Protein AF-A0A2E3AVF6-F1 (afdb_monomer)

Radius of gyration: 33.2 Å; Cα contacts (8 Å, |Δi|>4): 930; chains: 1; bounding box: 95×54×96 Å

Structure (mmCIF, N/CA/C/O backbone):
data_AF-A0A2E3AVF6-F1
#
_entry.id   AF-A0A2E3AVF6-F1
#
loop_
_atom_site.group_PDB
_atom_site.id
_atom_site.type_symbol
_atom_site.label_atom_id
_atom_site.label_alt_id
_atom_site.label_comp_id
_atom_site.label_asym_id
_atom_site.label_entity_id
_atom_site.label_seq_id
_atom_site.pdbx_PDB_ins_code
_atom_site.Cartn_x
_atom_site.Cartn_y
_atom_site.Cartn_z
_atom_site.occupancy
_atom_site.B_iso_or_equiv
_atom_site.auth_seq_id
_atom_site.auth_comp_id
_atom_site.auth_asym_id
_atom_site.auth_atom_id
_atom_site.pdbx_PDB_model_num
ATOM 1 N N . MET A 1 1 ? 0.384 -7.433 5.446 1.00 80.75 1 MET A N 1
ATOM 2 C CA . MET A 1 1 ? 1.231 -6.559 4.615 1.00 80.75 1 MET A CA 1
ATOM 3 C C . MET A 1 1 ? 0.374 -6.111 3.455 1.00 80.75 1 MET A C 1
ATOM 5 O O . MET A 1 1 ? -0.055 -6.970 2.689 1.00 80.75 1 MET A O 1
ATOM 9 N N . GLY A 1 2 ? 0.044 -4.829 3.395 1.00 84.19 2 GLY A N 1
ATOM 10 C CA . GLY A 1 2 ? -0.631 -4.239 2.248 1.00 84.19 2 GLY A CA 1
ATOM 11 C C . GLY A 1 2 ? 0.277 -3.208 1.589 1.00 84.19 2 GLY A C 1
ATOM 12 O O . GLY A 1 2 ? 1.455 -3.525 1.386 1.00 84.19 2 GLY A O 1
ATOM 13 N N . PRO A 1 3 ? -0.230 -2.024 1.226 1.00 82.00 3 PRO A N 1
ATOM 14 C CA . PRO A 1 3 ? 0.569 -1.053 0.507 1.00 82.00 3 PRO A CA 1
ATOM 15 C C . PRO A 1 3 ? 1.723 -0.481 1.341 1.00 82.00 3 PRO A C 1
ATOM 17 O O . PRO A 1 3 ? 2.744 -0.166 0.749 1.00 82.00 3 PRO A O 1
ATOM 20 N N . ASP A 1 4 ? 1.680 -0.536 2.679 1.00 83.25 4 ASP A N 1
ATOM 21 C CA . ASP A 1 4 ? 2.833 -0.226 3.553 1.00 83.25 4 ASP A CA 1
ATOM 22 C C . ASP A 1 4 ?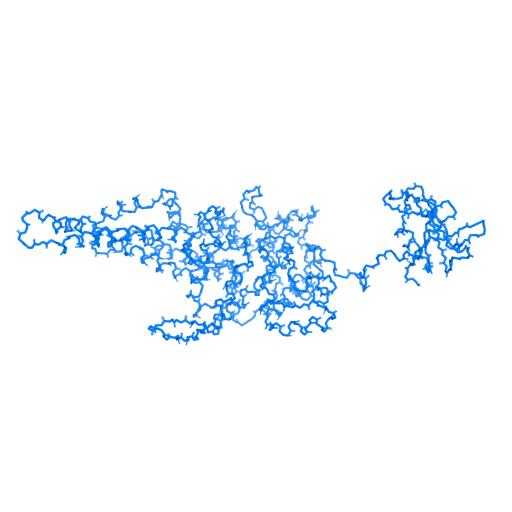 4.149 -0.908 3.160 1.00 83.25 4 ASP A C 1
ATOM 24 O O . ASP A 1 4 ? 5.238 -0.415 3.449 1.00 83.25 4 ASP A O 1
ATOM 28 N N . ALA A 1 5 ? 4.053 -2.094 2.556 1.00 87.00 5 ALA A N 1
ATOM 29 C CA . ALA A 1 5 ? 5.198 -2.903 2.167 1.00 87.00 5 ALA A CA 1
ATOM 30 C C . ALA A 1 5 ? 5.366 -3.013 0.648 1.00 87.00 5 ALA A C 1
ATOM 32 O O . ALA A 1 5 ? 6.418 -3.467 0.198 1.00 87.00 5 ALA A O 1
ATOM 33 N N . TYR A 1 6 ? 4.345 -2.673 -0.145 1.00 88.81 6 TYR A N 1
ATOM 34 C CA . TYR A 1 6 ? 4.339 -2.942 -1.580 1.00 88.81 6 TYR A CA 1
ATOM 35 C C . TYR A 1 6 ? 3.779 -1.778 -2.401 1.00 88.81 6 TYR A C 1
ATOM 37 O O . TYR A 1 6 ? 2.690 -1.295 -2.097 1.00 88.81 6 TYR A O 1
ATOM 45 N N . PRO A 1 7 ? 4.428 -1.426 -3.525 1.00 84.81 7 PRO A N 1
ATOM 46 C CA . PRO A 1 7 ? 5.635 -2.043 -4.090 1.00 84.81 7 PRO A CA 1
ATOM 47 C C . PRO A 1 7 ? 6.905 -1.750 -3.298 1.00 84.81 7 PRO A C 1
ATOM 49 O O . PRO A 1 7 ? 7.852 -2.520 -3.398 1.00 84.81 7 PRO A O 1
ATOM 52 N N . ASP A 1 8 ? 6.894 -0.694 -2.501 1.00 89.44 8 ASP A N 1
ATOM 53 C CA . ASP A 1 8 ? 7.905 -0.288 -1.535 1.00 89.44 8 ASP A CA 1
ATOM 54 C C . ASP A 1 8 ? 7.254 0.714 -0.566 1.00 89.44 8 ASP A C 1
ATOM 56 O O . ASP A 1 8 ? 6.149 1.192 -0.830 1.00 89.44 8 ASP A O 1
ATOM 60 N N . ILE A 1 9 ? 7.926 1.013 0.549 1.00 86.31 9 ILE A N 1
ATOM 61 C CA . ILE A 1 9 ? 7.389 1.863 1.625 1.00 86.31 9 ILE A CA 1
ATOM 62 C C . ILE A 1 9 ? 7.003 3.254 1.100 1.00 86.31 9 ILE A C 1
ATOM 64 O O . ILE A 1 9 ? 5.954 3.775 1.457 1.00 86.31 9 ILE A O 1
ATOM 68 N N . LEU A 1 10 ? 7.810 3.841 0.216 1.00 84.56 10 LEU A N 1
ATOM 69 C CA . LEU A 1 10 ? 7.565 5.181 -0.310 1.00 84.56 10 LEU A CA 1
ATOM 70 C C . LEU A 1 10 ? 6.368 5.204 -1.252 1.00 84.56 10 LEU A C 1
ATOM 72 O O . LEU A 1 10 ? 5.429 5.974 -1.057 1.00 84.56 10 LEU A O 1
ATOM 76 N N . THR A 1 11 ? 6.382 4.338 -2.258 1.00 82.69 11 THR A N 1
ATOM 77 C CA . THR A 1 11 ? 5.300 4.268 -3.239 1.00 82.69 11 THR A CA 1
ATOM 78 C C . THR A 1 11 ? 3.970 3.896 -2.581 1.00 82.69 11 THR A C 1
ATOM 80 O O . THR A 1 11 ? 2.927 4.439 -2.942 1.00 82.69 11 THR A O 1
ATOM 83 N N . GLY A 1 12 ? 4.005 2.982 -1.610 1.00 82.00 12 GLY A N 1
ATOM 84 C CA . GLY A 1 12 ? 2.852 2.587 -0.814 1.00 82.00 12 GLY A CA 1
ATOM 85 C C . GLY A 1 12 ? 2.178 3.772 -0.133 1.00 82.00 12 GLY A C 1
ATOM 86 O O . GLY A 1 12 ? 1.021 4.062 -0.433 1.00 82.00 12 GLY A O 1
ATOM 87 N N . GLN A 1 13 ? 2.937 4.483 0.707 1.00 79.06 13 GLN A N 1
ATOM 88 C CA . GLN A 1 13 ? 2.440 5.611 1.502 1.00 79.06 13 GLN A CA 1
ATOM 89 C C . GLN A 1 13 ? 2.076 6.828 0.646 1.00 79.06 13 GLN A C 1
ATOM 91 O O . GLN A 1 13 ? 1.065 7.470 0.878 1.00 79.06 13 GLN A O 1
ATOM 96 N N . GLN A 1 14 ? 2.877 7.177 -0.363 1.00 75.25 14 GLN A N 1
ATOM 97 C CA . GLN A 1 14 ? 2.669 8.443 -1.076 1.00 75.25 14 GLN A CA 1
ATOM 98 C C . GLN A 1 14 ? 1.820 8.333 -2.343 1.00 75.25 14 GLN A C 1
ATOM 100 O O . GLN A 1 14 ? 1.231 9.329 -2.767 1.00 75.25 14 GLN A O 1
ATOM 105 N N . ALA A 1 15 ? 1.757 7.155 -2.967 1.00 73.38 15 ALA A N 1
ATOM 106 C CA . ALA A 1 15 ? 1.083 6.985 -4.252 1.00 73.38 15 ALA A CA 1
ATOM 107 C C . ALA A 1 15 ? -0.154 6.086 -4.147 1.00 73.38 15 ALA A C 1
ATOM 109 O O . ALA A 1 15 ? -1.196 6.414 -4.711 1.00 73.38 15 ALA A O 1
ATOM 110 N N . ILE A 1 16 ? -0.055 4.960 -3.430 1.00 74.25 16 ILE A N 1
ATOM 111 C CA . ILE A 1 16 ? -1.122 3.947 -3.391 1.00 74.25 16 ILE A CA 1
ATOM 112 C C . ILE A 1 16 ? -2.152 4.231 -2.299 1.00 74.25 16 ILE A C 1
ATOM 114 O O . ILE A 1 16 ? -3.349 4.106 -2.550 1.00 74.25 16 ILE A O 1
ATOM 118 N N . HIS A 1 17 ? -1.717 4.596 -1.095 1.00 74.81 17 HIS A N 1
ATOM 119 C CA . HIS A 1 17 ? -2.624 4.920 0.003 1.00 74.81 17 HIS A CA 1
ATOM 120 C C . HIS A 1 17 ? -3.505 6.152 -0.245 1.00 74.81 17 HIS A C 1
ATOM 122 O O . HIS A 1 17 ? -4.703 6.067 0.052 1.00 74.81 17 HIS A O 1
ATOM 128 N N . PRO A 1 18 ? -2.990 7.287 -0.770 1.00 66.00 18 PRO A N 1
ATOM 129 C CA . PRO A 1 18 ? -3.729 8.544 -0.695 1.00 66.00 18 PRO A CA 1
ATOM 130 C C . PRO A 1 18 ? -4.781 8.724 -1.792 1.00 66.00 18 PRO A C 1
ATOM 132 O O . PRO A 1 18 ? -5.651 9.583 -1.646 1.00 66.00 18 PRO A O 1
ATOM 135 N N . GLN A 1 19 ? -4.713 7.968 -2.895 1.00 68.62 19 GLN A N 1
ATOM 136 C CA . GLN A 1 19 ? -5.534 8.199 -4.088 1.00 68.62 19 GLN A CA 1
ATOM 137 C C . GLN A 1 19 ? -6.111 6.898 -4.657 1.00 68.62 19 GLN A C 1
ATOM 139 O O . GLN A 1 19 ? -5.395 5.925 -4.870 1.00 68.62 19 GLN A O 1
ATOM 144 N N . GLU A 1 20 ? -7.402 6.918 -5.006 1.00 73.31 20 GLU A N 1
ATOM 145 C CA . GLU A 1 20 ? -8.037 5.913 -5.878 1.00 73.31 20 GLU A CA 1
ATOM 146 C C . GLU A 1 20 ? -7.924 4.459 -5.368 1.00 73.31 20 GLU A C 1
ATOM 148 O O . GLU A 1 20 ? -7.908 3.498 -6.153 1.00 73.31 20 GLU A O 1
ATOM 153 N N . THR A 1 21 ? -7.901 4.280 -4.041 1.00 80.88 21 THR A N 1
ATOM 154 C CA . THR A 1 21 ? -7.768 2.983 -3.357 1.00 80.88 21 THR A CA 1
ATOM 155 C C . THR A 1 21 ? -8.749 1.950 -3.902 1.00 80.88 21 THR A C 1
ATOM 157 O O . THR A 1 21 ? -8.411 0.788 -4.118 1.00 80.88 21 THR A O 1
ATOM 160 N N . ASN A 1 22 ? -9.988 2.350 -4.174 1.00 81.50 22 ASN A N 1
ATOM 161 C CA . ASN A 1 22 ? -11.000 1.468 -4.741 1.00 81.50 22 ASN A CA 1
ATOM 162 C C . ASN A 1 22 ? -10.613 0.856 -6.092 1.00 81.50 22 ASN A C 1
ATOM 164 O O . ASN A 1 22 ? -10.865 -0.332 -6.307 1.00 81.50 22 ASN A O 1
ATOM 168 N N . LYS A 1 23 ? -10.037 1.644 -7.007 1.00 80.88 23 LYS A N 1
ATOM 169 C CA . LYS A 1 23 ? -9.594 1.165 -8.322 1.00 80.88 23 LYS A CA 1
ATOM 170 C C . LYS A 1 23 ? -8.448 0.181 -8.145 1.00 80.88 23 LYS A C 1
ATOM 172 O O . LYS A 1 23 ? -8.443 -0.876 -8.778 1.00 80.88 23 LYS A O 1
ATOM 177 N N . TRP A 1 24 ? -7.542 0.501 -7.227 1.00 81.38 24 TRP A N 1
ATOM 178 C CA . TRP A 1 24 ? -6.414 -0.339 -6.864 1.00 81.38 24 TRP A CA 1
ATOM 179 C C . TRP A 1 24 ? -6.843 -1.709 -6.305 1.00 81.38 24 TRP A C 1
ATOM 181 O O . TRP A 1 24 ? -6.501 -2.755 -6.866 1.00 81.38 24 TRP A O 1
ATOM 191 N N . LEU A 1 25 ? -7.672 -1.722 -5.258 1.00 87.38 25 LEU A N 1
ATOM 192 C CA . LEU A 1 25 ? -8.178 -2.956 -4.647 1.00 87.38 25 LEU A CA 1
ATOM 193 C C . LEU A 1 25 ? -8.979 -3.795 -5.649 1.00 87.38 25 LEU A C 1
ATOM 195 O O . LEU A 1 25 ? -8.880 -5.025 -5.656 1.00 87.38 25 LEU A O 1
ATOM 199 N N . LYS A 1 26 ? -9.738 -3.140 -6.539 1.00 88.06 26 LYS A N 1
ATOM 200 C CA . LYS A 1 26 ? -10.454 -3.819 -7.620 1.00 88.06 26 LYS A CA 1
ATOM 201 C C . LYS A 1 26 ? -9.500 -4.494 -8.604 1.00 88.06 26 LYS A C 1
ATOM 203 O O . LYS A 1 26 ? -9.755 -5.635 -8.978 1.00 88.06 26 LYS A O 1
ATOM 208 N N . ASN A 1 27 ? -8.414 -3.831 -8.997 1.00 87.94 27 ASN A N 1
ATOM 209 C CA . ASN A 1 27 ? -7.419 -4.410 -9.895 1.00 87.94 27 ASN A CA 1
ATOM 210 C C . ASN A 1 27 ? -6.780 -5.677 -9.302 1.00 87.94 27 ASN A C 1
ATOM 212 O O . ASN A 1 27 ? -6.751 -6.716 -9.963 1.00 87.94 27 ASN A O 1
ATOM 216 N N . ILE A 1 28 ? -6.340 -5.616 -8.039 1.00 90.56 28 ILE A N 1
ATOM 217 C CA . ILE A 1 28 ? -5.805 -6.787 -7.327 1.00 90.56 28 ILE A CA 1
ATOM 218 C C . ILE A 1 28 ? -6.830 -7.913 -7.291 1.00 90.56 28 ILE A C 1
ATOM 220 O O . ILE A 1 28 ? -6.520 -9.054 -7.640 1.00 90.56 28 ILE A O 1
ATOM 224 N N . TRP A 1 29 ? -8.069 -7.597 -6.918 1.00 92.50 29 TRP A N 1
ATOM 225 C CA . TRP A 1 29 ? -9.110 -8.605 -6.850 1.00 92.50 29 TRP A CA 1
ATOM 226 C C . TRP A 1 29 ? -9.369 -9.256 -8.204 1.00 92.50 29 TRP A C 1
ATOM 228 O O . TRP A 1 29 ? -9.291 -10.480 -8.297 1.00 92.50 29 TRP A O 1
ATOM 238 N N . ASP A 1 30 ? -9.630 -8.472 -9.250 1.00 90.88 30 ASP A N 1
ATOM 239 C CA . ASP A 1 30 ? -9.962 -8.978 -10.582 1.00 90.88 30 ASP A CA 1
ATOM 240 C C . ASP A 1 30 ? -8.845 -9.875 -11.142 1.00 90.88 30 ASP A C 1
ATOM 242 O O . ASP A 1 30 ? -9.129 -10.947 -11.681 1.00 90.88 30 ASP A O 1
ATOM 246 N N . ASN A 1 31 ? -7.577 -9.485 -10.964 1.00 90.88 31 ASN A N 1
ATOM 247 C CA . ASN A 1 31 ? -6.430 -10.260 -11.447 1.00 90.88 31 ASN A CA 1
ATOM 248 C C . ASN A 1 31 ? -6.116 -11.491 -10.582 1.00 90.88 31 ASN A C 1
ATOM 250 O O . ASN A 1 31 ? -5.404 -12.390 -11.033 1.00 90.88 31 ASN A O 1
ATOM 254 N N . SER A 1 32 ? -6.679 -11.577 -9.376 1.00 93.81 32 SER A N 1
ATOM 255 C CA . SER A 1 32 ? -6.617 -12.771 -8.522 1.00 93.81 32 SER A CA 1
ATOM 256 C C . SER A 1 32 ? -7.721 -13.793 -8.809 1.00 93.81 32 SER A C 1
ATOM 258 O O . SER A 1 32 ? -7.665 -14.931 -8.330 1.00 93.81 32 SER A O 1
ATOM 260 N N . GLN A 1 33 ? -8.722 -13.417 -9.610 1.00 91.94 33 GLN A N 1
ATOM 261 C CA . GLN A 1 33 ? -9.796 -14.320 -9.996 1.00 91.94 33 GLN A CA 1
ATOM 262 C C . GLN A 1 33 ? -9.405 -15.190 -11.188 1.00 91.94 33 GLN A C 1
ATOM 264 O O . GLN A 1 33 ? -8.617 -14.834 -12.065 1.00 91.94 33 GLN A O 1
ATOM 269 N N . THR A 1 34 ? -10.026 -16.362 -11.255 1.00 88.88 34 THR A N 1
ATOM 270 C CA . THR A 1 34 ? -9.910 -17.229 -12.420 1.00 88.88 34 THR A CA 1
ATOM 271 C C . THR A 1 34 ? -10.636 -16.602 -13.614 1.00 88.88 34 THR A C 1
ATOM 273 O O . THR A 1 34 ? -11.849 -16.401 -13.566 1.00 88.88 34 THR A O 1
ATOM 276 N N . ARG A 1 35 ? -9.917 -16.338 -14.711 1.00 86.19 35 ARG A N 1
ATOM 277 C CA . ARG A 1 35 ? -10.457 -15.666 -15.908 1.00 86.19 35 ARG A CA 1
ATOM 278 C C . ARG A 1 35 ? -10.455 -16.562 -17.142 1.00 86.19 35 ARG A C 1
ATOM 280 O O . ARG A 1 35 ? -9.604 -17.438 -17.291 1.00 86.19 35 ARG A O 1
ATOM 287 N N . ILE A 1 36 ? -11.405 -16.328 -18.047 1.00 84.75 36 ILE A N 1
ATOM 288 C CA . ILE A 1 36 ? -11.475 -16.992 -19.355 1.00 84.75 36 ILE A CA 1
ATOM 289 C C . ILE A 1 36 ? -11.014 -15.996 -20.413 1.00 84.75 36 ILE A C 1
ATOM 291 O O . ILE A 1 36 ? -11.656 -14.971 -20.630 1.00 84.75 36 ILE A O 1
ATOM 295 N N . VAL A 1 37 ? -9.907 -16.305 -21.079 1.00 83.00 37 VAL A N 1
ATOM 296 C CA . VAL A 1 37 ? -9.377 -15.510 -22.188 1.00 83.00 37 VAL A CA 1
ATOM 297 C C . VAL A 1 37 ? -9.791 -16.164 -23.495 1.00 83.00 37 VAL A C 1
ATOM 299 O O . VAL A 1 37 ? -9.536 -17.351 -23.697 1.00 83.00 37 VAL A O 1
ATOM 302 N N . LYS A 1 38 ? -10.421 -15.392 -24.383 1.00 86.12 38 LYS A N 1
ATOM 303 C CA . LYS A 1 38 ? -10.789 -15.846 -25.727 1.00 86.12 38 LYS A CA 1
ATOM 304 C C . LYS A 1 38 ? -9.827 -15.238 -26.739 1.00 86.12 38 LYS A C 1
ATOM 306 O O . LYS A 1 38 ? -9.732 -14.018 -26.827 1.00 86.12 38 LYS A O 1
ATOM 311 N N . SER A 1 39 ? -9.129 -16.065 -27.506 1.00 83.25 39 SER A N 1
ATOM 312 C CA . SER A 1 39 ? -8.316 -15.622 -28.641 1.00 83.25 39 SER A CA 1
ATOM 313 C C . SER A 1 39 ? -8.890 -16.179 -29.936 1.00 83.25 39 SER A C 1
ATOM 315 O O . SER A 1 39 ? -9.419 -17.286 -29.964 1.00 83.25 39 SER A O 1
ATOM 317 N N . SER A 1 40 ? -8.831 -15.399 -31.015 1.00 83.56 40 SER A N 1
ATOM 318 C CA . SER A 1 40 ? -9.284 -15.850 -32.331 1.00 83.56 40 SER A CA 1
ATOM 319 C C . SER A 1 40 ? -8.073 -16.076 -33.223 1.00 83.56 40 SER A C 1
ATOM 321 O O . SER A 1 40 ? -7.292 -15.152 -33.451 1.00 83.56 40 SER A O 1
ATOM 323 N N . PHE A 1 41 ? -7.900 -17.301 -33.710 1.00 73.31 41 PHE A N 1
ATOM 324 C CA . PHE A 1 41 ? -6.812 -17.668 -34.609 1.00 73.31 41 PHE A CA 1
ATOM 325 C C . PHE A 1 41 ? -7.404 -18.380 -35.824 1.00 73.31 41 PHE A C 1
ATOM 327 O O . PHE A 1 41 ? -8.152 -19.343 -35.676 1.00 73.31 41 PHE A O 1
ATOM 334 N N . PHE A 1 42 ? -7.142 -17.860 -37.027 1.00 77.44 42 PHE A N 1
ATOM 335 C CA . PHE A 1 42 ? -7.736 -18.353 -38.282 1.00 77.44 42 PHE A CA 1
ATOM 336 C C . PHE A 1 42 ? -9.270 -18.536 -38.240 1.00 77.44 42 PHE A C 1
ATOM 338 O O . PHE A 1 42 ? -9.809 -19.490 -38.792 1.00 77.44 42 PHE A O 1
ATOM 345 N N . GLY A 1 43 ? -9.991 -17.630 -37.570 1.00 80.25 43 GLY A N 1
ATOM 346 C CA . GLY A 1 43 ? -11.455 -17.691 -37.469 1.00 80.25 43 GLY A CA 1
ATOM 347 C C . GLY A 1 43 ? -11.998 -18.720 -36.468 1.00 80.25 43 GLY A C 1
ATOM 348 O O . GLY A 1 43 ? -13.214 -18.848 -36.351 1.00 80.25 43 GLY A O 1
ATOM 349 N N . GLN A 1 44 ? -11.138 -19.421 -35.722 1.00 75.19 44 GLN A N 1
ATOM 350 C CA . GLN A 1 44 ? -11.535 -20.246 -34.580 1.00 75.19 44 GLN A CA 1
ATOM 351 C C . GLN A 1 44 ? -11.298 -19.504 -33.267 1.00 75.19 44 GLN A C 1
ATOM 353 O O . GLN A 1 44 ? -10.212 -18.975 -33.030 1.00 75.19 44 GLN A O 1
ATOM 358 N N . THR A 1 45 ? -12.311 -19.490 -32.397 1.00 84.69 45 THR A N 1
ATOM 359 C CA . THR A 1 45 ? -12.185 -18.966 -31.033 1.00 84.69 45 THR A CA 1
ATOM 360 C C . THR A 1 45 ? -11.649 -20.051 -30.106 1.00 84.69 45 THR A C 1
ATOM 362 O O . THR A 1 45 ? -12.288 -21.082 -29.910 1.00 84.69 45 THR A O 1
ATOM 365 N N . ILE A 1 46 ? -10.480 -19.801 -29.529 1.00 84.88 46 ILE A N 1
ATOM 366 C CA . ILE A 1 46 ? -9.844 -20.625 -28.508 1.00 84.88 46 ILE A CA 1
ATOM 367 C C . ILE A 1 46 ? -10.116 -19.972 -27.156 1.00 84.88 46 ILE A C 1
ATOM 369 O O . ILE A 1 46 ? -9.771 -18.812 -26.935 1.00 84.88 46 ILE A O 1
ATOM 373 N N . GLU A 1 47 ? -10.725 -20.723 -26.244 1.00 88.25 47 GLU A N 1
ATOM 374 C CA . GLU A 1 47 ? -10.932 -20.297 -24.863 1.00 88.25 47 GLU A CA 1
ATOM 375 C C . GLU A 1 47 ? -9.876 -20.930 -23.958 1.00 88.25 47 GLU A C 1
ATOM 377 O O . GLU A 1 47 ? -9.723 -22.151 -23.912 1.00 88.25 47 GLU A O 1
ATOM 382 N N . ARG A 1 48 ? -9.146 -20.098 -23.214 1.00 84.94 48 ARG A N 1
ATOM 383 C CA . ARG A 1 48 ? -8.165 -20.532 -22.222 1.00 84.94 48 ARG A CA 1
ATOM 384 C C . ARG A 1 48 ? -8.573 -20.035 -20.843 1.00 84.94 48 ARG A C 1
ATOM 386 O O . ARG A 1 48 ? -8.691 -18.834 -20.615 1.00 84.94 48 ARG A O 1
ATOM 393 N N . LYS A 1 49 ? -8.736 -20.969 -19.908 1.00 88.38 49 LYS A N 1
ATOM 394 C CA . LYS A 1 49 ? -8.901 -20.667 -18.485 1.00 88.38 49 LYS A CA 1
ATOM 395 C C . LYS A 1 49 ? -7.530 -20.369 -17.872 1.00 88.38 49 LYS A C 1
ATOM 397 O O . LYS A 1 49 ? -6.610 -21.174 -18.008 1.00 88.38 49 LYS A O 1
ATOM 402 N N . ILE A 1 50 ? -7.401 -19.220 -17.223 1.00 86.06 50 ILE A N 1
ATOM 403 C CA . ILE A 1 50 ? -6.214 -18.799 -16.478 1.00 86.06 50 ILE A CA 1
ATOM 404 C C . ILE A 1 50 ? -6.612 -18.773 -15.005 1.00 86.06 50 ILE A C 1
ATOM 406 O O . ILE A 1 50 ? -7.473 -17.984 -14.619 1.00 86.06 50 ILE A O 1
ATOM 410 N N . ASP A 1 51 ? -6.023 -19.661 -14.207 1.00 90.44 51 ASP A N 1
ATOM 411 C CA . ASP A 1 51 ? -6.196 -19.694 -12.755 1.00 90.44 51 ASP A CA 1
ATOM 412 C C . ASP A 1 51 ? -4.886 -19.239 -12.096 1.00 90.44 51 ASP A C 1
ATOM 414 O O . ASP A 1 51 ? -3.865 -19.892 -12.319 1.00 90.44 51 ASP A O 1
ATOM 418 N N . PRO A 1 52 ? -4.884 -18.129 -11.340 1.00 90.19 52 PRO A N 1
ATOM 419 C CA . PRO A 1 52 ? -3.663 -17.581 -10.747 1.00 90.19 52 PRO A CA 1
ATOM 420 C C . PRO A 1 52 ? -3.132 -18.385 -9.548 1.00 90.19 52 PRO A C 1
ATOM 422 O O . PRO A 1 52 ? -2.032 -18.115 -9.083 1.00 90.19 52 PRO A O 1
ATOM 425 N N . GLY A 1 53 ? -3.876 -19.388 -9.070 1.00 94.19 53 GLY A N 1
ATOM 426 C CA . GLY A 1 53 ? -3.447 -20.263 -7.978 1.00 94.19 53 GLY A CA 1
ATOM 427 C C . GLY A 1 53 ? -3.883 -19.785 -6.584 1.00 94.19 53 GLY A C 1
ATOM 428 O O . GLY A 1 53 ? -4.385 -18.667 -6.424 1.00 94.19 53 GLY A O 1
ATOM 429 N N . PRO A 1 54 ? -3.786 -20.659 -5.568 1.00 94.38 54 PRO A N 1
ATOM 430 C CA . PRO A 1 54 ? -4.231 -20.357 -4.209 1.00 94.38 54 PRO A CA 1
ATOM 431 C C . PRO A 1 54 ? -3.377 -19.290 -3.513 1.00 94.38 54 PRO A C 1
ATOM 433 O O . PRO A 1 54 ? -3.924 -18.511 -2.738 1.00 94.38 54 PRO A O 1
ATOM 436 N N . GLU A 1 55 ? -2.080 -19.202 -3.808 1.00 94.06 55 GLU A N 1
ATOM 437 C CA . GLU A 1 55 ? -1.165 -18.231 -3.202 1.00 94.06 55 GLU A CA 1
ATOM 438 C C . GLU A 1 55 ? -1.564 -16.795 -3.573 1.00 94.06 55 GLU A C 1
ATOM 440 O O . GLU A 1 55 ? -1.693 -15.941 -2.697 1.00 94.06 55 GLU A O 1
ATOM 445 N N . VAL A 1 56 ? -1.873 -16.540 -4.851 1.00 95.31 56 VAL A N 1
ATOM 446 C CA . VAL A 1 56 ? -2.339 -15.223 -5.328 1.00 95.31 56 VAL A CA 1
ATOM 447 C C . VAL A 1 56 ? -3.692 -14.849 -4.717 1.00 95.31 56 VAL A C 1
ATOM 449 O O . VAL A 1 56 ? -3.905 -13.697 -4.330 1.00 95.31 56 VAL A O 1
ATOM 452 N N . LYS A 1 57 ? -4.610 -15.815 -4.585 1.00 93.94 57 LYS A N 1
ATOM 453 C CA . LYS A 1 57 ? -5.912 -15.597 -3.931 1.00 93.94 57 LYS A CA 1
ATOM 454 C C . LYS A 1 57 ? -5.738 -15.259 -2.450 1.00 93.94 57 LYS A C 1
ATOM 456 O O . LYS A 1 57 ? -6.383 -14.335 -1.962 1.00 93.94 57 LYS A O 1
ATOM 461 N N . ALA A 1 58 ? -4.845 -15.964 -1.754 1.00 92.50 58 ALA A N 1
ATOM 462 C CA . ALA A 1 58 ? -4.524 -15.701 -0.354 1.00 92.50 58 ALA A CA 1
AT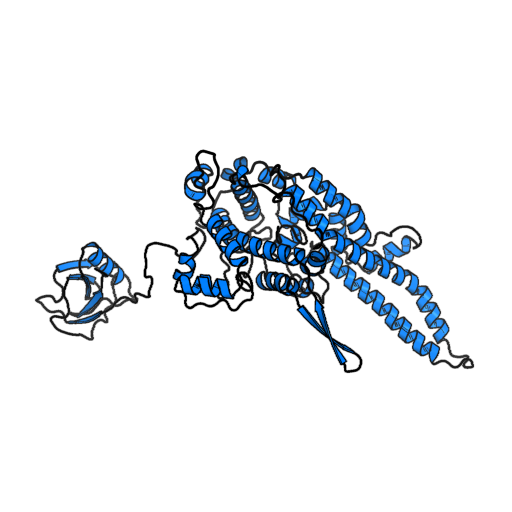OM 463 C C . ALA A 1 58 ? -3.877 -14.322 -0.167 1.00 92.50 58 ALA A C 1
ATOM 465 O O . ALA A 1 58 ? -4.299 -13.575 0.713 1.00 92.50 58 ALA A O 1
ATOM 466 N N . PHE A 1 59 ? -2.921 -13.953 -1.028 1.00 93.00 59 PHE A N 1
ATOM 467 C CA . PHE A 1 59 ? -2.317 -12.620 -1.031 1.00 93.00 59 PHE A CA 1
ATOM 468 C C . PHE A 1 59 ? -3.378 -11.530 -1.222 1.00 93.00 59 PHE A C 1
ATOM 470 O O . PHE A 1 59 ? -3.440 -10.585 -0.443 1.00 93.00 59 PHE A O 1
ATOM 477 N N . SER A 1 60 ? -4.262 -11.698 -2.207 1.00 93.44 60 SER A N 1
ATOM 478 C CA . SER A 1 60 ? -5.287 -10.704 -2.546 1.00 93.44 60 SER A CA 1
ATOM 479 C C . SER A 1 60 ? -6.332 -10.542 -1.441 1.00 93.44 60 SER A C 1
ATOM 481 O O . SER A 1 60 ? -6.698 -9.420 -1.103 1.00 93.44 60 SER A O 1
ATOM 483 N N . LEU A 1 61 ? -6.764 -11.642 -0.815 1.00 93.25 61 LEU A N 1
ATOM 484 C CA . LEU A 1 61 ? -7.610 -11.589 0.381 1.00 93.25 61 LEU A CA 1
ATOM 485 C C . LEU A 1 61 ? -6.889 -10.902 1.545 1.00 93.25 61 LEU A C 1
ATOM 487 O O . LEU A 1 61 ? -7.474 -10.031 2.181 1.00 93.25 61 LEU A O 1
ATOM 491 N N . GLY A 1 62 ? -5.621 -11.244 1.791 1.00 91.69 62 GLY A N 1
ATOM 492 C CA . GLY A 1 62 ? -4.789 -10.595 2.806 1.00 91.69 62 GLY A CA 1
ATOM 493 C C . GLY A 1 62 ? -4.690 -9.082 2.596 1.00 91.69 62 GLY A C 1
ATOM 494 O O . GLY A 1 62 ? -4.837 -8.315 3.546 1.00 91.69 62 GLY A O 1
ATOM 495 N N . TYR A 1 63 ? -4.544 -8.652 1.344 1.00 90.81 63 TYR A N 1
ATOM 496 C CA . TYR A 1 63 ? -4.511 -7.243 0.961 1.00 90.81 63 TYR A CA 1
ATOM 497 C C . TYR A 1 63 ? -5.845 -6.533 1.254 1.00 90.81 63 TYR A C 1
ATOM 499 O O . TYR A 1 63 ? -5.855 -5.449 1.830 1.00 90.81 63 TYR A O 1
ATOM 507 N N . LEU A 1 64 ? -6.987 -7.164 0.951 1.00 91.69 64 LEU A N 1
ATOM 508 C CA . LEU A 1 64 ? -8.306 -6.624 1.311 1.00 91.69 64 LEU A CA 1
ATOM 509 C C . LEU A 1 64 ? -8.536 -6.585 2.831 1.00 91.69 64 LEU A C 1
ATOM 511 O O . LEU A 1 64 ? -9.163 -5.653 3.329 1.00 91.69 64 LEU A O 1
ATOM 515 N N . THR A 1 65 ? -8.033 -7.571 3.585 1.00 92.00 65 THR A N 1
ATOM 516 C CA . THR A 1 65 ? -8.113 -7.533 5.057 1.00 92.00 65 THR A CA 1
ATOM 517 C C . THR A 1 65 ? -7.229 -6.450 5.665 1.00 92.00 65 THR A C 1
ATOM 519 O O . THR A 1 65 ? -7.594 -5.884 6.689 1.00 92.00 65 THR A O 1
ATOM 522 N N . HIS A 1 66 ? -6.103 -6.128 5.027 1.00 90.62 66 HIS A N 1
ATOM 523 C CA . HIS A 1 66 ? -5.281 -4.992 5.421 1.00 90.62 66 HIS A CA 1
ATOM 524 C C . HIS A 1 66 ? -6.031 -3.678 5.194 1.00 90.62 66 HIS A C 1
ATOM 526 O O . HIS A 1 66 ? -6.213 -2.947 6.154 1.00 90.62 66 HIS A O 1
ATOM 532 N N . ALA A 1 67 ? -6.631 -3.477 4.014 1.00 89.31 67 ALA A N 1
ATOM 533 C CA . ALA A 1 67 ? -7.470 -2.304 3.751 1.00 89.31 67 ALA A CA 1
ATOM 534 C C . ALA A 1 67 ? -8.645 -2.168 4.743 1.00 89.31 67 ALA A C 1
ATOM 536 O O . ALA A 1 67 ? -9.046 -1.064 5.103 1.00 89.31 67 ALA A O 1
ATOM 537 N N . ALA A 1 68 ? -9.209 -3.288 5.213 1.00 89.50 68 ALA A N 1
ATOM 538 C CA . ALA A 1 68 ? -10.203 -3.270 6.285 1.00 89.50 68 ALA A CA 1
ATOM 539 C C . ALA A 1 68 ? -9.611 -2.797 7.624 1.00 89.50 68 ALA A C 1
ATOM 541 O O . ALA A 1 68 ? -10.298 -2.125 8.391 1.00 89.50 68 ALA A O 1
ATOM 542 N N . GLY A 1 69 ? -8.360 -3.167 7.903 1.00 90.50 69 GLY A N 1
ATOM 543 C CA . GLY A 1 69 ? -7.568 -2.663 9.017 1.00 90.50 69 GLY A CA 1
ATOM 544 C C . GLY A 1 69 ? -7.346 -1.167 8.932 1.00 90.50 69 GLY A C 1
ATOM 545 O O . GLY A 1 69 ? -7.712 -0.481 9.882 1.00 90.50 69 GLY A O 1
ATOM 546 N N . ASP A 1 70 ? -6.849 -0.675 7.802 1.00 88.50 70 ASP A N 1
ATOM 547 C CA . ASP A 1 70 ? -6.514 0.738 7.626 1.00 88.50 70 ASP A CA 1
ATOM 548 C C . ASP A 1 70 ? -7.760 1.612 7.765 1.00 88.50 70 ASP A C 1
ATOM 550 O O . ASP A 1 70 ? -7.768 2.595 8.492 1.00 88.50 70 ASP A O 1
ATOM 554 N N . MET A 1 71 ? -8.883 1.187 7.188 1.00 86.38 71 MET A N 1
ATOM 555 C CA . MET A 1 71 ? -10.148 1.920 7.249 1.00 86.38 71 MET A CA 1
ATOM 556 C C . MET A 1 71 ? -10.597 2.262 8.682 1.00 86.38 71 MET A C 1
ATOM 558 O O . MET A 1 71 ? -10.962 3.402 8.985 1.00 86.38 71 MET A O 1
ATOM 562 N N . PHE A 1 72 ? -10.590 1.281 9.591 1.00 89.88 72 PHE A N 1
ATOM 563 C CA . PHE A 1 72 ? -10.944 1.524 10.996 1.00 89.88 72 PHE A CA 1
ATOM 564 C C . PHE A 1 72 ? -9.752 2.037 11.812 1.00 89.88 72 PHE A C 1
ATOM 566 O O . PHE A 1 72 ? -9.944 2.832 12.732 1.00 89.88 72 PHE A O 1
ATOM 573 N N . GLY A 1 73 ? -8.543 1.590 11.474 1.00 91.31 73 GLY A N 1
ATOM 574 C CA . GLY A 1 73 ? -7.284 1.954 12.110 1.00 91.31 73 GLY A CA 1
ATOM 575 C C . GLY A 1 73 ? -6.977 3.434 11.946 1.00 91.31 73 GLY A C 1
ATOM 576 O O . GLY A 1 73 ? -6.886 4.126 12.951 1.00 91.31 73 GLY A O 1
ATOM 577 N N . HIS A 1 74 ? -6.940 3.947 10.719 1.00 88.69 74 HIS A N 1
ATOM 578 C CA . HIS A 1 74 ? -6.695 5.360 10.433 1.00 88.69 74 HIS A CA 1
ATOM 579 C C . HIS A 1 74 ? -7.817 6.241 10.971 1.00 88.69 74 HIS A C 1
ATOM 581 O O . HIS A 1 74 ? -7.529 7.263 11.573 1.00 88.69 74 HIS A O 1
ATOM 587 N N . THR A 1 75 ? -9.088 5.819 10.931 1.00 88.12 75 THR A N 1
ATOM 588 C CA . THR A 1 75 ? -10.148 6.563 11.645 1.00 88.12 75 THR A CA 1
ATOM 589 C C . THR A 1 75 ? -9.808 6.759 13.130 1.00 88.12 75 THR A C 1
ATOM 591 O O . THR A 1 75 ? -9.975 7.845 13.690 1.00 88.12 75 THR A O 1
ATOM 594 N N . PHE A 1 76 ? -9.349 5.691 13.781 1.00 91.69 76 PHE A N 1
ATOM 595 C CA . PHE A 1 76 ? -8.975 5.712 15.187 1.00 91.69 76 PHE A CA 1
ATOM 596 C C . PHE A 1 76 ? -7.699 6.524 15.430 1.00 91.69 76 PHE A C 1
ATOM 598 O O . PHE A 1 76 ? -7.664 7.337 16.351 1.00 91.69 76 PHE A O 1
ATOM 605 N N . VAL A 1 77 ? -6.670 6.337 14.605 1.00 92.00 77 VAL A N 1
ATOM 606 C CA . VAL A 1 77 ? -5.381 7.025 14.706 1.00 92.00 77 VAL A CA 1
ATOM 607 C C . VAL A 1 77 ? -5.557 8.519 14.438 1.00 92.00 77 VAL A C 1
ATOM 609 O O . VAL A 1 77 ? -5.197 9.310 15.307 1.00 92.00 77 VAL A O 1
ATOM 612 N N . ASN A 1 78 ? -6.221 8.908 13.345 1.00 89.75 78 ASN A N 1
ATOM 613 C CA . ASN A 1 78 ? -6.509 10.298 12.962 1.00 89.75 78 ASN A CA 1
ATOM 614 C C . ASN A 1 78 ? -7.233 11.064 14.072 1.00 89.75 78 ASN A C 1
ATOM 616 O O . ASN A 1 78 ? -6.923 12.225 14.354 1.00 89.75 78 ASN A O 1
ATOM 620 N N . ASN A 1 79 ? -8.162 10.400 14.772 1.00 90.00 79 ASN A N 1
ATOM 621 C CA . ASN A 1 79 ? -8.866 11.003 15.899 1.00 90.00 79 ASN A CA 1
ATOM 622 C C . ASN A 1 79 ? -7.901 11.498 16.991 1.00 90.00 79 ASN A C 1
ATOM 624 O O . ASN A 1 79 ? -8.143 12.566 17.560 1.00 90.00 79 ASN A O 1
ATOM 628 N N . TYR A 1 80 ? -6.812 10.772 17.260 1.00 90.88 80 TYR A N 1
ATOM 629 C CA . TYR A 1 80 ? -5.832 11.119 18.296 1.00 90.88 80 TYR A CA 1
ATOM 630 C C . TYR A 1 80 ? -4.590 11.841 17.765 1.00 90.88 80 TYR A C 1
ATOM 632 O O . TYR A 1 80 ? -4.000 12.620 18.511 1.00 90.88 80 TYR A O 1
ATOM 640 N N . SER A 1 81 ? -4.192 11.620 16.513 1.00 89.38 81 SER A N 1
ATOM 641 C CA . SER A 1 81 ? -3.065 12.318 15.886 1.00 89.38 81 SER A CA 1
ATOM 642 C C . SER A 1 81 ? -3.438 13.730 15.423 1.00 89.38 81 SER A C 1
ATOM 644 O O . SER A 1 81 ? -2.569 14.594 15.328 1.00 89.38 81 SER A O 1
ATOM 646 N N . GLY A 1 82 ? -4.729 14.004 15.223 1.00 86.69 82 GLY A N 1
ATOM 647 C CA . GLY A 1 82 ? -5.218 15.309 14.778 1.00 86.69 82 GLY A CA 1
ATOM 648 C C . GLY A 1 82 ? -5.493 15.391 13.282 1.00 86.69 82 GLY A C 1
ATOM 649 O O . GLY A 1 82 ? -5.900 16.452 12.817 1.00 86.69 82 GLY A O 1
ATOM 650 N N . GLY A 1 83 ? -5.313 14.294 12.547 1.00 87.56 83 GLY A N 1
ATOM 651 C CA . GLY A 1 83 ? -5.614 14.225 11.126 1.00 87.56 83 GLY A CA 1
ATOM 652 C C . GLY A 1 83 ? -4.947 13.042 10.421 1.00 87.56 83 GLY A C 1
ATOM 653 O O . GLY A 1 83 ? -4.308 12.211 11.079 1.00 87.56 83 GLY A O 1
ATOM 654 N N . PRO A 1 84 ? -5.098 12.976 9.090 1.00 86.62 84 PRO A N 1
ATOM 655 C CA . PRO A 1 84 ? -4.534 11.921 8.253 1.00 86.62 84 PRO A CA 1
ATOM 656 C C . PRO A 1 84 ? -3.005 11.874 8.301 1.00 86.62 84 PRO A C 1
ATOM 658 O O . PRO A 1 84 ? -2.344 12.817 8.759 1.00 86.62 84 PRO A O 1
ATOM 661 N N . PHE A 1 85 ? -2.459 10.753 7.827 1.00 85.69 85 PHE A N 1
ATOM 662 C CA . PHE A 1 85 ? -1.025 10.591 7.629 1.00 85.69 85 PHE A CA 1
ATOM 663 C C . PHE A 1 85 ? -0.581 11.531 6.506 1.00 85.69 85 PHE A C 1
ATOM 665 O O . PHE A 1 85 ? -0.957 11.367 5.348 1.00 85.69 85 PHE A O 1
ATOM 672 N N . GLU A 1 86 ? 0.195 12.552 6.853 1.00 78.12 86 GLU A N 1
ATOM 673 C CA . GLU A 1 86 ? 0.694 13.540 5.903 1.00 78.12 86 GLU A CA 1
ATOM 674 C C . GLU A 1 86 ? 2.161 13.837 6.211 1.00 78.12 86 GLU A C 1
ATOM 676 O O . GLU A 1 86 ? 2.532 14.080 7.360 1.00 78.12 86 GLU A O 1
ATOM 681 N N . VAL A 1 87 ? 2.990 13.813 5.166 1.00 75.00 87 VAL A N 1
ATOM 682 C CA . VAL A 1 87 ? 4.421 14.165 5.225 1.00 75.00 87 VAL A CA 1
ATOM 683 C C . VAL A 1 87 ? 4.747 15.400 4.388 1.00 75.00 87 VAL A C 1
ATOM 685 O O . VAL A 1 87 ? 5.717 16.106 4.658 1.00 75.00 87 VAL A O 1
ATOM 688 N N . LEU A 1 88 ? 3.901 15.710 3.401 1.00 66.56 88 LEU A N 1
ATOM 689 C CA . LEU A 1 88 ? 4.095 16.826 2.482 1.00 66.56 88 LEU A CA 1
ATOM 690 C C . LEU A 1 88 ? 3.407 18.114 2.982 1.00 66.56 88 LEU A C 1
ATOM 692 O O . LEU A 1 88 ? 2.447 18.066 3.755 1.00 66.56 88 LEU A O 1
ATOM 696 N N . PRO A 1 89 ? 3.866 19.300 2.538 1.00 55.19 89 PRO A N 1
ATOM 697 C CA . PRO A 1 89 ? 3.207 20.572 2.838 1.00 55.19 89 PRO A CA 1
ATOM 698 C C . PRO A 1 89 ? 1.720 20.583 2.427 1.00 55.19 89 PRO A C 1
ATOM 700 O O . PRO A 1 89 ? 1.383 20.034 1.373 1.00 55.19 89 PRO A O 1
ATOM 703 N N . PRO A 1 90 ? 0.832 21.274 3.176 1.00 55.81 90 PRO A N 1
ATOM 704 C CA . PRO A 1 90 ? 1.123 22.320 4.168 1.00 55.81 90 PRO A CA 1
ATOM 705 C C . PRO A 1 90 ? 1.265 21.855 5.631 1.00 55.81 90 PRO A C 1
ATOM 707 O O . PRO A 1 90 ? 1.626 22.682 6.466 1.00 55.81 90 PRO A O 1
ATOM 710 N N . SER A 1 91 ? 0.992 20.587 5.946 1.00 62.31 91 SER A N 1
ATOM 711 C CA . SER A 1 91 ? 0.894 20.091 7.331 1.00 62.31 91 SER A CA 1
ATOM 712 C C . SER A 1 91 ? 2.243 19.679 7.941 1.00 62.31 91 SER A C 1
ATOM 714 O O . SER A 1 91 ? 2.433 19.819 9.148 1.00 62.31 91 SER A O 1
ATOM 716 N N . GLY A 1 92 ? 3.201 19.233 7.115 1.00 71.56 92 GLY A N 1
ATOM 717 C CA . GLY A 1 92 ? 4.505 18.733 7.575 1.00 71.56 92 GLY A CA 1
ATOM 718 C C . GLY A 1 92 ? 4.419 17.364 8.275 1.00 71.56 92 GLY A C 1
ATOM 719 O O . GLY A 1 92 ? 3.329 16.815 8.408 1.00 71.56 92 GLY A O 1
ATOM 720 N N . PRO A 1 93 ? 5.546 16.803 8.751 1.00 83.00 93 PRO A N 1
ATOM 721 C CA . PRO A 1 93 ? 5.630 15.408 9.206 1.00 83.00 93 PRO A CA 1
ATOM 722 C C . PRO A 1 93 ? 5.038 15.151 10.603 1.00 83.00 93 PRO A C 1
ATOM 724 O O . PRO A 1 93 ? 5.150 14.050 11.138 1.00 83.00 93 PRO A O 1
ATOM 727 N N . GLU A 1 94 ? 4.424 16.153 11.240 1.00 87.38 94 GLU A N 1
ATOM 728 C CA . GLU A 1 94 ? 3.955 16.043 12.626 1.00 87.38 94 GLU A CA 1
ATOM 729 C C . GLU A 1 94 ? 2.913 14.933 12.804 1.00 87.38 94 GLU A C 1
ATOM 731 O O . GLU A 1 94 ? 2.984 14.164 13.767 1.00 87.38 94 GLU A O 1
ATOM 736 N N . ASN A 1 95 ? 1.960 14.823 11.874 1.00 87.75 95 ASN A N 1
ATOM 737 C CA . ASN A 1 95 ? 0.961 13.760 11.926 1.00 87.75 95 ASN A CA 1
ATOM 738 C C . ASN A 1 95 ? 1.591 12.397 11.632 1.00 87.75 95 ASN A C 1
ATOM 740 O O . ASN A 1 95 ? 1.287 11.454 12.356 1.00 87.75 95 ASN A O 1
ATOM 744 N N . ALA A 1 96 ? 2.521 12.295 10.678 1.00 88.62 96 ALA A N 1
ATOM 745 C CA . ALA A 1 96 ? 3.240 11.049 10.410 1.00 88.62 96 ALA A CA 1
ATOM 746 C C . ALA A 1 96 ? 3.976 10.520 11.658 1.00 88.62 96 ALA A C 1
ATOM 748 O O . ALA A 1 96 ? 3.846 9.348 12.010 1.00 88.62 96 ALA A O 1
ATOM 749 N N . ILE A 1 97 ? 4.656 11.393 12.412 1.00 92.00 97 ILE A N 1
ATOM 750 C CA . ILE A 1 97 ? 5.306 11.020 13.682 1.00 92.00 97 ILE A CA 1
ATOM 751 C C . ILE A 1 97 ? 4.279 10.524 14.710 1.00 92.00 97 ILE A C 1
ATOM 753 O O . ILE A 1 97 ? 4.497 9.503 15.367 1.00 92.00 97 ILE A O 1
ATOM 757 N N . LYS A 1 98 ? 3.144 11.219 14.856 1.00 92.88 98 LYS A N 1
ATOM 758 C CA . LYS A 1 98 ? 2.068 10.797 15.769 1.00 92.88 98 LYS A CA 1
ATOM 759 C C . LYS A 1 98 ? 1.478 9.445 15.382 1.00 92.88 98 LYS A C 1
ATOM 761 O O . LYS A 1 98 ? 1.223 8.644 16.276 1.00 92.88 98 LYS A O 1
ATOM 766 N N . HIS A 1 99 ? 1.281 9.192 14.089 1.00 92.94 99 HIS A N 1
ATOM 767 C CA . HIS A 1 99 ? 0.821 7.905 13.563 1.00 92.94 99 HIS A CA 1
ATOM 768 C C . HIS A 1 99 ? 1.806 6.792 13.930 1.00 92.94 99 HIS A C 1
ATOM 770 O O . HIS A 1 99 ? 1.426 5.879 14.660 1.00 92.94 99 HIS A O 1
ATOM 776 N N . VAL A 1 100 ? 3.091 6.934 13.580 1.00 92.88 100 VAL A N 1
ATOM 777 C CA . VAL A 1 100 ? 4.136 5.937 13.889 1.00 92.88 100 VAL A CA 1
ATOM 778 C C . VAL A 1 100 ? 4.217 5.637 15.391 1.00 92.88 100 VAL A C 1
ATOM 780 O O . VAL A 1 100 ? 4.278 4.473 15.798 1.00 92.88 100 VAL A O 1
ATOM 783 N N . VAL A 1 101 ? 4.185 6.667 16.244 1.00 95.38 101 VAL A N 1
ATOM 784 C CA . VAL A 1 101 ? 4.233 6.487 17.705 1.00 95.38 101 VAL A CA 1
ATOM 785 C C . VAL A 1 101 ? 2.959 5.829 18.234 1.00 95.38 101 VAL A C 1
ATOM 787 O O . VAL A 1 101 ? 3.047 4.936 19.077 1.00 95.38 101 VAL A O 1
ATOM 790 N N . LEU A 1 102 ? 1.779 6.248 17.773 1.00 95.38 102 LEU A N 1
ATOM 791 C CA . LEU A 1 102 ? 0.500 5.719 18.244 1.00 95.38 102 LEU A CA 1
ATOM 792 C C . LEU A 1 102 ? 0.288 4.270 17.799 1.00 95.38 102 LEU A C 1
ATOM 794 O O . LEU A 1 102 ? -0.042 3.421 18.627 1.00 95.38 102 LEU A O 1
ATOM 798 N N . GLU A 1 103 ? 0.505 3.972 16.524 1.00 93.38 103 GLU A N 1
ATOM 799 C CA . GLU A 1 103 ? 0.391 2.626 15.964 1.00 93.38 103 GLU A CA 1
ATOM 800 C C . GLU A 1 103 ? 1.416 1.687 16.582 1.00 93.38 103 GLU A C 1
ATOM 802 O O . GLU A 1 103 ? 1.051 0.617 17.073 1.00 93.38 103 GLU A O 1
ATOM 807 N N . GLY A 1 104 ? 2.676 2.126 16.671 1.00 93.44 104 GLY A N 1
ATOM 808 C CA . GLY A 1 104 ? 3.722 1.392 17.370 1.00 93.44 104 GLY A CA 1
ATOM 809 C C . GLY A 1 104 ? 3.343 1.129 18.827 1.00 93.44 104 GLY A C 1
ATOM 810 O O . GLY A 1 104 ? 3.525 0.018 19.323 1.00 93.44 104 GLY A O 1
ATOM 811 N N . TYR A 1 105 ? 2.761 2.108 19.527 1.00 95.62 105 TYR A N 1
ATOM 812 C CA . TYR A 1 105 ? 2.317 1.927 20.908 1.00 95.62 105 TYR A CA 1
ATOM 813 C C . TYR A 1 105 ? 1.194 0.895 21.025 1.00 95.62 105 TYR A C 1
ATOM 815 O O . TYR A 1 105 ? 1.270 0.010 21.881 1.00 95.62 105 TYR A O 1
ATOM 823 N N . VAL A 1 106 ? 0.166 0.992 20.174 1.00 94.25 106 VAL A N 1
ATOM 824 C CA . VAL A 1 106 ? -0.953 0.040 20.145 1.00 94.25 106 VAL A CA 1
ATOM 825 C C . VAL A 1 106 ? -0.451 -1.357 19.817 1.00 94.25 106 VAL A C 1
ATOM 827 O O . VAL A 1 106 ? -0.862 -2.295 20.506 1.00 94.25 106 VAL A O 1
ATOM 830 N N . ASP A 1 107 ? 0.479 -1.489 18.861 1.00 91.25 107 ASP A N 1
ATOM 831 C CA . ASP A 1 107 ? 1.150 -2.751 18.573 1.00 91.25 107 ASP A CA 1
ATOM 832 C C . ASP A 1 107 ? 1.678 -3.327 19.884 1.00 91.25 107 ASP A C 1
ATOM 834 O O . ASP A 1 107 ? 1.193 -4.383 20.289 1.00 91.25 107 ASP A O 1
ATOM 838 N N . LYS A 1 108 ? 2.547 -2.631 20.643 1.00 91.75 108 LYS A N 1
ATOM 839 C CA . LYS A 1 108 ? 3.136 -3.144 21.911 1.00 91.75 108 LYS A CA 1
ATOM 840 C C . LYS A 1 108 ? 2.118 -3.622 22.951 1.00 91.75 108 LYS A C 1
ATOM 842 O O . LYS A 1 108 ? 2.493 -4.377 23.848 1.00 91.75 108 LYS A O 1
ATOM 847 N N . LYS A 1 109 ? 0.851 -3.204 22.863 1.00 94.06 109 LYS A N 1
ATOM 848 C CA . LYS A 1 109 ? -0.231 -3.649 23.757 1.00 94.06 109 LYS A CA 1
ATOM 849 C C . LYS A 1 109 ? -0.982 -4.880 23.259 1.00 94.06 109 LYS A C 1
ATOM 851 O O . LYS A 1 109 ? -1.825 -5.396 23.990 1.00 94.06 109 LYS A O 1
ATOM 856 N N . LEU A 1 110 ? -0.682 -5.394 22.072 1.00 90.81 110 LEU A N 1
ATOM 857 C CA . LEU A 1 110 ? -1.175 -6.682 21.591 1.00 90.81 110 LEU A CA 1
ATOM 858 C C . LEU A 1 110 ? -0.513 -7.828 22.365 1.00 90.81 110 LEU A C 1
ATOM 860 O O . LEU A 1 110 ? 0.714 -7.878 22.489 1.00 90.81 110 LEU A O 1
ATOM 864 N N . ASP A 1 111 ? -1.346 -8.741 22.872 1.00 89.31 111 ASP A N 1
ATOM 865 C CA . ASP A 1 111 ? -0.938 -9.927 23.633 1.00 89.31 111 ASP A CA 1
ATOM 866 C C . ASP A 1 111 ? -0.100 -10.877 22.753 1.00 89.31 111 ASP A C 1
ATOM 868 O O . ASP A 1 111 ? -0.658 -11.525 21.857 1.00 89.31 111 ASP A O 1
ATOM 872 N N . PRO A 1 112 ? 1.215 -11.025 23.014 1.00 83.69 112 PRO A N 1
ATOM 873 C CA . PRO A 1 112 ? 2.086 -11.870 22.204 1.00 83.69 112 PRO A CA 1
ATOM 874 C C . PRO A 1 112 ? 1.660 -13.341 22.202 1.00 83.69 112 PRO A C 1
ATOM 876 O O . PRO A 1 112 ? 1.922 -14.048 21.237 1.00 83.69 112 PRO A O 1
ATOM 879 N N . SER A 1 113 ? 0.974 -13.821 23.247 1.00 83.38 113 SER A N 1
ATOM 880 C CA . SER A 1 113 ? 0.513 -15.216 23.306 1.00 83.38 113 SER A CA 1
ATOM 881 C C . SER A 1 113 ? -0.582 -15.527 22.282 1.00 83.38 113 SER A C 1
ATOM 883 O O . SER A 1 113 ? -0.780 -16.684 21.911 1.00 83.38 113 SER A O 1
ATOM 885 N N . ARG A 1 114 ? -1.273 -14.490 21.794 1.00 79.81 114 ARG A N 1
ATOM 886 C CA . ARG A 1 114 ? -2.257 -14.581 20.709 1.00 79.81 114 ARG A CA 1
ATOM 887 C C . ARG A 1 114 ? -1.623 -14.403 19.329 1.00 79.81 114 ARG A C 1
ATOM 889 O O . ARG A 1 114 ? -2.277 -14.677 18.326 1.00 79.81 114 ARG A O 1
ATOM 896 N N . MET A 1 115 ? -0.366 -13.969 19.281 1.00 75.00 115 MET A N 1
ATOM 897 C CA . MET A 1 115 ? 0.429 -13.777 18.071 1.00 75.00 115 MET A CA 1
ATOM 898 C C . MET A 1 115 ? 1.342 -14.995 17.885 1.00 75.00 115 MET A C 1
ATOM 900 O O . MET A 1 115 ? 2.505 -14.996 18.280 1.00 75.00 115 MET A O 1
ATOM 904 N N . GLY A 1 116 ? 0.792 -16.076 17.329 1.00 62.97 116 GLY A N 1
ATOM 905 C CA . GLY A 1 116 ? 1.516 -17.327 17.083 1.00 62.97 116 GLY A CA 1
ATOM 906 C C . GLY A 1 116 ? 1.402 -17.810 15.636 1.00 62.97 116 GLY A C 1
ATOM 907 O O . GLY A 1 116 ? 0.603 -17.297 14.856 1.00 62.97 116 GLY A O 1
ATOM 908 N N . GLY A 1 117 ? 2.190 -18.830 15.287 1.00 65.56 117 GLY A N 1
ATOM 909 C CA . GLY A 1 117 ? 2.199 -19.435 13.950 1.00 65.56 117 GLY A CA 1
ATOM 910 C C . GLY A 1 117 ? 3.050 -18.660 12.940 1.00 65.56 117 GLY A C 1
ATOM 911 O O . GLY A 1 117 ? 4.076 -18.088 13.299 1.00 65.56 117 GLY A O 1
ATOM 912 N N . ASP A 1 118 ? 2.618 -18.643 11.678 1.00 64.31 118 ASP A N 1
ATOM 913 C CA . ASP A 1 118 ? 3.347 -18.025 10.561 1.00 64.31 118 ASP A CA 1
ATOM 914 C C . ASP A 1 118 ? 3.202 -16.492 10.476 1.00 64.31 118 ASP A C 1
ATOM 916 O O . ASP A 1 118 ? 3.624 -15.895 9.491 1.00 64.31 118 ASP A O 1
ATOM 920 N N . PHE A 1 119 ? 2.635 -15.824 11.492 1.00 71.50 119 PHE A N 1
ATOM 921 C CA . PHE A 1 119 ? 2.413 -14.368 11.470 1.00 71.50 119 PHE A CA 1
ATOM 922 C C . PHE A 1 119 ? 3.703 -13.576 11.187 1.00 71.50 119 PHE A C 1
ATOM 924 O O . PHE A 1 119 ? 3.715 -12.702 10.326 1.00 71.50 119 PHE A O 1
ATOM 931 N N . PHE A 1 120 ? 4.806 -13.942 11.850 1.00 78.31 120 PHE A N 1
ATOM 932 C CA . PHE A 1 120 ? 6.141 -13.353 11.639 1.00 78.31 120 PHE A CA 1
ATOM 933 C C . PHE A 1 120 ? 6.982 -14.108 10.591 1.00 78.31 120 PHE A C 1
ATOM 935 O O . PHE A 1 120 ? 8.188 -13.908 10.490 1.00 78.31 120 PHE A O 1
ATOM 942 N N . ASN A 1 121 ? 6.365 -15.029 9.851 1.00 79.00 121 ASN A N 1
ATOM 943 C CA . ASN A 1 121 ? 6.984 -15.848 8.809 1.00 79.00 121 ASN A CA 1
ATOM 944 C C . ASN A 1 121 ? 6.169 -15.741 7.512 1.00 79.00 121 ASN A C 1
ATOM 946 O O . ASN A 1 121 ? 6.006 -16.717 6.777 1.00 79.00 121 ASN A O 1
ATOM 950 N N . ALA A 1 122 ? 5.600 -14.559 7.262 1.00 84.44 122 ALA A N 1
ATOM 951 C CA . ALA A 1 122 ? 4.893 -14.284 6.026 1.00 84.44 122 ALA A CA 1
ATOM 952 C C . ALA A 1 122 ? 5.856 -14.463 4.844 1.00 84.44 122 ALA A C 1
ATOM 954 O O . ALA A 1 122 ? 7.015 -14.065 4.917 1.00 84.44 122 ALA A O 1
ATOM 955 N N . LYS A 1 123 ? 5.376 -15.076 3.762 1.00 89.25 123 LYS A N 1
ATOM 956 C CA . LYS A 1 123 ? 6.157 -15.346 2.551 1.00 89.25 123 LYS A CA 1
ATOM 957 C C . LYS A 1 123 ? 5.409 -14.839 1.338 1.00 89.25 123 LYS A C 1
ATOM 959 O O . LYS A 1 123 ? 4.181 -14.866 1.312 1.00 89.25 123 LYS A O 1
ATOM 964 N N . ILE A 1 124 ? 6.165 -14.461 0.318 1.00 93.00 124 ILE A N 1
ATOM 965 C CA . ILE A 1 124 ? 5.627 -14.113 -1.001 1.00 93.00 124 ILE A CA 1
ATOM 966 C C . ILE A 1 124 ? 5.997 -15.133 -2.083 1.00 93.00 124 ILE A C 1
ATOM 968 O O . ILE A 1 124 ? 5.887 -14.830 -3.265 1.00 93.00 124 ILE A O 1
ATOM 972 N N . ASP A 1 125 ? 6.445 -16.329 -1.693 1.00 93.00 125 ASP A N 1
ATOM 973 C CA . ASP A 1 125 ? 6.816 -17.387 -2.635 1.00 93.00 125 ASP A CA 1
ATOM 974 C C . ASP A 1 125 ? 5.607 -17.755 -3.513 1.00 93.00 125 ASP A C 1
ATOM 976 O O . ASP A 1 125 ? 4.562 -18.161 -3.006 1.00 93.00 125 ASP A O 1
ATOM 980 N N . GLY A 1 126 ? 5.748 -17.608 -4.830 1.00 92.81 126 GLY A N 1
ATOM 981 C CA . GLY A 1 126 ? 4.693 -17.911 -5.798 1.00 92.81 126 GLY A CA 1
ATOM 982 C C . GLY A 1 126 ? 3.766 -16.737 -6.122 1.00 92.81 126 GLY A C 1
ATOM 983 O O . GLY A 1 126 ? 2.905 -16.885 -6.989 1.00 92.81 126 GLY A O 1
ATOM 984 N N . VAL A 1 127 ? 3.945 -15.569 -5.493 1.00 94.94 127 VAL A N 1
ATOM 985 C CA . VAL A 1 127 ? 3.155 -14.358 -5.789 1.00 94.94 127 VAL A CA 1
ATOM 986 C C . VAL A 1 127 ? 4.001 -13.174 -6.249 1.00 94.94 127 VAL A C 1
ATOM 988 O O . VAL A 1 127 ? 3.448 -12.127 -6.567 1.00 94.94 127 VAL A O 1
ATOM 991 N N . GLU A 1 128 ? 5.323 -13.306 -6.357 1.00 94.81 128 GLU A N 1
ATOM 992 C CA . GLU A 1 128 ? 6.212 -12.188 -6.698 1.00 94.81 128 GLU A CA 1
ATOM 993 C C . GLU A 1 128 ? 5.904 -11.596 -8.072 1.00 94.81 128 GLU A C 1
ATOM 995 O O . GLU A 1 128 ? 5.869 -10.378 -8.215 1.00 94.81 128 GLU A O 1
ATOM 1000 N N . ASN A 1 129 ? 5.617 -12.441 -9.067 1.00 93.94 129 ASN A N 1
ATOM 1001 C CA . ASN A 1 129 ? 5.210 -11.970 -10.393 1.00 93.94 129 ASN A CA 1
ATOM 1002 C C . ASN A 1 129 ? 3.857 -11.255 -10.347 1.00 93.94 129 ASN A C 1
ATOM 1004 O O . ASN A 1 129 ? 3.676 -10.254 -11.030 1.00 93.94 129 ASN A O 1
ATOM 1008 N N . PHE A 1 130 ? 2.925 -11.736 -9.521 1.00 93.88 130 PHE A N 1
ATOM 1009 C CA . PHE A 1 130 ? 1.635 -11.077 -9.340 1.00 93.88 130 PHE A CA 1
ATOM 1010 C C . PHE A 1 130 ? 1.807 -9.695 -8.698 1.00 93.88 130 PHE A C 1
ATOM 1012 O O . PHE A 1 130 ? 1.207 -8.729 -9.166 1.00 93.88 130 PHE A O 1
ATOM 1019 N N . ILE A 1 131 ? 2.666 -9.582 -7.678 1.00 93.25 131 ILE A N 1
ATOM 1020 C CA . ILE A 1 131 ? 3.035 -8.297 -7.076 1.00 93.25 131 ILE A CA 1
ATOM 1021 C C . ILE A 1 131 ? 3.713 -7.417 -8.127 1.00 93.25 131 ILE A C 1
ATOM 1023 O O . ILE A 1 131 ? 3.313 -6.278 -8.294 1.00 93.25 131 ILE A O 1
ATOM 1027 N N . TYR A 1 132 ? 4.678 -7.923 -8.892 1.00 93.75 132 TYR A N 1
ATOM 1028 C CA . TYR A 1 132 ? 5.337 -7.132 -9.931 1.00 93.75 132 TYR A CA 1
ATOM 1029 C C . TYR A 1 132 ? 4.336 -6.559 -10.949 1.00 93.75 132 TYR A C 1
ATOM 1031 O O . TYR A 1 132 ? 4.279 -5.346 -11.125 1.00 93.75 132 TYR A O 1
ATOM 1039 N N . GLU A 1 133 ? 3.503 -7.404 -11.557 1.00 90.75 133 GLU A N 1
ATOM 1040 C CA . GLU A 1 133 ? 2.564 -7.001 -12.615 1.00 90.75 133 GLU A CA 1
ATOM 1041 C C . GLU A 1 133 ? 1.501 -6.003 -12.142 1.00 90.75 133 GLU A C 1
ATOM 1043 O O . GLU A 1 133 ? 1.004 -5.209 -12.938 1.00 90.75 133 GLU A O 1
ATOM 1048 N N . ASN A 1 134 ? 1.121 -6.057 -10.863 1.00 88.62 134 ASN A N 1
ATOM 1049 C CA . ASN A 1 134 ? 0.029 -5.238 -10.343 1.00 88.62 134 ASN A CA 1
ATOM 1050 C C . ASN A 1 134 ? 0.523 -4.042 -9.527 1.00 88.62 134 ASN A C 1
ATOM 1052 O O . ASN A 1 134 ? -0.087 -2.986 -9.604 1.00 88.62 134 ASN A O 1
ATOM 1056 N N . LEU A 1 135 ? 1.600 -4.192 -8.756 1.00 87.75 135 LEU A N 1
ATOM 1057 C CA . LEU A 1 135 ? 2.083 -3.202 -7.788 1.00 87.75 135 LEU A CA 1
ATOM 1058 C C . LEU A 1 135 ? 3.349 -2.470 -8.228 1.00 87.75 135 LEU A C 1
ATOM 1060 O O . LEU A 1 135 ? 3.568 -1.372 -7.740 1.00 87.75 135 LEU A O 1
ATOM 1064 N N . VAL A 1 136 ? 4.181 -3.037 -9.110 1.00 90.62 136 VAL A N 1
ATOM 1065 C CA . VAL A 1 136 ? 5.499 -2.463 -9.467 1.00 90.62 136 VAL A CA 1
ATOM 1066 C C . VAL A 1 136 ? 5.552 -1.962 -10.908 1.00 90.62 136 VAL A C 1
ATOM 1068 O O . VAL A 1 136 ? 6.209 -0.969 -11.202 1.00 90.62 136 VAL A O 1
ATOM 1071 N N . ASP A 1 137 ? 4.906 -2.661 -11.831 1.00 89.69 137 ASP A N 1
ATOM 1072 C CA . ASP A 1 137 ? 4.991 -2.361 -13.253 1.00 89.69 137 ASP A CA 1
ATOM 1073 C C . ASP A 1 137 ? 4.195 -1.097 -13.607 1.00 89.69 137 ASP A C 1
ATOM 1075 O O . ASP A 1 137 ? 2.988 -1.153 -13.848 1.00 89.69 137 ASP A O 1
ATOM 1079 N N . ALA A 1 138 ? 4.874 0.051 -13.641 1.00 87.44 138 ALA A N 1
ATOM 1080 C CA . ALA A 1 138 ? 4.291 1.371 -13.887 1.00 87.44 138 ALA A CA 1
ATOM 1081 C C . ALA A 1 138 ? 4.449 1.841 -15.347 1.00 87.44 138 ALA A C 1
ATOM 1083 O O . ALA A 1 138 ? 4.479 3.046 -15.616 1.00 87.44 138 ALA A O 1
ATOM 1084 N N . ARG A 1 139 ? 4.577 0.922 -16.316 1.00 87.62 139 ARG A N 1
ATOM 1085 C CA . ARG A 1 139 ? 4.584 1.290 -17.744 1.00 87.62 139 ARG A CA 1
ATOM 1086 C C . ARG A 1 139 ? 3.276 1.998 -18.133 1.00 87.62 139 ARG A C 1
ATOM 1088 O O . ARG A 1 139 ? 2.225 1.766 -17.545 1.00 87.62 139 ARG A O 1
ATOM 1095 N N . ARG A 1 140 ? 3.319 2.880 -19.140 1.00 80.31 140 ARG A N 1
ATOM 1096 C CA . ARG A 1 140 ? 2.176 3.756 -19.495 1.00 80.31 140 ARG A CA 1
ATOM 1097 C C . ARG A 1 140 ? 0.896 3.001 -19.874 1.00 80.31 140 ARG A C 1
ATOM 1099 O O . ARG A 1 140 ? -0.189 3.562 -19.805 1.00 80.31 140 ARG A O 1
ATOM 1106 N N . ASP A 1 141 ? 1.001 1.753 -20.304 1.00 81.06 141 ASP A N 1
ATOM 1107 C CA . ASP A 1 141 ? -0.120 0.896 -20.685 1.00 81.06 141 ASP A CA 1
ATOM 1108 C C . ASP A 1 141 ? -0.624 -0.008 -19.545 1.00 81.06 141 ASP A C 1
ATOM 1110 O O . ASP A 1 141 ? -1.602 -0.734 -19.729 1.00 81.06 141 ASP A O 1
ATOM 1114 N N . THR A 1 142 ? -0.014 0.051 -18.359 1.00 81.06 142 THR A N 1
ATOM 1115 C CA . THR A 1 142 ? -0.406 -0.766 -17.205 1.00 81.06 142 THR A CA 1
ATOM 1116 C C . THR A 1 142 ? -1.408 -0.042 -16.318 1.00 81.06 142 THR A C 1
ATOM 1118 O O . THR A 1 142 ? -1.618 1.170 -16.410 1.00 81.06 142 THR A O 1
ATOM 1121 N N . VAL A 1 143 ? -2.060 -0.793 -15.428 1.00 73.25 143 VAL A N 1
ATOM 1122 C CA . VAL A 1 143 ? -3.018 -0.217 -14.477 1.00 73.25 143 VAL A CA 1
ATOM 1123 C C . VAL A 1 143 ? -2.322 0.742 -13.517 1.00 73.25 143 VAL A C 1
ATOM 1125 O O . VAL A 1 143 ? -2.847 1.828 -13.283 1.00 73.25 143 VAL A O 1
ATOM 1128 N N . LEU A 1 144 ? -1.137 0.382 -13.019 1.00 77.44 144 LEU A N 1
ATOM 1129 C CA . LEU A 1 144 ? -0.360 1.220 -12.110 1.00 77.44 144 LEU A CA 1
ATOM 1130 C C . LEU A 1 144 ? 0.055 2.539 -12.781 1.00 77.44 144 LEU A C 1
ATOM 1132 O O . LEU A 1 144 ? -0.192 3.607 -12.223 1.00 77.44 144 LEU A O 1
ATOM 1136 N N . GLY A 1 145 ? 0.582 2.480 -14.011 1.00 78.12 145 GLY A N 1
ATOM 1137 C CA . GLY A 1 145 ? 0.952 3.674 -14.775 1.00 78.12 145 GLY A CA 1
ATOM 1138 C C . GLY A 1 145 ? -0.240 4.579 -15.108 1.00 78.12 145 GLY A C 1
ATOM 1139 O O . GLY A 1 145 ? -0.122 5.797 -15.061 1.00 78.12 145 GLY A O 1
ATOM 1140 N N . ASN A 1 146 ? -1.415 4.007 -15.392 1.00 76.44 146 ASN A N 1
ATOM 1141 C CA . ASN A 1 146 ? -2.609 4.790 -15.733 1.00 76.44 146 ASN A CA 1
ATOM 1142 C C . ASN A 1 146 ? -3.392 5.321 -14.525 1.00 76.44 146 ASN A C 1
ATOM 1144 O O . ASN A 1 146 ? -4.078 6.335 -14.646 1.00 76.44 146 ASN A O 1
ATOM 1148 N N . THR A 1 147 ? -3.353 4.615 -13.394 1.00 68.50 147 THR A N 1
ATOM 1149 C CA . THR A 1 147 ? -4.258 4.867 -12.259 1.00 68.50 147 THR A CA 1
ATOM 1150 C C . THR A 1 147 ? -3.556 5.536 -11.088 1.00 68.50 147 THR A C 1
ATOM 1152 O O . THR A 1 147 ? -4.167 6.379 -10.444 1.00 68.50 147 THR A O 1
ATOM 1155 N N . ILE A 1 148 ? -2.300 5.168 -10.819 1.00 67.88 148 ILE A N 1
ATOM 1156 C CA . ILE A 1 148 ? -1.561 5.593 -9.617 1.00 67.88 148 ILE A CA 1
ATOM 1157 C C . ILE A 1 148 ? -0.512 6.652 -9.960 1.00 67.88 148 ILE A C 1
ATOM 1159 O O . ILE A 1 148 ? -0.307 7.592 -9.201 1.00 67.88 148 ILE A O 1
ATOM 1163 N N . PHE A 1 149 ? 0.096 6.556 -11.144 1.00 70.50 149 PHE A N 1
ATOM 1164 C CA . PHE A 1 149 ? 1.077 7.528 -11.626 1.00 70.50 149 PHE A CA 1
ATOM 1165 C C . PHE A 1 149 ? 0.624 8.276 -12.889 1.00 70.50 149 PHE A C 1
ATOM 1167 O O . PHE A 1 149 ? 1.340 8.251 -13.896 1.00 70.50 149 PHE A O 1
ATOM 1174 N N . PRO A 1 150 ? -0.546 8.949 -12.898 1.00 60.47 150 PRO A N 1
ATOM 1175 C CA . PRO A 1 150 ? -0.919 9.757 -14.051 1.00 60.47 150 PRO A CA 1
ATOM 1176 C C . PRO A 1 150 ? 0.161 10.812 -14.335 1.00 60.47 150 PRO A C 1
ATOM 1178 O O . PRO A 1 150 ? 0.822 11.309 -13.423 1.00 60.47 150 PRO A O 1
ATOM 1181 N N . ALA A 1 151 ? 0.321 11.201 -15.603 1.00 50.31 151 ALA A N 1
ATOM 1182 C CA . ALA A 1 151 ? 1.135 12.363 -15.947 1.00 50.31 151 ALA A CA 1
ATOM 1183 C C . ALA A 1 151 ? 0.619 13.560 -15.121 1.00 50.31 151 ALA A C 1
ATOM 1185 O O . ALA A 1 151 ? -0.535 13.946 -15.307 1.00 50.31 151 ALA A O 1
ATOM 1186 N N . ASN A 1 152 ? 1.444 14.092 -14.205 1.00 51.75 152 ASN A N 1
ATOM 1187 C CA . ASN A 1 152 ? 1.150 15.098 -13.158 1.00 51.75 152 ASN A CA 1
ATOM 1188 C C . ASN A 1 152 ? 0.837 14.575 -11.733 1.00 51.75 152 ASN A C 1
ATOM 1190 O O . ASN A 1 152 ? 0.368 15.361 -10.905 1.00 51.75 152 ASN A O 1
ATOM 1194 N N . ALA A 1 153 ? 1.076 13.300 -11.414 1.00 52.78 153 ALA A N 1
ATOM 1195 C CA . ALA A 1 153 ? 0.947 12.794 -10.045 1.00 52.78 153 ALA A CA 1
ATOM 1196 C C . ALA A 1 153 ? 1.893 13.545 -9.085 1.00 52.78 153 ALA A C 1
ATOM 1198 O O . ALA A 1 153 ? 3.105 13.552 -9.278 1.00 52.78 153 ALA A O 1
ATOM 1199 N N . LYS A 1 154 ? 1.344 14.184 -8.043 1.00 48.00 154 LYS A N 1
ATOM 1200 C CA . LYS A 1 154 ? 2.144 14.747 -6.941 1.00 48.00 154 LYS A CA 1
ATOM 1201 C C . LYS A 1 154 ? 2.708 13.600 -6.095 1.00 48.00 154 LYS A C 1
ATOM 1203 O O . LYS A 1 154 ? 1.954 12.685 -5.788 1.00 48.00 154 LYS A O 1
ATOM 1208 N N . GLY A 1 155 ? 3.985 13.661 -5.708 1.00 52.59 155 GLY A N 1
ATOM 1209 C CA . GLY A 1 155 ? 4.628 12.636 -4.863 1.00 52.59 155 GLY A CA 1
ATOM 1210 C C . GLY A 1 155 ? 5.145 11.401 -5.617 1.00 52.59 155 GLY A C 1
ATOM 1211 O O . GLY A 1 155 ? 5.686 10.488 -5.005 1.00 52.59 155 GLY A O 1
ATOM 1212 N N . GLY A 1 156 ? 5.021 11.360 -6.951 1.00 53.31 156 GLY A N 1
ATOM 1213 C CA . GLY A 1 156 ? 5.565 10.273 -7.778 1.00 53.31 156 GLY A CA 1
ATOM 1214 C C . GLY A 1 156 ? 7.059 10.399 -8.082 1.00 53.31 156 GLY A C 1
ATOM 1215 O O . GLY A 1 156 ? 7.662 9.439 -8.562 1.00 53.31 156 GLY A O 1
ATOM 1216 N N . ASP A 1 157 ? 7.653 11.559 -7.792 1.00 60.47 157 ASP A N 1
ATOM 1217 C CA . ASP A 1 157 ? 8.983 11.924 -8.277 1.00 60.47 157 ASP A CA 1
ATOM 1218 C C . ASP A 1 157 ? 10.077 10.976 -7.757 1.00 60.47 157 ASP A C 1
ATOM 1220 O O . ASP A 1 157 ? 11.022 10.721 -8.485 1.00 60.47 157 ASP A O 1
ATOM 1224 N N . PHE A 1 158 ? 9.934 10.390 -6.562 1.00 69.44 158 PHE A N 1
ATOM 1225 C CA . PHE A 1 158 ? 10.946 9.508 -5.954 1.00 69.44 158 PHE A CA 1
ATOM 1226 C C . PHE A 1 158 ? 10.586 8.009 -5.972 1.00 69.44 158 PHE A C 1
ATOM 1228 O O . PHE A 1 158 ? 11.328 7.177 -5.447 1.00 69.44 158 PHE A O 1
ATOM 1235 N N . SER A 1 159 ? 9.461 7.627 -6.584 1.00 83.75 159 SER A N 1
ATOM 1236 C CA . SER A 1 159 ? 9.030 6.225 -6.627 1.00 83.75 159 SER A CA 1
ATOM 1237 C C . SER A 1 159 ? 9.922 5.393 -7.557 1.00 83.75 159 SER A C 1
ATOM 1239 O O . SER A 1 159 ? 10.013 5.662 -8.755 1.00 83.75 159 SER A O 1
ATOM 1241 N N . ILE A 1 160 ? 10.531 4.323 -7.030 1.00 89.88 160 ILE A N 1
ATOM 1242 C CA . ILE A 1 160 ? 11.358 3.382 -7.811 1.00 89.88 160 ILE A CA 1
ATOM 1243 C C . ILE A 1 160 ? 10.567 2.795 -9.000 1.00 89.88 160 ILE A C 1
ATOM 1245 O O . ILE A 1 160 ? 11.065 2.877 -10.128 1.00 89.88 160 ILE A O 1
ATOM 1249 N N . PRO A 1 161 ? 9.348 2.237 -8.810 1.00 90.44 161 PRO A N 1
ATOM 1250 C CA . PRO A 1 161 ? 8.451 1.863 -9.903 1.00 90.44 161 PRO A CA 1
ATOM 1251 C C . PRO A 1 161 ? 8.297 2.937 -10.979 1.00 90.44 161 PRO A C 1
ATOM 1253 O O . PRO A 1 161 ? 8.427 2.632 -12.166 1.00 90.44 161 PRO A O 1
ATOM 1256 N N . HIS A 1 162 ? 8.037 4.182 -10.575 1.00 85.75 162 HIS A N 1
ATOM 1257 C CA . HIS A 1 162 ? 7.786 5.291 -11.488 1.00 85.75 162 HIS A CA 1
ATOM 1258 C C . HIS A 1 162 ? 9.035 5.656 -12.296 1.00 85.75 162 HIS A C 1
ATOM 1260 O O . HIS A 1 162 ? 9.014 5.550 -13.524 1.00 85.75 162 HIS A O 1
ATOM 1266 N N . ILE A 1 163 ? 10.131 6.004 -11.612 1.00 86.75 163 ILE A N 1
ATOM 1267 C CA . ILE A 1 163 ? 11.401 6.447 -12.208 1.00 86.75 163 ILE A CA 1
ATOM 1268 C C . ILE A 1 163 ? 11.862 5.459 -13.281 1.00 86.75 163 ILE A C 1
ATOM 1270 O O . ILE A 1 163 ? 12.068 5.820 -14.443 1.00 86.75 163 ILE A O 1
ATOM 1274 N N . PHE A 1 164 ? 11.979 4.184 -12.909 1.00 91.25 164 PHE A N 1
ATOM 1275 C CA . PHE A 1 164 ? 12.546 3.185 -13.805 1.00 91.25 164 PHE A CA 1
ATOM 1276 C C . PHE A 1 164 ? 11.569 2.758 -14.901 1.00 91.25 164 PHE A C 1
ATOM 1278 O O . PHE A 1 164 ? 12.003 2.509 -16.024 1.00 91.25 164 PHE A O 1
ATOM 1285 N N . SER A 1 165 ? 10.254 2.751 -14.653 1.00 89.69 165 SER A N 1
ATOM 1286 C CA . SER A 1 165 ? 9.284 2.482 -15.725 1.00 89.69 165 SER A CA 1
ATOM 1287 C C . SER A 1 165 ? 9.269 3.590 -16.778 1.00 89.69 165 SER A C 1
ATOM 1289 O O . SER A 1 165 ? 9.127 3.296 -17.965 1.00 89.69 165 SER A O 1
ATOM 1291 N N . TYR A 1 166 ? 9.441 4.854 -16.378 1.00 85.31 166 TYR A N 1
ATOM 1292 C CA . TYR A 1 166 ? 9.550 5.978 -17.310 1.00 85.31 166 TYR A CA 1
ATOM 1293 C C . TYR A 1 166 ? 10.815 5.888 -18.160 1.00 85.31 166 TYR A C 1
ATOM 1295 O O . TYR A 1 166 ? 10.708 5.858 -19.386 1.00 85.31 166 TYR A O 1
ATOM 1303 N N . LEU A 1 167 ? 11.978 5.723 -17.525 1.00 88.12 167 LEU A N 1
ATOM 1304 C CA . LEU A 1 167 ? 13.252 5.531 -18.222 1.00 88.12 167 LEU A CA 1
ATOM 1305 C C . LEU A 1 167 ? 13.190 4.356 -19.213 1.00 88.12 167 LEU A C 1
ATOM 1307 O O . LEU A 1 167 ? 13.607 4.463 -20.366 1.00 88.12 167 LEU A O 1
ATOM 1311 N N . ARG A 1 168 ? 12.589 3.238 -18.799 1.00 92.31 168 ARG A N 1
ATOM 1312 C CA . ARG A 1 168 ? 12.381 2.054 -19.640 1.00 92.31 168 ARG A CA 1
ATOM 1313 C C . ARG A 1 168 ? 11.485 2.318 -20.851 1.00 92.31 168 ARG A C 1
ATOM 1315 O O . ARG A 1 168 ? 11.705 1.720 -21.906 1.00 92.31 168 ARG A O 1
ATOM 1322 N N . ASN A 1 169 ? 10.477 3.181 -20.726 1.00 89.62 169 ASN A N 1
ATOM 1323 C CA . ASN A 1 169 ? 9.630 3.576 -21.855 1.00 89.62 169 ASN A CA 1
ATOM 1324 C C . ASN A 1 169 ? 10.405 4.424 -22.869 1.00 89.62 169 ASN A C 1
ATOM 1326 O O . ASN A 1 169 ? 10.266 4.195 -24.070 1.00 89.62 169 ASN A O 1
ATOM 1330 N N . ASP A 1 170 ? 11.240 5.349 -22.397 1.00 89.12 170 ASP A N 1
ATOM 1331 C CA . ASP A 1 170 ? 12.047 6.210 -23.266 1.00 89.12 170 ASP A CA 1
ATOM 1332 C C . ASP A 1 170 ? 13.123 5.398 -24.005 1.00 89.12 170 ASP A C 1
ATOM 1334 O O . ASP A 1 170 ? 13.270 5.521 -25.223 1.00 89.12 170 ASP A O 1
ATOM 1338 N N . LEU A 1 171 ? 13.777 4.455 -23.314 1.00 91.69 171 LEU A N 1
ATOM 1339 C CA . LEU A 1 171 ? 14.673 3.477 -23.941 1.00 91.69 171 LEU A CA 1
ATOM 1340 C C . LEU A 1 171 ? 13.957 2.660 -25.020 1.00 91.69 171 LEU A C 1
ATOM 1342 O O . LEU A 1 171 ? 14.476 2.493 -26.124 1.00 91.69 171 LEU A O 1
ATOM 1346 N N . GLN A 1 172 ? 12.751 2.163 -24.729 1.00 94.62 172 GLN A N 1
ATOM 1347 C CA . GLN A 1 172 ? 11.978 1.393 -25.701 1.00 94.62 172 GLN A CA 1
ATOM 1348 C C . GLN A 1 172 ? 11.619 2.231 -26.937 1.00 94.62 172 GLN A C 1
ATOM 1350 O O . GLN A 1 172 ? 11.724 1.726 -28.052 1.00 94.62 172 GLN A O 1
ATOM 1355 N N . ALA A 1 173 ? 11.256 3.504 -26.764 1.00 92.94 173 ALA A N 1
ATOM 1356 C CA . ALA A 1 173 ? 10.939 4.398 -27.875 1.00 92.94 173 ALA A CA 1
ATOM 1357 C C . ALA A 1 173 ? 12.151 4.644 -28.795 1.00 92.94 173 ALA A C 1
ATOM 1359 O O . ALA A 1 173 ? 12.014 4.603 -30.021 1.00 92.94 173 ALA A O 1
ATOM 1360 N N . GLU A 1 174 ? 13.345 4.836 -28.227 1.00 93.62 174 GLU A N 1
ATOM 1361 C CA . GLU A 1 174 ? 14.597 4.976 -28.987 1.00 93.62 174 GLU A CA 1
ATOM 1362 C C . GLU A 1 174 ? 14.960 3.689 -29.752 1.00 93.62 174 GLU A C 1
ATOM 1364 O O . GLU A 1 174 ? 15.346 3.736 -30.927 1.00 93.62 174 GLU A O 1
ATOM 1369 N N . ILE A 1 175 ? 14.799 2.524 -29.113 1.00 95.12 175 ILE A N 1
ATOM 1370 C CA . ILE A 1 175 ? 15.011 1.209 -29.737 1.00 95.12 175 ILE A CA 1
ATOM 1371 C C . ILE A 1 175 ? 14.043 1.012 -30.912 1.00 95.12 175 ILE A C 1
ATOM 1373 O O . ILE A 1 175 ? 14.467 0.652 -32.016 1.00 95.12 175 ILE A O 1
ATOM 1377 N N . ASP A 1 176 ? 12.756 1.289 -30.706 1.00 96.81 176 ASP A N 1
ATOM 1378 C CA . ASP A 1 176 ? 11.725 1.163 -31.739 1.00 96.81 176 ASP A CA 1
ATOM 1379 C C . ASP A 1 176 ? 12.001 2.104 -32.918 1.00 96.81 176 ASP A C 1
ATOM 1381 O O . ASP A 1 176 ? 11.887 1.698 -34.079 1.00 96.81 176 ASP A O 1
ATOM 1385 N N . GLY A 1 177 ? 12.439 3.336 -32.638 1.00 96.94 177 GLY A N 1
ATOM 1386 C CA . GLY A 1 177 ? 12.857 4.308 -33.648 1.00 96.94 177 GLY A CA 1
ATOM 1387 C C . GLY A 1 177 ? 14.001 3.792 -34.525 1.00 96.94 177 GLY A C 1
ATOM 1388 O O . GLY A 1 177 ? 13.929 3.891 -35.756 1.00 96.94 177 GLY A O 1
ATOM 1389 N N . TYR A 1 178 ? 15.016 3.165 -33.919 1.00 96.00 178 TYR A N 1
ATOM 1390 C CA . TYR A 1 178 ? 16.110 2.535 -34.660 1.00 96.00 178 TYR A CA 1
ATOM 1391 C C . TYR A 1 178 ? 15.614 1.431 -35.598 1.00 96.00 178 TYR A C 1
ATOM 1393 O O . TYR A 1 178 ? 15.963 1.412 -36.784 1.00 96.00 178 TYR A O 1
ATOM 1401 N N . TYR A 1 179 ? 14.786 0.510 -35.098 1.00 97.75 179 TYR A N 1
ATOM 1402 C CA . TYR A 1 179 ? 14.307 -0.609 -35.910 1.00 97.75 179 TYR A CA 1
ATOM 1403 C C . TYR A 1 179 ? 13.335 -0.172 -37.004 1.00 97.75 179 TYR A C 1
ATOM 1405 O O . TYR A 1 179 ? 13.385 -0.720 -38.109 1.00 97.75 179 TYR A O 1
ATOM 1413 N N . ALA A 1 180 ? 12.501 0.835 -36.746 1.00 97.94 180 ALA A N 1
ATOM 1414 C CA . ALA A 1 180 ? 11.620 1.415 -37.751 1.00 97.94 180 ALA A CA 1
ATOM 1415 C C . ALA A 1 180 ? 12.421 2.038 -38.906 1.00 97.94 180 ALA A C 1
ATOM 1417 O O . ALA A 1 180 ? 12.144 1.766 -40.079 1.00 97.94 180 ALA A O 1
ATOM 1418 N N . GLU A 1 181 ? 13.460 2.816 -38.594 1.00 96.81 181 GLU A N 1
ATOM 1419 C CA . GLU A 1 181 ? 14.316 3.435 -39.607 1.00 96.81 181 GLU A CA 1
ATOM 1420 C C . GLU A 1 181 ? 15.166 2.396 -40.349 1.00 96.81 181 GLU A C 1
ATOM 1422 O O . GLU A 1 181 ? 15.253 2.429 -41.582 1.00 96.81 181 GLU A O 1
ATOM 1427 N N . LYS A 1 182 ? 15.713 1.404 -39.635 1.00 96.00 182 LYS A N 1
ATOM 1428 C CA . LYS A 1 182 ? 16.406 0.258 -40.237 1.00 96.00 182 LYS A CA 1
ATOM 1429 C C . LYS A 1 182 ? 15.501 -0.476 -41.225 1.00 96.00 182 LYS A C 1
ATOM 1431 O O . LYS A 1 182 ? 15.923 -0.731 -42.350 1.00 96.00 182 LYS A O 1
ATOM 1436 N N . ALA A 1 183 ? 14.252 -0.767 -40.857 1.00 96.44 183 ALA A N 1
ATOM 1437 C CA . ALA A 1 183 ? 13.285 -1.412 -41.745 1.00 96.44 183 ALA A CA 1
ATOM 1438 C C . ALA A 1 183 ? 12.951 -0.536 -42.966 1.00 96.44 183 ALA A C 1
ATOM 1440 O O . ALA A 1 183 ? 12.856 -1.032 -44.093 1.00 96.44 183 ALA A O 1
ATOM 1441 N N . ARG A 1 184 ? 12.830 0.785 -42.776 1.00 94.56 184 ARG A N 1
ATOM 1442 C CA . ARG A 1 184 ? 12.602 1.747 -43.863 1.00 94.56 184 ARG A CA 1
ATOM 1443 C C . ARG A 1 184 ? 13.774 1.792 -44.847 1.00 94.56 184 ARG A C 1
ATOM 1445 O O . ARG A 1 184 ? 13.549 1.893 -46.055 1.00 94.56 184 ARG A O 1
ATOM 1452 N N . LEU A 1 185 ? 15.011 1.763 -44.351 1.00 92.25 185 LEU A N 1
ATOM 1453 C CA . LEU A 1 185 ? 16.230 1.719 -45.163 1.00 92.25 185 LEU A CA 1
ATOM 1454 C C . LEU A 1 185 ? 16.391 0.365 -45.860 1.00 92.25 185 LEU A C 1
ATOM 1456 O O . LEU A 1 185 ? 16.698 0.346 -47.048 1.00 92.25 185 LEU A O 1
ATOM 1460 N N . GLN A 1 186 ? 16.092 -0.739 -45.170 1.00 92.62 186 GLN A N 1
ATOM 1461 C CA . GLN A 1 186 ? 16.093 -2.087 -45.741 1.00 92.62 186 GLN A CA 1
ATOM 1462 C C . GLN A 1 186 ? 15.136 -2.184 -46.927 1.00 92.62 186 GLN A C 1
ATOM 1464 O O . GLN A 1 186 ? 15.551 -2.576 -48.008 1.00 92.62 186 GLN A O 1
ATOM 1469 N N . LYS A 1 187 ? 13.892 -1.709 -46.785 1.00 92.06 187 LYS A N 1
ATOM 1470 C CA . LYS A 1 187 ? 12.916 -1.707 -47.885 1.00 92.06 187 LYS A CA 1
ATOM 1471 C C . LYS A 1 187 ? 13.413 -0.944 -49.119 1.00 92.06 187 LYS A C 1
ATOM 1473 O O . LYS A 1 187 ? 13.130 -1.351 -50.243 1.00 92.06 187 LYS A O 1
ATOM 1478 N N . LYS A 1 188 ? 14.137 0.166 -48.923 1.00 87.75 188 LYS A N 1
ATOM 1479 C CA . LYS A 1 188 ? 14.755 0.922 -50.025 1.00 87.75 188 LYS A CA 1
ATOM 1480 C C . LYS A 1 188 ? 15.907 0.143 -50.660 1.00 87.75 188 LYS A C 1
ATOM 1482 O O . LYS A 1 188 ? 15.946 0.031 -51.881 1.00 87.75 188 LYS A O 1
ATOM 1487 N N . ALA A 1 189 ? 16.780 -0.445 -49.844 1.00 86.69 189 ALA A N 1
ATOM 1488 C CA . ALA A 1 189 ? 17.877 -1.286 -50.313 1.00 86.69 189 ALA A CA 1
ATOM 1489 C C . ALA A 1 189 ? 17.376 -2.519 -51.094 1.00 86.69 189 ALA A C 1
ATOM 1491 O O . ALA A 1 189 ? 17.923 -2.825 -52.147 1.00 86.69 189 ALA A O 1
ATOM 1492 N N . ASP A 1 190 ? 16.300 -3.169 -50.643 1.00 86.75 190 ASP A N 1
ATOM 1493 C CA . ASP A 1 190 ? 15.689 -4.330 -51.310 1.00 86.75 190 ASP A CA 1
ATOM 1494 C C . ASP A 1 190 ? 15.024 -3.961 -52.642 1.00 86.75 190 ASP A C 1
ATOM 1496 O O . ASP A 1 190 ? 14.930 -4.784 -53.550 1.00 86.75 190 ASP A O 1
ATOM 1500 N N . SER A 1 191 ? 14.553 -2.715 -52.772 1.00 83.00 191 SER A N 1
ATOM 1501 C CA . SER A 1 191 ? 13.958 -2.204 -54.011 1.00 83.00 191 SER A CA 1
ATOM 1502 C C . SER A 1 191 ? 14.986 -1.817 -55.080 1.00 83.00 191 SER A C 1
ATOM 1504 O O . SER A 1 191 ? 14.600 -1.473 -56.198 1.00 83.00 191 SER A O 1
ATOM 1506 N N . CYS A 1 192 ? 16.283 -1.875 -54.765 1.00 77.69 192 CYS A N 1
ATOM 1507 C CA . CYS A 1 192 ? 17.334 -1.564 -55.722 1.00 77.69 192 CYS A CA 1
ATOM 1508 C C . CYS A 1 192 ? 17.613 -2.705 -56.702 1.00 77.69 192 CYS A C 1
ATOM 1510 O O . CYS A 1 192 ? 17.708 -3.877 -56.339 1.00 77.69 192 CYS A O 1
ATOM 1512 N N . SER A 1 193 ? 17.859 -2.333 -57.958 1.00 69.94 193 SER A N 1
ATOM 1513 C CA . SER A 1 193 ? 18.402 -3.243 -58.965 1.00 69.94 193 SER A CA 1
ATOM 1514 C C . SER A 1 193 ? 19.919 -3.367 -58.812 1.00 69.94 193 SER A C 1
ATOM 1516 O O . SER A 1 193 ? 20.616 -2.359 -58.724 1.00 69.94 193 SER A O 1
ATOM 1518 N N . TYR A 1 194 ? 20.442 -4.597 -58.869 1.00 60.34 194 TYR A N 1
ATOM 1519 C CA . TYR A 1 194 ? 21.884 -4.900 -58.828 1.00 60.34 194 TYR A CA 1
ATOM 1520 C C . TYR A 1 194 ? 22.708 -4.138 -59.888 1.00 60.34 194 TYR A C 1
ATOM 1522 O O . TYR A 1 194 ? 23.905 -3.931 -59.712 1.00 60.34 194 TYR A O 1
ATOM 1530 N N . PHE A 1 195 ? 22.071 -3.705 -60.982 1.00 66.56 195 PHE A N 1
ATOM 1531 C CA . PHE A 1 195 ? 22.713 -2.999 -62.094 1.00 66.56 195 PHE A CA 1
ATOM 1532 C C . PHE A 1 195 ? 22.535 -1.474 -62.066 1.00 66.56 195 PHE A C 1
ATOM 1534 O O . PHE A 1 195 ? 22.910 -0.821 -63.036 1.00 66.56 195 PHE A O 1
ATOM 1541 N N . ASP A 1 196 ? 21.962 -0.897 -61.004 1.00 67.00 196 ASP A N 1
ATOM 1542 C CA . ASP A 1 196 ? 21.829 0.557 -60.868 1.00 67.00 196 ASP A CA 1
ATOM 1543 C C . ASP A 1 196 ? 23.038 1.157 -60.115 1.00 67.00 196 ASP A C 1
ATOM 1545 O O . ASP A 1 196 ? 23.107 1.062 -58.886 1.00 67.00 196 ASP A O 1
ATOM 1549 N N . PRO A 1 197 ? 23.992 1.811 -60.811 1.00 58.91 197 PRO A N 1
ATOM 1550 C CA . PRO A 1 197 ? 25.171 2.416 -60.188 1.00 58.91 197 PRO A CA 1
ATOM 1551 C C . PRO A 1 197 ? 24.849 3.622 -59.286 1.00 58.91 197 PRO A C 1
ATOM 1553 O O . PRO A 1 197 ? 25.746 4.129 -58.615 1.00 58.91 197 PRO A O 1
ATOM 1556 N N . SER A 1 198 ? 23.595 4.089 -59.251 1.00 61.34 198 SER A N 1
ATOM 1557 C CA . SER A 1 198 ? 23.127 5.140 -58.341 1.00 61.34 198 SER A CA 1
ATOM 1558 C C . SER A 1 198 ? 22.514 4.602 -57.038 1.00 61.34 198 SER A C 1
ATOM 1560 O O . SER A 1 198 ? 22.195 5.391 -56.142 1.00 61.34 198 SER A O 1
ATOM 1562 N N . CYS A 1 199 ? 22.396 3.275 -56.882 1.00 69.06 199 CYS A N 1
ATOM 1563 C CA . CYS A 1 199 ? 21.850 2.664 -55.672 1.00 69.06 199 CYS A CA 1
ATOM 1564 C C . CYS A 1 199 ? 22.830 2.758 -54.486 1.00 69.06 199 CYS A C 1
ATOM 1566 O O . CYS A 1 199 ? 23.598 1.847 -54.178 1.00 69.06 199 CYS A O 1
ATOM 1568 N N . TYR A 1 200 ? 22.764 3.880 -53.771 1.00 77.38 200 TYR A N 1
ATOM 1569 C CA . TYR A 1 200 ? 23.523 4.124 -52.540 1.00 77.38 200 TYR A CA 1
ATOM 1570 C C . TYR A 1 200 ? 22.794 3.634 -51.272 1.00 77.38 200 TYR A C 1
ATOM 1572 O O . TYR A 1 200 ? 23.298 3.802 -50.161 1.00 77.38 200 TYR A O 1
ATOM 1580 N N . ASP A 1 201 ? 21.595 3.057 -51.398 1.00 82.00 201 ASP A N 1
ATOM 1581 C CA . ASP A 1 201 ? 20.725 2.762 -50.253 1.00 82.00 201 ASP A CA 1
ATOM 1582 C C . ASP A 1 201 ? 21.214 1.576 -49.403 1.00 82.00 201 ASP A C 1
ATOM 1584 O O . ASP A 1 201 ? 21.097 1.632 -48.179 1.00 82.00 201 ASP A O 1
ATOM 1588 N N . THR A 1 202 ? 21.881 0.573 -49.992 1.00 82.50 202 THR A N 1
ATOM 1589 C CA . THR A 1 202 ? 22.579 -0.479 -49.223 1.00 82.50 202 THR A CA 1
ATOM 1590 C C . THR A 1 202 ? 23.740 0.095 -48.405 1.00 82.50 202 THR A C 1
ATOM 1592 O O . THR A 1 202 ? 23.928 -0.270 -47.245 1.00 82.50 202 THR A O 1
ATOM 1595 N N . ALA A 1 203 ? 24.502 1.040 -48.970 1.00 85.00 203 ALA A N 1
ATOM 1596 C CA . ALA A 1 203 ? 25.587 1.709 -48.253 1.00 85.00 203 ALA A CA 1
ATOM 1597 C C . ALA A 1 203 ? 25.052 2.592 -47.112 1.00 85.00 203 ALA A C 1
ATOM 1599 O O . ALA A 1 203 ? 25.624 2.585 -46.023 1.00 85.00 203 ALA A O 1
ATOM 1600 N N . LYS A 1 204 ? 23.926 3.295 -47.322 1.00 88.25 204 LYS A N 1
ATOM 1601 C CA . LYS A 1 204 ? 23.238 4.056 -46.263 1.00 88.25 204 LYS A CA 1
ATOM 1602 C C . LYS A 1 204 ? 22.734 3.155 -45.139 1.00 88.25 204 LYS A C 1
ATOM 1604 O O . LYS A 1 204 ? 22.928 3.502 -43.980 1.00 88.25 204 LYS A O 1
ATOM 1609 N N . LEU A 1 205 ? 22.117 2.015 -45.463 1.00 90.56 205 LEU A N 1
ATOM 1610 C CA . LEU A 1 205 ? 21.676 1.036 -44.467 1.00 90.56 205 LEU A CA 1
ATOM 1611 C C . LEU A 1 205 ? 22.856 0.545 -43.619 1.00 90.56 205 LEU A C 1
ATOM 1613 O O . LEU A 1 205 ? 22.791 0.601 -42.394 1.00 90.56 205 LEU A O 1
ATOM 1617 N N . ASN A 1 206 ? 23.948 0.124 -44.261 1.00 87.50 206 ASN A N 1
ATOM 1618 C CA . ASN A 1 206 ? 25.136 -0.352 -43.555 1.00 87.50 206 ASN A CA 1
ATOM 1619 C C . ASN A 1 206 ? 25.756 0.748 -42.682 1.00 87.50 206 ASN A C 1
ATOM 1621 O O . ASN A 1 206 ? 26.066 0.498 -41.521 1.00 87.50 206 ASN A O 1
ATOM 1625 N N . ALA A 1 207 ? 25.889 1.972 -43.203 1.00 90.31 207 ALA A N 1
ATOM 1626 C CA . ALA A 1 207 ? 26.395 3.109 -42.436 1.00 90.31 207 ALA A CA 1
ATOM 1627 C C . ALA A 1 207 ? 25.502 3.422 -41.224 1.00 90.31 207 ALA A C 1
ATOM 1629 O O . ALA A 1 207 ? 26.013 3.624 -40.126 1.00 90.31 207 ALA A O 1
ATOM 1630 N N . TYR A 1 208 ? 24.177 3.396 -41.400 1.00 93.12 208 TYR A N 1
ATOM 1631 C CA . TYR A 1 208 ? 23.215 3.594 -40.318 1.00 93.12 208 TYR A CA 1
ATOM 1632 C C . TYR A 1 208 ? 23.333 2.511 -39.239 1.00 93.12 208 TYR A C 1
ATOM 1634 O O . TYR A 1 208 ? 23.377 2.829 -38.050 1.00 93.12 208 TYR A O 1
ATOM 1642 N N . MET A 1 209 ? 23.434 1.240 -39.642 1.00 91.88 209 MET A N 1
ATOM 1643 C CA . MET A 1 209 ? 23.597 0.114 -38.721 1.00 91.88 209 MET A CA 1
ATOM 1644 C C . MET A 1 209 ? 24.916 0.179 -37.949 1.00 91.88 209 MET A C 1
ATOM 1646 O O . MET A 1 209 ? 24.909 -0.075 -36.750 1.00 91.88 209 MET A O 1
ATOM 1650 N N . VAL A 1 210 ? 26.026 0.538 -38.598 1.00 88.56 210 VAL A N 1
ATOM 1651 C CA . VAL A 1 210 ? 27.335 0.683 -37.937 1.00 88.56 210 VAL A CA 1
ATOM 1652 C C . VAL A 1 210 ? 27.337 1.862 -36.964 1.00 88.56 210 VAL A C 1
ATOM 1654 O O . VAL A 1 210 ? 27.868 1.736 -35.866 1.00 88.56 210 VAL A O 1
ATOM 1657 N N . ALA A 1 211 ? 26.724 2.987 -37.341 1.00 87.62 211 ALA A N 1
ATOM 1658 C CA . ALA A 1 211 ? 26.693 4.185 -36.508 1.00 87.62 211 ALA A CA 1
ATOM 1659 C C . ALA A 1 211 ? 25.781 4.045 -35.276 1.00 87.62 211 ALA A C 1
ATOM 1661 O O . ALA A 1 211 ? 26.114 4.570 -34.220 1.00 87.62 211 ALA A O 1
ATOM 1662 N N . ASN A 1 212 ? 24.647 3.343 -35.397 1.00 89.12 212 ASN A N 1
ATOM 1663 C CA . ASN A 1 212 ? 23.617 3.318 -34.348 1.00 89.12 212 ASN A CA 1
ATOM 1664 C C . ASN A 1 212 ? 23.462 1.955 -33.657 1.00 89.12 212 ASN A C 1
ATOM 1666 O O . ASN A 1 212 ? 23.017 1.901 -32.516 1.00 89.12 212 ASN A O 1
ATOM 1670 N N . GLY A 1 213 ? 23.851 0.855 -34.309 1.00 87.12 213 GLY A N 1
ATOM 1671 C CA . GLY A 1 213 ? 23.655 -0.506 -33.798 1.00 87.12 213 GLY A CA 1
ATOM 1672 C C . GLY A 1 213 ? 24.259 -0.757 -32.411 1.00 87.12 213 GLY A C 1
ATOM 1673 O O . GLY A 1 213 ? 23.546 -1.287 -31.558 1.00 87.12 213 GLY A O 1
ATOM 1674 N N . PRO A 1 214 ? 25.517 -0.355 -32.132 1.00 85.94 214 PRO A N 1
ATOM 1675 C CA . PRO A 1 214 ? 26.105 -0.512 -30.801 1.00 85.94 214 PRO A CA 1
ATOM 1676 C C . PRO A 1 214 ? 25.340 0.241 -29.703 1.00 85.94 214 PRO A C 1
ATOM 1678 O O . PRO A 1 214 ? 25.079 -0.336 -28.650 1.00 85.94 214 PRO A O 1
ATOM 1681 N N . ARG A 1 215 ? 24.919 1.491 -29.967 1.00 86.19 215 ARG A N 1
ATOM 1682 C CA . ARG A 1 215 ? 24.087 2.285 -29.043 1.00 86.19 215 ARG A CA 1
ATOM 1683 C C . ARG A 1 215 ? 22.751 1.591 -28.784 1.00 86.19 215 ARG A C 1
ATOM 1685 O O . ARG A 1 215 ? 22.360 1.452 -27.633 1.00 86.19 215 ARG A O 1
ATOM 1692 N N . THR A 1 216 ? 22.072 1.113 -29.827 1.00 89.75 216 THR A N 1
ATOM 1693 C CA . THR A 1 216 ? 20.796 0.399 -29.671 1.00 89.75 216 THR A CA 1
ATOM 1694 C C . THR A 1 216 ? 20.945 -0.899 -28.891 1.00 89.75 216 THR A C 1
ATOM 1696 O O . THR A 1 216 ? 20.136 -1.158 -28.011 1.00 89.75 216 THR A O 1
ATOM 1699 N N . THR A 1 217 ? 22.000 -1.671 -29.150 1.00 88.75 217 THR A N 1
ATOM 1700 C CA . THR A 1 217 ? 22.270 -2.918 -28.416 1.00 88.75 217 THR A CA 1
ATOM 1701 C C . THR A 1 217 ? 22.465 -2.643 -26.923 1.00 88.75 217 THR A C 1
ATOM 1703 O O . THR A 1 217 ? 21.924 -3.352 -26.085 1.00 88.75 217 THR A O 1
ATOM 1706 N N . TYR A 1 218 ? 23.199 -1.582 -26.574 1.00 87.56 218 TYR A N 1
ATOM 1707 C CA . TYR A 1 218 ? 23.337 -1.153 -25.182 1.00 87.56 218 TYR A CA 1
ATOM 1708 C C . TYR A 1 218 ? 21.985 -0.779 -24.553 1.00 87.56 218 TYR A C 1
ATOM 1710 O O . TYR A 1 218 ? 21.681 -1.250 -23.462 1.00 87.56 218 TYR A O 1
ATOM 1718 N N . MET A 1 219 ? 21.153 0.007 -25.251 1.00 89.81 219 MET A N 1
ATOM 1719 C CA . MET A 1 219 ? 19.815 0.371 -24.762 1.00 89.81 219 MET A CA 1
ATOM 1720 C C . MET A 1 219 ? 18.909 -0.854 -24.564 1.00 89.81 219 MET A C 1
ATOM 1722 O O . MET A 1 219 ? 18.114 -0.865 -23.630 1.00 89.81 219 MET A O 1
ATOM 1726 N N . GLU A 1 220 ? 19.018 -1.885 -25.410 1.00 91.75 220 GLU A N 1
ATOM 1727 C CA . GLU A 1 220 ? 18.275 -3.144 -25.245 1.00 91.75 220 GLU A CA 1
ATOM 1728 C C . GLU A 1 220 ? 18.655 -3.859 -23.944 1.00 91.75 220 GLU A C 1
ATOM 1730 O O . GLU A 1 220 ? 17.762 -4.241 -23.190 1.00 91.75 220 GLU A O 1
ATOM 1735 N N . TYR A 1 221 ? 19.956 -3.988 -23.657 1.00 91.75 221 TYR A N 1
ATOM 1736 C CA . TYR A 1 221 ? 20.426 -4.567 -22.395 1.00 91.75 221 TYR A CA 1
ATOM 1737 C C . TYR A 1 221 ? 20.001 -3.724 -21.194 1.00 91.75 221 TYR A C 1
ATOM 1739 O O . TYR A 1 221 ? 19.440 -4.262 -20.248 1.00 91.75 221 TYR A O 1
ATOM 1747 N N . TRP A 1 222 ? 20.159 -2.402 -21.271 1.00 92.31 222 TRP A N 1
ATOM 1748 C CA . TRP A 1 222 ? 19.755 -1.499 -20.195 1.00 92.31 222 TRP A CA 1
ATOM 1749 C C . TRP A 1 222 ? 18.243 -1.578 -19.910 1.00 92.31 222 TRP A C 1
ATOM 1751 O O . TRP A 1 222 ? 17.817 -1.660 -18.757 1.00 92.31 222 TRP A O 1
ATOM 1761 N N . ARG A 1 223 ? 17.405 -1.638 -20.951 1.00 94.00 223 ARG A N 1
ATOM 1762 C CA . ARG A 1 223 ? 15.963 -1.879 -20.798 1.00 94.00 223 ARG A CA 1
ATOM 1763 C C . ARG A 1 223 ? 15.692 -3.203 -20.074 1.00 94.00 223 ARG A C 1
ATOM 1765 O O . ARG A 1 223 ? 14.838 -3.249 -19.189 1.00 94.00 223 ARG A O 1
ATOM 1772 N N . ASP A 1 224 ? 16.396 -4.268 -20.449 1.00 94.25 224 ASP A N 1
ATOM 1773 C CA . ASP A 1 224 ? 16.238 -5.586 -19.830 1.00 94.25 224 ASP A CA 1
ATOM 1774 C C . ASP A 1 224 ? 16.711 -5.583 -18.365 1.00 94.25 224 ASP A C 1
ATOM 1776 O O . ASP A 1 224 ? 16.087 -6.225 -17.517 1.00 94.25 224 ASP A O 1
ATOM 1780 N N . ASP A 1 225 ? 17.753 -4.820 -18.040 1.00 94.50 225 ASP A N 1
ATOM 1781 C CA . ASP A 1 225 ? 18.234 -4.617 -16.673 1.00 94.50 225 ASP A CA 1
ATOM 1782 C C . ASP A 1 225 ? 17.187 -3.924 -15.802 1.00 94.50 225 ASP A C 1
ATOM 1784 O O . ASP A 1 225 ? 16.951 -4.363 -14.672 1.00 94.50 225 ASP A O 1
ATOM 1788 N N . ILE A 1 226 ? 16.484 -2.921 -16.342 1.00 95.38 226 ILE A N 1
ATOM 1789 C CA . ILE A 1 226 ? 15.325 -2.302 -15.684 1.00 95.38 226 ILE A CA 1
ATOM 1790 C C . ILE A 1 226 ? 14.220 -3.328 -15.426 1.00 95.38 226 ILE A C 1
ATOM 1792 O O . ILE A 1 226 ? 13.771 -3.484 -14.286 1.00 95.38 226 ILE A O 1
ATOM 1796 N N . ASP A 1 227 ? 13.812 -4.077 -16.454 1.00 95.38 227 ASP A N 1
ATOM 1797 C CA . ASP A 1 227 ? 12.762 -5.091 -16.321 1.00 95.38 227 ASP A CA 1
ATOM 1798 C C . ASP A 1 227 ? 13.157 -6.166 -15.277 1.00 95.38 227 ASP A C 1
ATOM 1800 O O . ASP A 1 227 ? 12.320 -6.634 -14.500 1.00 95.38 227 ASP A O 1
ATOM 1804 N N . ASN A 1 228 ? 14.437 -6.547 -15.209 1.00 95.81 228 ASN A N 1
ATOM 1805 C CA . ASN A 1 228 ? 14.963 -7.527 -14.255 1.00 95.81 228 ASN A CA 1
ATOM 1806 C C . ASN A 1 228 ? 15.117 -6.977 -12.832 1.00 95.81 228 ASN A C 1
ATOM 1808 O O . ASN A 1 228 ? 14.901 -7.713 -11.865 1.00 95.81 228 ASN A O 1
ATOM 1812 N N . GLY A 1 229 ? 15.525 -5.718 -12.682 1.00 96.38 229 GLY A N 1
ATOM 1813 C CA . GLY A 1 229 ? 15.676 -5.066 -11.387 1.00 96.38 229 GLY A CA 1
ATOM 1814 C C . GLY A 1 229 ? 14.323 -4.840 -10.718 1.00 96.38 229 GLY A C 1
ATOM 1815 O O . GLY A 1 229 ? 14.132 -5.283 -9.586 1.00 96.38 229 GLY A O 1
ATOM 1816 N N . LEU A 1 230 ? 13.343 -4.300 -11.449 1.00 96.25 230 LEU A N 1
ATOM 1817 C CA . LEU A 1 230 ? 11.984 -4.099 -10.937 1.00 96.25 230 LEU A CA 1
ATOM 1818 C C . LEU A 1 230 ? 11.307 -5.417 -10.522 1.00 96.25 230 LEU A C 1
ATOM 1820 O O . LEU A 1 230 ? 10.624 -5.462 -9.502 1.00 96.25 230 LEU A O 1
ATOM 1824 N N . LYS A 1 231 ? 11.557 -6.532 -11.224 1.00 96.50 231 LYS A N 1
ATOM 1825 C CA . LYS A 1 231 ? 11.059 -7.864 -10.815 1.00 96.50 231 LYS A CA 1
ATOM 1826 C C . LYS A 1 231 ? 11.619 -8.364 -9.481 1.00 96.50 231 LYS A C 1
ATOM 1828 O O . LYS A 1 231 ? 11.020 -9.244 -8.867 1.00 96.50 231 LYS A O 1
ATOM 1833 N N . LYS A 1 232 ? 12.757 -7.835 -9.018 1.00 96.88 232 LYS A N 1
ATOM 1834 C CA . LYS A 1 232 ? 13.333 -8.172 -7.703 1.00 96.88 232 LYS A CA 1
ATOM 1835 C C . LYS A 1 232 ? 12.735 -7.328 -6.576 1.00 96.88 232 LYS A C 1
ATOM 1837 O O . LYS A 1 232 ? 12.769 -7.775 -5.429 1.00 96.88 232 LYS A O 1
ATOM 1842 N N . LEU A 1 233 ? 12.175 -6.155 -6.888 1.00 96.19 233 LEU A N 1
ATOM 1843 C CA . LEU A 1 233 ? 11.646 -5.212 -5.901 1.00 96.19 233 LEU A CA 1
ATOM 1844 C C . LEU A 1 233 ? 10.608 -5.832 -4.944 1.00 96.19 233 LEU A C 1
ATOM 1846 O O . LEU A 1 233 ? 10.769 -5.629 -3.745 1.00 96.19 233 LEU A O 1
ATOM 1850 N N . PRO A 1 234 ? 9.638 -6.671 -5.381 1.00 96.00 234 PRO A N 1
ATOM 1851 C CA . PRO A 1 234 ? 8.689 -7.307 -4.463 1.00 96.00 234 PRO A CA 1
ATOM 1852 C C . PRO A 1 234 ? 9.351 -8.033 -3.288 1.00 96.00 234 PRO A C 1
ATOM 1854 O O . PRO A 1 234 ? 8.895 -7.928 -2.151 1.00 96.00 234 PRO A O 1
ATOM 1857 N N . ARG A 1 235 ? 10.445 -8.761 -3.552 1.00 96.44 235 ARG A N 1
ATOM 1858 C CA . ARG A 1 235 ? 11.181 -9.490 -2.515 1.00 96.44 235 ARG A CA 1
ATOM 1859 C C . ARG A 1 235 ? 11.956 -8.544 -1.609 1.00 96.44 235 ARG A C 1
ATOM 1861 O O . ARG A 1 235 ? 11.955 -8.733 -0.402 1.00 96.44 235 ARG A O 1
ATOM 1868 N N . VAL A 1 236 ? 12.583 -7.525 -2.189 1.00 96.69 236 VAL A N 1
ATOM 1869 C CA . VAL A 1 236 ? 13.347 -6.513 -1.446 1.00 96.69 236 VAL A CA 1
ATOM 1870 C C . VAL A 1 236 ? 12.443 -5.778 -0.462 1.00 96.69 236 VAL A C 1
ATOM 1872 O O . VAL A 1 236 ? 12.762 -5.717 0.721 1.00 96.69 236 VAL A O 1
ATOM 1875 N N . SER A 1 237 ? 11.297 -5.286 -0.925 1.00 95.44 237 SER A N 1
ATOM 1876 C CA . SER A 1 237 ? 10.352 -4.546 -0.089 1.00 95.44 237 SER A CA 1
ATOM 1877 C C . SER A 1 237 ? 9.724 -5.429 0.984 1.00 95.44 237 SER A C 1
ATOM 1879 O O . SER A 1 237 ? 9.589 -5.005 2.128 1.00 95.44 237 SER A O 1
ATOM 1881 N N . HIS A 1 238 ? 9.434 -6.692 0.660 1.00 94.94 238 HIS A N 1
ATOM 1882 C CA . HIS A 1 238 ? 8.997 -7.678 1.644 1.00 94.94 238 HIS A CA 1
ATOM 1883 C C . HIS A 1 238 ? 10.034 -7.903 2.750 1.00 94.94 238 HIS A C 1
ATOM 1885 O O . HIS A 1 238 ? 9.696 -7.817 3.928 1.00 94.94 238 HIS A O 1
ATOM 1891 N N . ASP A 1 239 ? 11.292 -8.160 2.385 1.00 95.12 239 ASP A N 1
ATOM 1892 C CA . ASP A 1 239 ? 12.362 -8.437 3.345 1.00 95.12 239 ASP A CA 1
ATOM 1893 C C . ASP A 1 239 ? 12.655 -7.202 4.225 1.00 95.12 239 ASP A C 1
ATOM 1895 O O . ASP A 1 239 ? 12.874 -7.340 5.430 1.00 95.12 239 ASP A O 1
ATOM 1899 N N . ILE A 1 240 ? 12.584 -5.989 3.657 1.00 95.06 240 ILE A N 1
ATOM 1900 C CA . ILE A 1 240 ? 12.662 -4.729 4.417 1.00 95.06 240 ILE A CA 1
ATOM 1901 C C . ILE A 1 240 ? 11.476 -4.606 5.383 1.00 95.06 240 ILE A C 1
ATOM 1903 O O . ILE A 1 240 ? 11.682 -4.322 6.561 1.00 95.06 240 ILE A O 1
ATOM 1907 N N . ALA A 1 241 ? 10.245 -4.855 4.930 1.00 92.94 241 ALA A N 1
ATOM 1908 C CA . ALA A 1 241 ? 9.059 -4.759 5.778 1.00 92.94 241 ALA A CA 1
ATOM 1909 C C . ALA A 1 241 ? 9.090 -5.767 6.940 1.00 92.94 241 ALA A C 1
ATOM 1911 O O . ALA A 1 241 ? 8.727 -5.422 8.066 1.00 92.94 241 ALA A O 1
ATOM 1912 N N . LEU A 1 242 ? 9.566 -6.996 6.706 1.00 92.00 242 LEU A N 1
ATOM 1913 C CA . LEU A 1 242 ? 9.792 -7.973 7.776 1.00 92.00 242 LEU A CA 1
ATOM 1914 C C . LEU A 1 242 ? 10.832 -7.469 8.783 1.00 92.00 242 LEU A C 1
ATOM 1916 O O . LEU A 1 242 ? 10.599 -7.543 9.990 1.00 92.00 242 LEU A O 1
ATOM 1920 N N . ALA A 1 243 ? 11.954 -6.926 8.304 1.00 93.31 243 ALA A N 1
ATOM 1921 C CA . ALA A 1 243 ? 13.004 -6.393 9.167 1.00 93.31 243 ALA A CA 1
ATOM 1922 C C . ALA A 1 243 ? 12.516 -5.204 10.011 1.00 93.31 243 ALA A C 1
ATOM 1924 O O . ALA A 1 243 ? 12.831 -5.131 11.196 1.00 93.31 243 ALA A O 1
ATOM 1925 N N . LEU A 1 244 ? 11.715 -4.300 9.443 1.00 90.88 244 LEU A N 1
ATOM 1926 C CA . LEU A 1 244 ? 11.276 -3.083 10.129 1.00 90.88 244 LEU A CA 1
ATOM 1927 C C . LEU A 1 244 ? 10.037 -3.278 11.012 1.00 90.88 244 LEU A C 1
ATOM 1929 O O . LEU A 1 244 ? 10.035 -2.833 12.159 1.00 90.88 244 LEU A O 1
ATOM 1933 N N . PHE A 1 245 ? 9.000 -3.946 10.504 1.00 87.25 245 PHE A N 1
ATOM 1934 C CA . PHE A 1 245 ? 7.660 -3.903 11.105 1.00 87.25 245 PHE A CA 1
ATOM 1935 C C . PHE A 1 245 ? 7.141 -5.273 11.547 1.00 87.25 245 PHE A C 1
ATOM 1937 O O . PHE A 1 245 ? 6.441 -5.378 12.552 1.00 87.25 245 PHE A O 1
ATOM 1944 N N . PHE A 1 246 ? 7.483 -6.341 10.821 1.00 85.31 246 PHE A N 1
ATOM 1945 C CA . PHE A 1 246 ? 6.828 -7.648 10.968 1.00 85.31 246 PHE A CA 1
ATOM 1946 C C . PHE A 1 246 ? 7.771 -8.756 11.463 1.00 85.31 246 PHE A C 1
ATOM 1948 O O . PHE A 1 246 ? 7.663 -9.909 11.041 1.00 85.31 246 PHE A O 1
ATOM 1955 N N . ASN A 1 247 ? 8.682 -8.430 12.384 1.00 86.06 247 ASN A N 1
ATOM 1956 C CA . ASN A 1 247 ? 9.563 -9.403 13.038 1.00 86.06 247 ASN A CA 1
ATOM 1957 C C . ASN A 1 247 ? 9.075 -9.800 14.440 1.00 86.06 247 ASN A C 1
ATOM 1959 O O . ASN A 1 247 ? 8.358 -9.068 15.123 1.00 86.06 247 ASN A O 1
ATOM 1963 N N . LYS A 1 248 ? 9.510 -10.982 14.887 1.00 84.50 248 LYS A N 1
ATOM 1964 C CA . LYS A 1 248 ? 9.135 -11.581 16.180 1.00 84.50 248 LYS A CA 1
ATOM 1965 C C . LYS A 1 248 ? 9.645 -10.784 17.388 1.00 84.50 248 LYS A C 1
ATOM 1967 O O . LYS A 1 248 ? 9.069 -10.884 18.469 1.00 84.50 248 LYS A O 1
ATOM 1972 N N . GLU A 1 249 ? 10.730 -10.028 17.226 1.00 85.81 249 GLU A N 1
ATOM 1973 C CA . GLU A 1 249 ? 11.279 -9.126 18.239 1.00 85.81 249 GLU A CA 1
ATOM 1974 C C . GLU A 1 249 ? 10.402 -7.885 18.421 1.00 85.81 249 GLU A C 1
ATOM 1976 O O . GLU A 1 249 ? 10.479 -7.233 19.466 1.00 85.81 249 GLU A O 1
ATOM 1981 N N . ARG A 1 250 ? 9.555 -7.595 17.424 1.00 84.38 250 ARG A N 1
ATOM 1982 C CA . ARG A 1 250 ? 8.648 -6.454 17.363 1.00 84.38 250 ARG A CA 1
ATOM 1983 C C . ARG A 1 250 ? 9.415 -5.155 17.560 1.00 84.38 250 ARG A C 1
ATOM 1985 O O . ARG A 1 250 ? 9.008 -4.300 18.338 1.00 84.38 250 ARG A O 1
ATOM 1992 N N . LYS A 1 251 ? 10.582 -5.050 16.929 1.00 87.81 251 LYS A N 1
ATOM 1993 C CA . LYS A 1 251 ? 11.467 -3.878 16.929 1.00 87.81 251 LYS A CA 1
ATOM 1994 C C . LYS A 1 251 ? 12.064 -3.735 15.543 1.00 87.81 251 LYS A C 1
ATOM 1996 O O . LYS A 1 251 ? 12.350 -4.749 14.918 1.00 87.81 251 LYS A O 1
ATOM 2001 N N . ALA A 1 252 ? 12.294 -2.513 15.090 1.00 90.75 252 ALA A N 1
ATOM 2002 C CA . ALA A 1 252 ? 12.926 -2.310 13.797 1.00 90.75 252 ALA A CA 1
ATOM 2003 C C . ALA A 1 252 ? 14.362 -2.859 13.802 1.00 90.75 252 ALA A C 1
ATOM 2005 O O . ALA A 1 252 ? 15.204 -2.406 14.574 1.00 90.75 252 ALA A O 1
ATOM 2006 N N . ASP A 1 253 ? 14.655 -3.822 12.928 1.00 93.62 253 ASP A N 1
ATOM 2007 C CA . ASP A 1 253 ? 16.018 -4.257 12.625 1.00 93.62 253 ASP A CA 1
ATOM 2008 C C . ASP A 1 253 ? 16.561 -3.412 11.467 1.00 93.62 253 ASP A C 1
ATOM 2010 O O . ASP A 1 253 ? 16.623 -3.838 10.308 1.00 93.62 253 ASP A O 1
ATOM 2014 N N . ILE A 1 254 ? 16.949 -2.172 11.789 1.00 93.69 254 ILE A N 1
ATOM 2015 C CA . ILE A 1 254 ? 17.517 -1.226 10.816 1.00 93.69 254 ILE A CA 1
ATOM 2016 C C . ILE A 1 254 ? 18.749 -1.817 10.133 1.00 93.69 254 ILE A C 1
ATOM 2018 O O . ILE A 1 254 ? 19.004 -1.553 8.959 1.00 93.69 254 ILE A O 1
ATOM 2022 N N . LYS A 1 255 ? 19.527 -2.637 10.843 1.00 94.56 255 LYS A N 1
ATOM 2023 C CA . LYS A 1 255 ? 20.744 -3.235 10.298 1.00 94.56 255 LYS A CA 1
ATOM 2024 C C . LYS A 1 255 ? 20.419 -4.219 9.178 1.00 94.56 255 LYS A C 1
ATOM 2026 O O . LYS A 1 255 ? 21.061 -4.159 8.126 1.00 94.56 255 LYS A O 1
ATOM 2031 N N . GLU A 1 256 ? 19.463 -5.120 9.388 1.00 95.69 256 GLU A N 1
ATOM 2032 C CA . GLU A 1 256 ? 19.050 -6.059 8.344 1.00 95.69 256 GLU A CA 1
ATOM 2033 C C . GLU A 1 256 ? 18.339 -5.334 7.197 1.00 95.69 256 GLU A C 1
ATOM 2035 O O . GLU A 1 256 ? 18.675 -5.577 6.037 1.00 95.69 256 GLU A O 1
ATOM 2040 N N . ALA A 1 257 ? 17.463 -4.368 7.494 1.00 95.81 257 ALA A N 1
ATOM 2041 C CA . ALA A 1 257 ? 16.816 -3.549 6.471 1.00 95.81 257 ALA A CA 1
ATOM 2042 C C . ALA A 1 257 ? 17.844 -2.805 5.594 1.00 95.81 257 ALA A C 1
ATOM 2044 O O . ALA A 1 257 ? 17.784 -2.893 4.365 1.00 95.81 257 ALA A O 1
ATOM 2045 N N . LYS A 1 258 ? 18.851 -2.147 6.200 1.00 95.31 258 LYS A N 1
ATOM 2046 C CA . LYS A 1 258 ? 19.943 -1.468 5.472 1.00 95.31 258 LYS A CA 1
ATOM 2047 C C . LYS A 1 258 ? 20.721 -2.453 4.613 1.00 95.31 258 LYS A C 1
ATOM 2049 O O . LYS A 1 258 ? 21.044 -2.150 3.471 1.00 95.31 258 LYS A O 1
ATOM 2054 N N . LYS A 1 259 ? 21.004 -3.652 5.124 1.00 96.38 259 LYS A N 1
ATOM 2055 C CA . LYS A 1 259 ? 21.711 -4.693 4.368 1.00 96.38 259 LYS A CA 1
ATOM 2056 C C . LYS A 1 259 ? 20.933 -5.136 3.125 1.00 96.38 259 LYS A C 1
ATOM 2058 O O . LYS A 1 259 ? 21.538 -5.278 2.060 1.00 96.38 259 LYS A O 1
ATOM 2063 N N . VAL A 1 260 ? 19.624 -5.355 3.244 1.00 97.12 260 VAL A N 1
ATOM 2064 C CA . VAL A 1 260 ? 18.755 -5.721 2.114 1.00 97.12 260 VAL A CA 1
ATOM 2065 C C . VAL A 1 260 ? 18.696 -4.584 1.092 1.00 97.12 260 VAL A C 1
ATOM 2067 O O . VAL A 1 260 ? 18.978 -4.811 -0.088 1.00 97.12 260 VAL A O 1
ATOM 2070 N N . ALA A 1 261 ? 18.424 -3.359 1.550 1.00 95.88 261 ALA A N 1
ATOM 2071 C CA . ALA A 1 261 ? 18.354 -2.171 0.706 1.00 95.88 261 ALA A CA 1
ATOM 2072 C C . ALA A 1 261 ? 19.681 -1.912 -0.027 1.00 95.88 261 ALA A C 1
ATOM 2074 O O . ALA A 1 261 ? 19.697 -1.807 -1.251 1.00 95.88 261 ALA A O 1
ATOM 2075 N N . GLN A 1 262 ? 20.816 -1.925 0.679 1.00 93.75 262 GLN A N 1
ATOM 2076 C CA . GLN A 1 262 ? 22.134 -1.682 0.085 1.00 93.75 262 GLN A CA 1
ATOM 2077 C C . GLN A 1 262 ? 22.483 -2.722 -0.983 1.00 93.75 262 GLN A C 1
ATOM 2079 O O . GLN A 1 262 ? 23.066 -2.395 -2.018 1.00 93.75 262 GLN A O 1
ATOM 2084 N N . LYS A 1 263 ? 22.123 -3.992 -0.765 1.00 95.25 263 LYS A N 1
ATOM 2085 C CA . LYS A 1 263 ? 22.333 -5.048 -1.762 1.00 95.25 263 LYS A CA 1
ATOM 2086 C C . LYS A 1 263 ? 21.516 -4.785 -3.028 1.00 95.25 263 LYS A C 1
ATOM 2088 O O . LYS A 1 263 ? 22.022 -4.986 -4.130 1.00 95.25 263 LYS A O 1
ATOM 2093 N N . TYR A 1 264 ? 20.268 -4.344 -2.886 1.00 96.12 264 TYR A N 1
ATOM 2094 C CA . TYR A 1 264 ? 19.440 -3.987 -4.034 1.00 96.12 264 TYR A CA 1
ATOM 2095 C C . TYR A 1 264 ? 19.962 -2.738 -4.751 1.00 96.12 264 TYR A C 1
ATOM 2097 O O . TYR A 1 264 ? 20.078 -2.761 -5.975 1.00 96.12 264 TYR A O 1
ATOM 2105 N N . ALA A 1 265 ? 20.362 -1.707 -4.003 1.00 92.44 265 ALA A N 1
ATOM 2106 C CA . ALA A 1 265 ? 20.928 -0.474 -4.540 1.00 92.44 265 ALA A CA 1
ATOM 2107 C C . ALA A 1 265 ? 22.195 -0.741 -5.365 1.00 92.44 265 ALA A C 1
ATOM 2109 O O . ALA A 1 265 ? 22.270 -0.417 -6.548 1.00 92.44 265 ALA A O 1
ATOM 2110 N N . THR A 1 266 ? 23.166 -1.427 -4.762 1.00 87.88 266 THR A N 1
ATOM 2111 C CA . THR A 1 266 ? 24.477 -1.679 -5.379 1.00 87.88 266 THR A CA 1
ATOM 2112 C C . THR A 1 266 ? 24.410 -2.563 -6.618 1.00 87.88 266 THR A C 1
ATOM 2114 O O . THR A 1 266 ? 25.186 -2.343 -7.543 1.00 87.88 266 THR A O 1
ATOM 2117 N N . VAL A 1 267 ? 23.496 -3.538 -6.654 1.00 88.88 267 VAL A N 1
ATOM 2118 C CA . VAL A 1 267 ? 23.383 -4.488 -7.770 1.00 88.88 267 VAL A CA 1
ATOM 2119 C C . VAL A 1 267 ? 22.332 -4.047 -8.779 1.00 88.88 267 VAL A C 1
ATOM 2121 O O . VAL A 1 267 ? 22.625 -3.917 -9.959 1.00 88.88 267 VAL A O 1
ATOM 2124 N N . SER A 1 268 ? 21.092 -3.862 -8.328 1.00 93.94 268 SER A N 1
ATOM 2125 C CA . SER A 1 268 ? 19.957 -3.682 -9.234 1.00 93.94 268 SER A CA 1
ATOM 2126 C C . SER A 1 268 ? 19.788 -2.218 -9.611 1.00 93.94 268 SER A C 1
ATOM 2128 O O . SER A 1 268 ? 19.776 -1.935 -10.795 1.00 93.94 268 SER A O 1
ATOM 2130 N N . ILE A 1 269 ? 19.745 -1.279 -8.659 1.00 91.50 269 ILE A N 1
ATOM 2131 C CA . ILE A 1 269 ? 19.579 0.153 -8.990 1.00 91.50 269 ILE A CA 1
ATOM 2132 C C . ILE A 1 269 ? 20.748 0.658 -9.842 1.00 91.50 269 ILE A C 1
ATOM 2134 O O . ILE A 1 269 ? 20.521 1.340 -10.834 1.00 91.50 269 ILE A O 1
ATOM 2138 N N . THR A 1 270 ? 21.986 0.270 -9.524 1.00 87.94 270 THR A N 1
ATOM 2139 C CA . THR A 1 270 ? 23.161 0.614 -10.342 1.00 87.94 270 THR A CA 1
ATOM 2140 C C . THR A 1 270 ? 23.033 0.134 -11.793 1.00 87.94 270 THR A C 1
ATOM 2142 O O . THR A 1 270 ? 23.261 0.921 -12.708 1.00 87.94 270 THR A O 1
ATOM 2145 N N . SER A 1 271 ? 22.638 -1.124 -12.010 1.00 89.81 271 SER A N 1
ATOM 2146 C CA . SER A 1 271 ? 22.449 -1.708 -13.350 1.00 89.81 271 SER A CA 1
ATOM 2147 C C . SER A 1 271 ? 21.255 -1.071 -14.081 1.00 89.81 271 SER A C 1
ATOM 2149 O O . SER A 1 271 ? 21.392 -0.590 -15.202 1.00 89.81 271 SER A O 1
ATOM 2151 N N . MET A 1 272 ? 20.116 -0.898 -13.398 1.00 92.38 272 MET A N 1
ATOM 2152 C CA . MET A 1 272 ? 18.942 -0.190 -13.928 1.00 92.38 272 MET A CA 1
ATOM 2153 C C . MET A 1 272 ? 19.212 1.286 -14.257 1.00 92.38 272 MET A C 1
ATOM 2155 O O . MET A 1 272 ? 18.493 1.872 -15.059 1.00 92.38 272 MET A O 1
ATOM 2159 N N . ALA A 1 273 ? 20.234 1.897 -13.656 1.00 88.88 273 ALA A N 1
ATOM 2160 C CA . ALA A 1 273 ? 20.694 3.251 -13.959 1.00 88.88 273 ALA A CA 1
ATOM 2161 C C . ALA A 1 273 ? 21.654 3.317 -15.164 1.00 88.88 273 ALA A C 1
ATOM 2163 O O . ALA A 1 273 ? 22.227 4.371 -15.427 1.00 88.88 273 ALA A O 1
ATOM 2164 N N . GLY A 1 274 ? 21.867 2.203 -15.869 1.00 85.94 274 GLY A N 1
ATOM 2165 C CA . GLY A 1 274 ? 22.700 2.138 -17.068 1.00 85.94 274 GLY A CA 1
ATOM 2166 C C . GLY A 1 274 ? 24.176 1.882 -16.776 1.00 85.94 274 GLY A C 1
ATOM 2167 O O . GLY A 1 274 ? 25.009 1.970 -17.681 1.00 85.94 274 GLY A O 1
ATOM 2168 N N . ALA A 1 275 ? 24.557 1.544 -15.541 1.00 82.31 275 ALA A N 1
ATOM 2169 C CA . ALA A 1 275 ? 25.934 1.135 -15.298 1.00 82.31 275 ALA A CA 1
ATOM 2170 C C . ALA A 1 275 ? 26.250 -0.106 -16.152 1.00 82.31 275 ALA A C 1
ATOM 2172 O O . ALA A 1 275 ? 25.497 -1.075 -16.115 1.00 82.31 275 ALA A O 1
ATOM 2173 N N . PRO A 1 276 ? 27.339 -0.095 -16.937 1.00 68.62 276 PRO A N 1
ATOM 2174 C CA . PRO A 1 276 ? 27.624 -1.195 -17.838 1.00 68.62 276 PRO A CA 1
ATOM 2175 C C . PRO A 1 276 ? 27.939 -2.471 -17.054 1.00 68.62 276 PRO A C 1
ATOM 2177 O O . PRO A 1 276 ? 28.929 -2.538 -16.318 1.00 68.62 276 PRO A O 1
ATOM 2180 N N . ASP A 1 277 ? 27.150 -3.510 -17.300 1.00 62.53 277 ASP A N 1
ATOM 2181 C CA . ASP A 1 277 ? 27.451 -4.882 -16.910 1.00 62.53 277 ASP A CA 1
ATOM 2182 C C . ASP A 1 277 ? 28.682 -5.340 -17.714 1.00 62.53 277 ASP A C 1
ATOM 2184 O O . ASP A 1 277 ? 28.611 -5.697 -18.890 1.00 62.53 277 ASP A O 1
ATOM 2188 N N . ALA A 1 278 ? 29.876 -5.194 -17.138 1.00 51.84 278 ALA A N 1
ATOM 2189 C CA . ALA A 1 278 ? 31.134 -5.333 -17.870 1.00 51.84 278 ALA A CA 1
ATOM 2190 C C . ALA A 1 278 ? 31.258 -6.686 -18.610 1.00 51.84 278 ALA A C 1
ATOM 2192 O O . ALA A 1 278 ? 31.301 -7.731 -17.971 1.00 51.84 278 ALA A O 1
ATOM 2193 N N . VAL A 1 279 ? 31.339 -6.665 -19.951 1.00 44.16 279 VAL A N 1
ATOM 2194 C CA . VAL A 1 279 ? 32.521 -6.933 -20.815 1.00 44.16 279 VAL A CA 1
ATOM 2195 C C . VAL A 1 279 ? 32.057 -6.833 -22.284 1.00 44.16 279 VAL A C 1
ATOM 2197 O O . VAL A 1 279 ? 31.551 -7.802 -22.841 1.00 44.16 279 VAL A O 1
ATOM 2200 N N . GLY A 1 280 ? 32.245 -5.686 -22.952 1.00 48.06 280 GLY A N 1
ATOM 2201 C CA . GLY A 1 280 ? 32.113 -5.631 -24.423 1.00 48.06 280 GLY A CA 1
ATOM 2202 C C . GLY A 1 280 ? 31.677 -4.306 -25.048 1.00 48.06 280 GLY A C 1
ATOM 2203 O O . GLY A 1 280 ? 31.893 -4.111 -26.242 1.00 48.06 280 GLY A O 1
ATOM 2204 N N . ILE A 1 281 ? 31.112 -3.382 -24.272 1.00 53.69 281 ILE A N 1
ATOM 2205 C CA . ILE A 1 281 ? 30.702 -2.058 -24.759 1.00 53.69 281 ILE A CA 1
ATOM 2206 C C . ILE A 1 281 ? 31.778 -1.047 -24.358 1.00 53.69 281 ILE A C 1
ATOM 2208 O O . ILE A 1 281 ? 32.290 -1.078 -23.239 1.00 53.69 281 ILE A O 1
ATOM 2212 N N . VAL A 1 282 ? 32.177 -0.184 -25.296 1.00 53.91 282 VAL A N 1
ATOM 2213 C CA . VAL A 1 282 ? 33.160 0.880 -25.054 1.00 53.91 282 VAL A CA 1
ATOM 2214 C C . VAL A 1 282 ? 32.614 1.778 -23.943 1.00 53.91 282 VAL A C 1
ATOM 2216 O O . VAL A 1 282 ? 31.592 2.426 -24.134 1.00 53.91 282 VAL A O 1
ATOM 2219 N N . THR A 1 283 ? 33.286 1.821 -22.792 1.00 54.59 283 THR A N 1
ATOM 2220 C CA . THR A 1 283 ? 32.836 2.514 -21.567 1.00 54.59 283 THR A CA 1
ATOM 2221 C C . THR A 1 283 ? 32.443 3.975 -21.790 1.00 54.59 283 THR A C 1
ATOM 2223 O O . THR A 1 283 ? 31.529 4.466 -21.140 1.00 54.59 283 THR A O 1
ATOM 2226 N N . ASN A 1 284 ? 33.082 4.657 -22.745 1.00 56.84 284 ASN A N 1
ATOM 2227 C CA . ASN A 1 284 ? 32.777 6.053 -23.069 1.00 56.84 284 ASN A CA 1
ATOM 2228 C C . ASN A 1 284 ? 31.418 6.207 -23.774 1.00 56.84 284 ASN A C 1
ATOM 2230 O O . ASN A 1 284 ? 30.729 7.190 -23.549 1.00 56.84 284 ASN A O 1
ATOM 2234 N N . ALA A 1 285 ? 30.996 5.215 -24.565 1.00 58.34 285 ALA A N 1
ATOM 2235 C CA . ALA A 1 285 ? 29.698 5.239 -25.235 1.00 58.34 285 ALA A CA 1
ATOM 2236 C C . ALA A 1 285 ? 28.528 4.985 -24.270 1.00 58.34 285 ALA A C 1
ATOM 2238 O O . ALA A 1 285 ? 27.409 5.366 -24.580 1.00 58.34 285 ALA A O 1
ATOM 2239 N N . ALA A 1 286 ? 28.766 4.346 -23.119 1.00 67.00 286 ALA A N 1
ATOM 2240 C CA . ALA A 1 286 ? 27.725 4.139 -22.114 1.00 67.00 286 ALA A CA 1
ATOM 2241 C C . ALA A 1 286 ? 27.355 5.462 -21.423 1.00 67.00 286 ALA A C 1
ATOM 2243 O O . ALA A 1 286 ? 26.180 5.803 -21.376 1.00 67.00 286 ALA A O 1
ATOM 2244 N N . SER A 1 287 ? 28.352 6.243 -20.981 1.00 68.75 287 SER A N 1
ATOM 2245 C CA . SER A 1 287 ? 28.122 7.553 -20.343 1.00 68.75 287 SER A CA 1
ATOM 2246 C C . SER A 1 287 ? 27.378 8.511 -21.272 1.00 68.75 287 SER A C 1
ATOM 2248 O O . SER A 1 287 ? 26.343 9.040 -20.889 1.00 68.75 287 SER A O 1
ATOM 2250 N N . ASP A 1 288 ? 27.838 8.643 -22.523 1.00 71.06 288 ASP A N 1
ATOM 2251 C CA . ASP A 1 288 ? 27.200 9.519 -23.515 1.00 71.06 288 ASP A CA 1
ATOM 2252 C C . ASP A 1 288 ? 25.728 9.142 -23.765 1.00 71.06 288 ASP A C 1
ATOM 2254 O O . ASP A 1 288 ? 24.903 9.995 -24.085 1.00 71.06 288 ASP A O 1
ATOM 2258 N N . VAL A 1 289 ? 25.386 7.853 -23.655 1.00 74.81 289 VAL A N 1
ATOM 2259 C CA . VAL A 1 289 ? 24.013 7.372 -23.849 1.00 74.81 289 VAL A CA 1
ATOM 2260 C C . VAL A 1 289 ? 23.162 7.600 -22.606 1.00 74.81 289 VAL A C 1
ATOM 2262 O O . VAL A 1 289 ? 22.007 7.996 -22.753 1.00 74.81 289 VAL A O 1
ATOM 2265 N N . VAL A 1 290 ? 23.719 7.392 -21.411 1.00 79.00 290 VAL A N 1
ATOM 2266 C CA . VAL A 1 290 ? 23.034 7.681 -20.144 1.00 79.00 290 VAL A CA 1
ATOM 2267 C C . VAL A 1 290 ? 22.675 9.162 -20.060 1.00 79.00 290 VAL A C 1
ATOM 2269 O O . VAL A 1 290 ? 21.501 9.474 -19.855 1.00 79.00 290 VAL A O 1
ATOM 2272 N N . ASP A 1 291 ? 23.641 10.047 -20.315 1.00 76.69 291 ASP A N 1
ATOM 2273 C CA . ASP A 1 291 ? 23.466 11.504 -20.256 1.00 76.69 291 ASP A CA 1
ATOM 2274 C C . ASP A 1 291 ? 22.487 12.015 -21.330 1.00 76.69 291 ASP A C 1
ATOM 2276 O O . ASP A 1 291 ? 21.770 12.989 -21.125 1.00 76.69 291 ASP A O 1
ATOM 2280 N N . ALA A 1 292 ? 22.427 11.362 -22.497 1.00 76.44 292 ALA A N 1
ATOM 2281 C CA . ALA A 1 292 ? 21.533 11.769 -23.582 1.00 76.44 292 ALA A CA 1
ATOM 2282 C C . ALA A 1 292 ? 20.067 11.346 -23.383 1.00 76.44 292 ALA A C 1
ATOM 2284 O O . ALA A 1 292 ? 19.181 11.936 -24.003 1.00 76.44 292 ALA A O 1
ATOM 2285 N N . ILE A 1 293 ? 19.813 10.293 -22.601 1.00 77.31 293 ILE A N 1
ATOM 2286 C CA . ILE A 1 293 ? 18.477 9.693 -22.437 1.00 77.31 293 ILE A CA 1
ATOM 2287 C C . ILE A 1 293 ? 17.858 10.062 -21.090 1.00 77.31 293 ILE A C 1
ATOM 2289 O O . ILE A 1 293 ? 16.642 10.213 -21.006 1.00 77.31 293 ILE A O 1
ATOM 2293 N N . THR A 1 294 ? 18.672 10.216 -20.047 1.00 77.31 294 THR A N 1
ATOM 2294 C CA . THR A 1 294 ? 18.194 10.417 -18.676 1.00 77.31 294 THR A CA 1
ATOM 2295 C C . THR A 1 294 ? 18.152 11.911 -18.355 1.00 77.31 294 THR A C 1
ATOM 2297 O O . THR A 1 294 ? 19.202 12.545 -18.346 1.00 77.31 294 THR A O 1
ATOM 2300 N N . PRO A 1 295 ? 16.979 12.504 -18.074 1.00 75.25 295 PRO A N 1
ATOM 2301 C CA . PRO A 1 295 ? 16.897 13.885 -17.609 1.00 75.25 295 PRO A CA 1
ATOM 2302 C C . PRO A 1 295 ? 17.708 14.123 -16.326 1.00 75.25 295 PRO A C 1
ATOM 2304 O O . PRO A 1 295 ? 17.663 13.290 -15.421 1.00 75.25 295 PRO A O 1
ATOM 2307 N N . ASP A 1 296 ? 18.349 15.292 -16.203 1.00 76.94 296 ASP A N 1
ATOM 2308 C CA . ASP A 1 296 ? 19.194 15.657 -15.047 1.00 76.94 296 ASP A CA 1
ATOM 2309 C C . ASP A 1 296 ? 18.504 15.425 -13.692 1.00 76.94 296 ASP A C 1
ATOM 2311 O O . ASP A 1 296 ? 19.103 14.885 -12.768 1.00 76.94 296 ASP A O 1
ATOM 2315 N N . PHE A 1 297 ? 17.212 15.757 -13.585 1.00 72.12 297 PHE A N 1
ATOM 2316 C CA . PHE A 1 297 ? 16.462 15.576 -12.339 1.00 72.12 297 PHE A CA 1
ATOM 2317 C C . PHE A 1 297 ? 16.322 14.101 -11.924 1.00 72.12 297 PHE A C 1
ATOM 2319 O O . PHE A 1 297 ? 16.281 13.816 -10.732 1.00 72.12 297 PHE A O 1
ATOM 2326 N N . LEU A 1 298 ? 16.273 13.159 -12.878 1.00 74.19 298 LEU A N 1
ATOM 2327 C CA . LEU A 1 298 ? 16.245 11.725 -12.572 1.00 74.19 298 LEU A CA 1
ATOM 2328 C C . LEU A 1 298 ? 17.626 11.219 -12.145 1.00 74.19 298 LEU A C 1
ATOM 2330 O O . LEU A 1 298 ? 17.704 10.287 -11.347 1.00 74.19 298 LEU A O 1
ATOM 2334 N N . LEU A 1 299 ? 18.713 11.810 -12.656 1.00 76.19 299 LEU A N 1
ATOM 2335 C CA . LEU A 1 299 ? 20.075 11.420 -12.280 1.00 76.19 299 LEU A CA 1
ATOM 2336 C C . LEU A 1 299 ? 20.349 11.699 -10.801 1.00 76.19 299 LEU A C 1
ATOM 2338 O O . LEU A 1 299 ? 20.866 10.815 -10.116 1.00 76.19 299 LEU A O 1
ATOM 2342 N N . ASP A 1 300 ? 19.937 12.866 -10.301 1.00 77.94 300 ASP A N 1
ATOM 2343 C CA . ASP A 1 300 ? 20.078 13.224 -8.884 1.00 77.94 300 ASP A CA 1
ATOM 2344 C C . ASP A 1 300 ? 19.334 12.223 -7.981 1.00 77.94 300 ASP A C 1
ATOM 2346 O O . ASP A 1 300 ? 19.909 11.662 -7.047 1.00 77.94 300 ASP A O 1
ATOM 2350 N N . GLN A 1 301 ? 18.085 11.899 -8.326 1.00 76.94 301 GLN A N 1
ATOM 2351 C CA . GLN A 1 301 ? 17.269 10.934 -7.580 1.00 76.94 301 GLN A CA 1
ATOM 2352 C C . GLN A 1 301 ? 17.870 9.527 -7.591 1.00 76.94 301 GLN A C 1
ATOM 2354 O O . GLN A 1 301 ? 17.920 8.842 -6.569 1.00 76.94 301 GLN A O 1
ATOM 2359 N N . ILE A 1 302 ? 18.348 9.078 -8.752 1.00 80.56 302 ILE A N 1
ATOM 2360 C CA . ILE A 1 302 ? 19.011 7.782 -8.896 1.00 80.56 302 ILE A CA 1
ATOM 2361 C C . ILE A 1 302 ? 20.284 7.727 -8.044 1.00 80.56 302 ILE A C 1
ATOM 2363 O O . ILE A 1 302 ? 20.593 6.685 -7.460 1.00 80.56 302 ILE A O 1
ATOM 2367 N N . ASP A 1 303 ? 21.038 8.820 -7.970 1.00 82.69 303 ASP A N 1
ATOM 2368 C CA . ASP A 1 303 ? 22.262 8.884 -7.183 1.00 82.69 303 ASP A CA 1
ATOM 2369 C C . ASP A 1 303 ? 22.004 8.848 -5.675 1.00 82.69 303 ASP A C 1
ATOM 2371 O O . ASP A 1 303 ? 22.772 8.200 -4.952 1.00 82.69 303 ASP A O 1
ATOM 2375 N N . ASP A 1 304 ? 20.914 9.451 -5.206 1.00 83.19 304 ASP A N 1
ATOM 2376 C CA . ASP A 1 304 ? 20.467 9.324 -3.817 1.00 83.19 304 ASP A CA 1
ATOM 2377 C C . ASP A 1 304 ? 20.069 7.874 -3.501 1.00 83.19 304 ASP A C 1
ATOM 2379 O O . ASP A 1 304 ? 20.594 7.272 -2.555 1.00 83.19 304 ASP A O 1
ATOM 2383 N N . LEU A 1 305 ? 19.270 7.247 -4.376 1.00 85.00 305 LEU A N 1
ATOM 2384 C CA . LEU A 1 305 ? 18.876 5.838 -4.255 1.00 85.00 305 LEU A CA 1
ATOM 2385 C C . LEU A 1 305 ? 20.077 4.874 -4.256 1.00 85.00 305 LEU A C 1
ATOM 2387 O O . LEU A 1 305 ? 20.020 3.814 -3.634 1.00 85.00 305 LEU A O 1
ATOM 2391 N N . LYS A 1 306 ? 21.183 5.198 -4.937 1.00 84.12 306 LYS A N 1
ATOM 2392 C CA . LYS A 1 306 ? 22.408 4.373 -4.918 1.00 84.12 306 LYS A CA 1
ATOM 2393 C C . LYS A 1 306 ? 23.178 4.479 -3.602 1.00 84.12 306 LYS A C 1
ATOM 2395 O O . LYS A 1 306 ? 23.806 3.498 -3.195 1.00 84.12 306 LYS A O 1
ATOM 2400 N N . LYS A 1 307 ? 23.199 5.662 -2.980 1.00 84.75 307 LYS A N 1
ATOM 2401 C CA . LYS A 1 307 ? 24.036 5.954 -1.805 1.00 84.75 307 LYS A CA 1
ATOM 2402 C C . LYS A 1 307 ? 23.366 5.522 -0.506 1.00 84.75 307 LYS A C 1
ATOM 2404 O O . LYS A 1 307 ? 23.997 4.809 0.267 1.00 84.75 307 LYS A O 1
ATOM 2409 N N . GLU A 1 308 ? 22.111 5.917 -0.298 1.00 88.00 308 GLU A N 1
ATOM 2410 C CA . GLU A 1 308 ? 21.401 5.778 0.982 1.00 88.00 308 GLU A CA 1
ATOM 2411 C C . GLU A 1 308 ? 19.945 5.323 0.776 1.00 88.00 308 GLU A C 1
ATOM 2413 O O . GLU A 1 308 ? 19.027 5.858 1.391 1.00 88.00 308 GLU A O 1
ATOM 2418 N N . LEU A 1 309 ? 19.725 4.295 -0.063 1.00 90.25 309 LEU A N 1
ATOM 2419 C CA . LEU A 1 309 ? 18.391 3.819 -0.470 1.00 90.25 309 LEU A CA 1
ATOM 2420 C C . LEU A 1 309 ? 17.364 3.783 0.667 1.00 90.25 309 LEU A C 1
ATOM 2422 O O . LEU A 1 309 ? 16.263 4.301 0.526 1.00 90.25 309 LEU A O 1
ATOM 2426 N N . LEU A 1 310 ? 17.703 3.129 1.783 1.00 92.06 310 LEU A N 1
ATOM 2427 C CA . LEU A 1 310 ? 16.754 2.977 2.882 1.00 92.06 310 LEU A CA 1
ATOM 2428 C C . LEU A 1 310 ? 16.458 4.314 3.571 1.00 92.06 310 LEU A C 1
ATOM 2430 O O . LEU A 1 310 ? 15.315 4.531 3.958 1.00 92.06 310 LEU A O 1
ATOM 2434 N N . SER A 1 311 ? 17.466 5.180 3.726 1.00 92.06 311 SER A N 1
ATOM 2435 C CA . SER A 1 311 ? 17.277 6.502 4.336 1.00 92.06 311 SER A CA 1
ATOM 2436 C C . SER A 1 311 ? 16.359 7.335 3.462 1.00 92.06 311 SER A C 1
ATOM 2438 O O . SER A 1 311 ? 15.343 7.805 3.950 1.00 92.06 311 SER A O 1
ATOM 2440 N N . THR A 1 312 ? 16.632 7.392 2.155 1.00 88.88 312 THR A N 1
ATOM 2441 C CA . THR A 1 312 ? 15.792 8.108 1.189 1.00 88.88 312 THR A CA 1
ATOM 2442 C C . THR A 1 312 ? 14.357 7.586 1.197 1.00 88.88 312 THR A C 1
ATOM 2444 O O . THR A 1 312 ? 13.425 8.372 1.293 1.00 88.88 312 THR A O 1
ATOM 2447 N N . LEU A 1 313 ? 14.154 6.262 1.161 1.00 88.50 313 LEU A N 1
ATOM 2448 C CA . LEU A 1 313 ? 12.804 5.690 1.179 1.00 88.50 313 LEU A CA 1
ATOM 2449 C C . LEU A 1 313 ? 12.038 6.041 2.458 1.00 88.50 313 LEU A C 1
ATOM 2451 O O . LEU A 1 313 ? 10.853 6.334 2.376 1.00 88.50 313 LEU A O 1
ATOM 2455 N N . VAL A 1 314 ? 12.682 5.998 3.626 1.00 90.31 314 VAL A N 1
ATOM 2456 C CA . VAL A 1 314 ? 12.017 6.288 4.906 1.00 90.31 314 VAL A CA 1
ATOM 2457 C C . VAL A 1 314 ? 11.794 7.784 5.107 1.00 90.31 314 VAL A C 1
ATOM 2459 O O . VAL A 1 314 ? 10.700 8.175 5.506 1.00 90.31 314 VAL A O 1
ATOM 2462 N N . GLU A 1 315 ? 12.789 8.615 4.812 1.00 88.56 315 GLU A N 1
ATOM 2463 C CA . GLU A 1 315 ? 12.695 10.069 4.962 1.00 88.56 315 GLU A CA 1
ATOM 2464 C C . GLU A 1 315 ? 11.610 10.642 4.059 1.00 88.56 315 GLU A C 1
ATOM 2466 O O . GLU A 1 315 ? 10.767 11.401 4.531 1.00 88.56 315 GLU A O 1
ATOM 2471 N N . GLU A 1 316 ? 11.563 10.212 2.797 1.00 84.50 316 GLU A N 1
ATOM 2472 C CA . GLU A 1 316 ? 10.503 10.627 1.887 1.00 84.50 316 GLU A CA 1
ATOM 2473 C C . GLU A 1 316 ? 9.152 10.061 2.350 1.00 84.50 316 GLU A C 1
ATOM 2475 O O . GLU A 1 316 ? 8.190 10.807 2.506 1.00 84.50 316 GLU A O 1
ATOM 2480 N N . ALA A 1 317 ? 9.051 8.762 2.658 1.00 84.44 317 ALA A N 1
ATOM 2481 C CA . ALA A 1 317 ? 7.762 8.148 2.990 1.00 84.44 317 ALA A CA 1
ATOM 2482 C C . ALA A 1 317 ? 7.149 8.653 4.303 1.00 84.44 317 ALA A C 1
ATOM 2484 O O . ALA A 1 317 ? 5.929 8.744 4.407 1.00 84.44 317 ALA A O 1
ATOM 2485 N N . MET A 1 318 ? 7.980 8.926 5.311 1.00 86.88 318 MET A N 1
ATOM 2486 C CA . MET A 1 318 ? 7.547 9.122 6.699 1.00 86.88 318 MET A CA 1
ATOM 2487 C C . MET A 1 318 ? 7.940 10.481 7.282 1.00 86.88 318 MET A C 1
ATOM 2489 O O . MET A 1 318 ? 7.476 10.832 8.367 1.00 86.88 318 MET A O 1
ATOM 2493 N N . GLY A 1 319 ? 8.777 11.258 6.589 1.00 87.94 319 GLY A N 1
ATOM 2494 C CA . GLY A 1 319 ? 9.214 12.576 7.045 1.00 87.94 319 GLY A CA 1
ATOM 2495 C C . GLY A 1 319 ? 10.088 12.543 8.303 1.00 87.94 319 GLY A C 1
ATOM 2496 O O . GLY A 1 319 ? 10.099 13.514 9.060 1.00 87.94 319 GLY A O 1
ATOM 2497 N N . MET A 1 320 ? 10.784 11.428 8.551 1.00 89.88 320 MET A N 1
ATOM 2498 C CA . MET A 1 320 ? 11.656 11.212 9.712 1.00 89.88 320 MET A CA 1
ATOM 2499 C C . MET A 1 320 ? 12.897 10.395 9.345 1.00 89.88 320 MET A C 1
ATOM 2501 O O . MET A 1 320 ? 12.879 9.635 8.377 1.00 89.88 320 MET A O 1
ATOM 2505 N N . SER A 1 321 ? 13.966 10.522 10.135 1.00 92.88 321 SER A N 1
ATOM 2506 C CA . SER A 1 321 ? 15.204 9.762 9.920 1.00 92.88 321 SER A CA 1
ATOM 2507 C C . SER A 1 321 ? 15.054 8.285 10.312 1.00 92.88 321 SER A C 1
ATOM 2509 O O . SER A 1 321 ? 14.155 7.903 11.068 1.00 92.88 321 SER A O 1
ATOM 2511 N N . LEU A 1 322 ? 15.975 7.429 9.855 1.00 91.69 322 LEU A N 1
ATOM 2512 C CA . LEU A 1 322 ? 15.990 6.017 10.262 1.00 91.69 322 LEU A CA 1
ATOM 2513 C C . LEU A 1 322 ? 16.201 5.833 11.766 1.00 91.69 322 LEU A C 1
ATOM 2515 O O . LEU A 1 322 ? 15.636 4.913 12.354 1.00 91.69 322 LEU A O 1
ATOM 2519 N N . GLU A 1 323 ? 17.006 6.691 12.388 1.00 92.25 323 GLU A N 1
ATOM 2520 C CA . GLU A 1 323 ? 17.247 6.671 13.831 1.00 92.25 323 GLU A CA 1
ATOM 2521 C C . GLU A 1 323 ? 15.993 7.083 14.612 1.00 92.25 323 GLU A C 1
ATOM 2523 O O . GLU A 1 323 ? 15.680 6.484 15.644 1.00 92.25 323 GLU A O 1
ATOM 2528 N N . GLU A 1 324 ? 15.253 8.081 14.117 1.00 93.31 324 GLU A N 1
ATOM 2529 C CA . GLU A 1 324 ? 13.970 8.482 14.697 1.00 93.31 324 GLU A CA 1
ATOM 2530 C C . GLU A 1 324 ? 12.945 7.351 14.583 1.00 93.31 324 GLU A C 1
ATOM 2532 O O . GLU A 1 324 ? 12.357 6.955 15.594 1.00 93.31 324 GLU A O 1
ATOM 2537 N N . LEU A 1 325 ? 12.804 6.770 13.386 1.00 92.81 325 LEU A N 1
ATOM 2538 C CA . LEU A 1 325 ? 11.918 5.636 13.133 1.00 92.81 325 LEU A CA 1
ATOM 2539 C C . LEU A 1 325 ? 12.249 4.447 14.047 1.00 92.81 325 LEU A C 1
ATOM 2541 O O . LEU A 1 325 ? 11.356 3.888 14.687 1.00 92.81 325 LEU A O 1
ATOM 2545 N N . GLU A 1 326 ? 13.528 4.071 14.155 1.00 93.50 326 GLU A N 1
ATOM 2546 C CA . GLU A 1 326 ? 13.973 2.989 15.040 1.00 93.50 326 GLU A CA 1
ATOM 2547 C C . GLU A 1 326 ? 13.564 3.250 16.487 1.00 93.50 326 GLU A C 1
ATOM 2549 O O . GLU A 1 326 ? 13.069 2.343 17.168 1.00 93.50 326 GLU A O 1
ATOM 2554 N N . SER A 1 327 ? 13.754 4.484 16.955 1.00 93.69 327 SER A N 1
ATOM 2555 C CA . SER A 1 327 ? 13.441 4.861 18.325 1.00 93.69 327 SER A CA 1
ATOM 2556 C C . SER A 1 327 ? 11.940 4.803 18.604 1.00 93.69 327 SER A C 1
ATOM 2558 O O . SER A 1 327 ? 11.518 4.172 19.583 1.00 93.69 327 SER A O 1
ATOM 2560 N N . TYR A 1 328 ? 11.129 5.388 17.717 1.00 94.06 328 TYR A N 1
ATOM 2561 C CA . TYR A 1 328 ? 9.674 5.391 17.845 1.00 94.06 328 TYR A CA 1
ATOM 2562 C C . TYR A 1 328 ? 9.089 3.979 17.781 1.00 94.06 328 TYR A C 1
ATOM 2564 O O . TYR A 1 328 ? 8.265 3.637 18.623 1.00 94.06 328 TYR A O 1
ATOM 2572 N N . LEU A 1 329 ? 9.548 3.118 16.868 1.00 91.31 329 LEU A N 1
ATOM 2573 C CA . LEU A 1 329 ? 9.057 1.738 16.771 1.00 91.31 329 LEU A CA 1
ATOM 2574 C C . LEU A 1 329 ? 9.548 0.848 17.920 1.00 91.31 329 LEU A C 1
ATOM 2576 O O . LEU A 1 329 ? 8.859 -0.083 18.355 1.00 91.31 329 LEU A O 1
ATOM 2580 N N . SER A 1 330 ? 10.753 1.097 18.431 1.00 91.19 330 SER A N 1
ATOM 2581 C CA . SER A 1 330 ? 11.333 0.267 19.488 1.00 91.19 330 SER A CA 1
ATOM 2582 C C . SER A 1 330 ? 10.759 0.580 20.865 1.00 91.19 330 SER A C 1
ATOM 2584 O O . SER A 1 330 ? 10.516 -0.366 21.621 1.00 91.19 330 SER A O 1
ATOM 2586 N N . SER A 1 331 ? 10.544 1.866 21.171 1.00 92.81 331 SER A N 1
ATOM 2587 C CA . SER A 1 331 ? 10.124 2.351 22.497 1.00 92.81 331 SER A CA 1
ATOM 2588 C C . SER A 1 331 ? 9.052 3.460 22.424 1.00 92.81 331 SER A C 1
ATOM 2590 O O . SER A 1 331 ? 9.237 4.529 23.017 1.00 92.81 331 SER A O 1
ATOM 2592 N N . PRO A 1 332 ? 7.921 3.242 21.727 1.00 95.00 332 PRO A N 1
ATOM 2593 C CA . PRO A 1 332 ? 6.907 4.278 21.492 1.00 95.00 332 PRO A CA 1
ATOM 2594 C C . PRO A 1 332 ? 6.338 4.867 22.792 1.00 95.00 332 PRO A C 1
ATOM 2596 O O . PRO A 1 332 ? 5.992 6.045 22.862 1.00 95.00 332 PRO A O 1
ATOM 2599 N N . GLU A 1 333 ? 6.298 4.084 23.873 1.00 94.81 333 GLU A N 1
ATOM 2600 C CA . GLU A 1 333 ? 5.822 4.523 25.184 1.00 94.81 333 GLU A CA 1
ATOM 2601 C C . GLU A 1 333 ? 6.622 5.679 25.796 1.00 94.81 333 GLU A C 1
ATOM 2603 O O . GLU A 1 333 ? 6.075 6.407 26.625 1.00 94.81 333 GLU A O 1
ATOM 2608 N N . GLN A 1 334 ? 7.894 5.847 25.414 1.00 96.19 334 GLN A N 1
ATOM 2609 C CA . GLN A 1 334 ? 8.743 6.945 25.891 1.00 96.19 334 GLN A CA 1
ATOM 2610 C C . GLN A 1 334 ? 8.366 8.276 25.236 1.00 96.19 334 GLN A C 1
ATOM 2612 O O . GLN A 1 334 ? 8.573 9.333 25.828 1.00 96.19 334 GLN A O 1
ATOM 2617 N N . 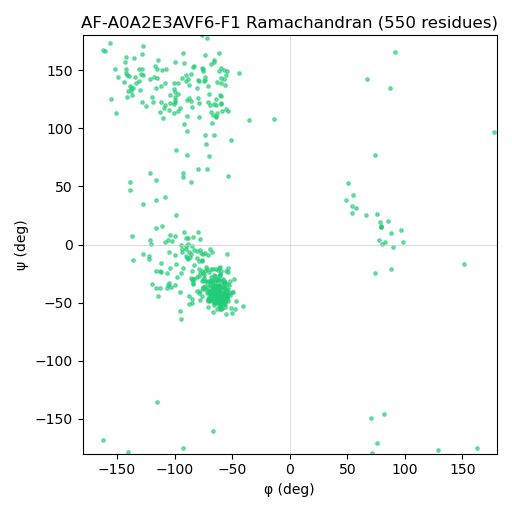TYR A 1 335 ? 7.785 8.210 24.038 1.00 96.19 335 TYR A N 1
ATOM 2618 C CA . TYR A 1 335 ? 7.479 9.361 23.195 1.00 96.19 335 TYR A CA 1
ATOM 2619 C C . TYR A 1 335 ? 5.998 9.727 23.195 1.00 96.19 335 TYR A C 1
ATOM 2621 O O . TYR A 1 335 ? 5.665 10.871 22.887 1.00 96.19 335 TYR A O 1
ATOM 2629 N N . PHE A 1 336 ? 5.117 8.797 23.578 1.00 96.62 336 PHE A N 1
ATOM 2630 C CA . PHE A 1 336 ? 3.664 8.966 23.514 1.00 96.62 336 PHE A CA 1
ATOM 2631 C C . PHE A 1 336 ? 3.197 10.305 24.097 1.00 96.62 336 PHE A C 1
ATOM 2633 O O . PHE A 1 336 ? 2.574 11.097 23.402 1.00 96.62 336 PHE A O 1
ATOM 2640 N N . ASP A 1 337 ? 3.546 10.609 25.350 1.00 95.44 337 ASP A N 1
ATOM 2641 C CA . ASP A 1 337 ? 3.069 11.833 26.002 1.00 95.44 337 ASP A CA 1
ATOM 2642 C C . ASP A 1 337 ? 3.642 13.111 25.364 1.00 95.44 337 ASP A C 1
ATOM 2644 O O . ASP A 1 337 ? 2.978 14.148 25.398 1.00 95.44 337 ASP A O 1
ATOM 2648 N N . SER A 1 338 ? 4.858 13.070 24.807 1.00 95.06 338 SER A N 1
ATOM 2649 C CA . SER A 1 338 ? 5.488 14.227 24.149 1.00 95.06 338 SER A CA 1
ATOM 2650 C C . SER A 1 338 ? 5.007 14.455 22.718 1.00 95.06 338 SER A C 1
ATOM 2652 O O . SER A 1 338 ? 5.021 15.594 22.267 1.00 95.06 338 SER A O 1
ATOM 2654 N N . VAL A 1 339 ? 4.591 13.395 22.024 1.00 93.69 339 VAL A N 1
ATOM 2655 C CA . VAL A 1 339 ? 4.190 13.424 20.610 1.00 93.69 339 VAL A CA 1
ATOM 2656 C C . VAL A 1 339 ? 2.676 13.587 20.463 1.00 93.69 339 VAL A C 1
ATOM 2658 O O . VAL A 1 339 ? 2.215 14.382 19.645 1.00 93.69 339 VAL A O 1
ATOM 2661 N N . MET A 1 340 ? 1.886 12.909 21.301 1.00 93.62 340 MET A N 1
ATOM 2662 C CA . MET A 1 340 ? 0.419 12.954 21.277 1.00 93.62 340 MET A CA 1
ATOM 2663 C C . MET A 1 340 ? -0.107 14.220 21.968 1.00 93.62 340 MET A C 1
ATOM 2665 O O . MET A 1 340 ? -0.731 14.180 23.029 1.00 93.62 340 MET A O 1
ATOM 2669 N N . THR A 1 341 ? 0.203 15.377 21.384 1.00 88.12 341 THR A N 1
ATOM 2670 C CA . THR A 1 341 ? -0.035 16.704 21.968 1.00 88.12 341 THR A CA 1
ATOM 2671 C C . THR A 1 341 ? -1.444 17.235 21.733 1.00 88.12 341 THR A C 1
ATOM 2673 O O . THR A 1 341 ? -1.976 17.913 22.611 1.00 88.12 341 THR A O 1
ATOM 2676 N N . GLN A 1 342 ? -2.053 16.921 20.588 1.00 86.06 342 GLN A N 1
ATOM 2677 C CA . GLN A 1 342 ? -3.385 17.381 20.203 1.00 86.06 342 GLN A CA 1
ATOM 2678 C C . GLN A 1 342 ? -4.017 16.413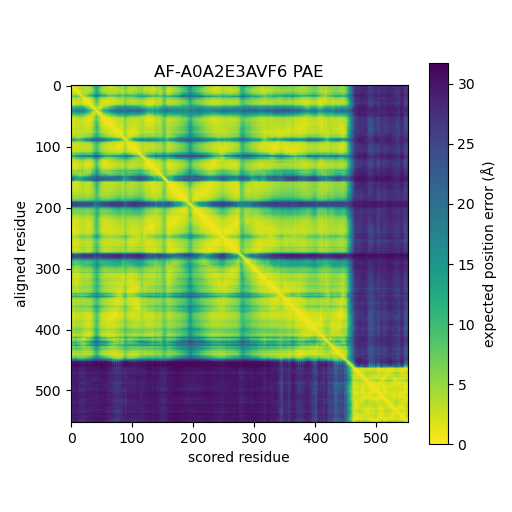 19.195 1.00 86.06 342 GLN A C 1
ATOM 2680 O O . GLN A 1 342 ? -3.419 16.150 18.149 1.00 86.06 342 GLN A O 1
ATOM 2685 N N . GLY A 1 343 ? -5.218 15.923 19.515 1.00 83.50 343 GLY A N 1
ATOM 2686 C CA . GLY A 1 343 ? -6.068 15.153 18.607 1.00 83.50 343 GLY A CA 1
ATOM 2687 C C . GLY A 1 343 ? -7.067 16.019 17.835 1.00 83.50 343 GLY A C 1
ATOM 2688 O O . GLY A 1 343 ? -7.091 17.245 17.954 1.00 83.50 343 GLY A O 1
ATOM 2689 N N . SER A 1 344 ? -7.942 15.366 17.073 1.00 80.56 344 SER A N 1
ATOM 2690 C CA . SER A 1 344 ? -8.900 15.994 16.143 1.00 80.56 344 SER A CA 1
ATOM 2691 C C . SER A 1 344 ? -9.847 17.007 16.806 1.00 80.56 344 SER A C 1
ATOM 2693 O O . SER A 1 344 ? -10.219 18.013 16.208 1.00 80.56 344 SER A O 1
ATOM 2695 N N . LYS A 1 345 ? -10.201 16.786 18.078 1.00 81.62 345 LYS A N 1
ATOM 2696 C CA . LYS A 1 345 ? -11.058 17.682 18.879 1.00 81.62 345 LYS A CA 1
ATOM 2697 C C . LYS A 1 345 ? -10.292 18.774 19.630 1.00 81.62 345 LYS A C 1
ATOM 2699 O O . LYS A 1 345 ? -10.877 19.491 20.435 1.00 81.62 345 LYS A O 1
ATOM 2704 N N . GLY A 1 346 ? -8.985 18.891 19.412 1.00 80.31 346 GLY A N 1
ATOM 2705 C CA . GLY A 1 346 ? -8.133 19.836 20.132 1.00 80.31 346 GLY A CA 1
ATOM 2706 C C . GLY A 1 346 ? -7.709 19.379 21.531 1.00 80.31 346 GLY A C 1
ATOM 2707 O O . GLY A 1 346 ? -6.990 20.099 22.219 1.00 80.31 346 GLY A O 1
ATOM 2708 N N . GLU A 1 347 ? -8.129 18.189 21.956 1.00 81.94 347 GLU A N 1
ATOM 2709 C CA . GLU A 1 347 ? -7.799 17.637 23.267 1.00 81.94 347 GLU A CA 1
ATOM 2710 C C . GLU A 1 347 ? -6.482 16.854 23.221 1.00 81.94 347 GLU A C 1
ATOM 2712 O O . GLU A 1 347 ? -6.187 16.146 22.255 1.00 81.94 347 GLU A O 1
ATOM 2717 N N . ARG A 1 348 ? -5.693 16.965 24.293 1.00 87.69 348 ARG A N 1
ATOM 2718 C CA . ARG A 1 348 ? -4.513 16.128 24.525 1.00 87.69 348 ARG A CA 1
ATOM 2719 C C . ARG A 1 348 ? -4.931 14.859 25.252 1.00 87.69 348 ARG A C 1
ATOM 2721 O O . ARG A 1 348 ? -5.657 14.942 26.242 1.00 87.69 348 ARG A O 1
ATOM 2728 N N . ILE A 1 349 ? -4.395 13.712 24.845 1.00 88.69 349 ILE A N 1
ATOM 2729 C CA . ILE A 1 349 ? -4.579 12.453 25.566 1.00 88.69 349 ILE A CA 1
ATOM 2730 C C . ILE A 1 349 ? -3.262 11.990 26.188 1.00 88.69 349 ILE A C 1
ATOM 2732 O O . ILE A 1 349 ? -2.259 11.825 25.502 1.00 88.69 349 ILE A O 1
ATOM 2736 N N . SER A 1 350 ? -3.253 11.806 27.511 1.00 93.88 350 SER A N 1
ATOM 2737 C CA . SER A 1 350 ? -2.097 11.218 28.192 1.00 93.88 350 SER A CA 1
ATOM 2738 C C . SER A 1 350 ? -2.057 9.711 27.959 1.00 93.88 350 SER A C 1
ATOM 2740 O O . SER A 1 350 ? -3.102 9.068 27.844 1.00 93.88 350 SER A O 1
ATOM 2742 N N . ARG A 1 351 ? -0.866 9.113 27.982 1.00 95.56 351 ARG A N 1
ATOM 2743 C CA . ARG A 1 351 ? -0.683 7.659 27.897 1.00 95.56 351 ARG A CA 1
ATOM 2744 C C . ARG A 1 351 ? -1.491 6.921 28.966 1.00 95.56 351 ARG A C 1
ATOM 2746 O O . ARG A 1 351 ? -2.114 5.904 28.686 1.00 95.56 351 ARG A O 1
ATOM 2753 N N . ALA A 1 352 ? -1.529 7.457 30.186 1.00 94.94 352 ALA A N 1
ATOM 2754 C CA . ALA A 1 352 ? -2.274 6.862 31.294 1.00 94.94 352 ALA A CA 1
ATOM 2755 C C . ALA A 1 352 ? -3.798 6.889 31.071 1.00 94.94 352 ALA A C 1
ATOM 2757 O O . ALA A 1 352 ? -4.501 5.948 31.450 1.00 94.94 352 ALA A O 1
ATOM 2758 N N . ASP A 1 353 ? -4.324 7.955 30.465 1.00 93.88 353 ASP A N 1
ATOM 2759 C CA . ASP A 1 353 ? -5.740 8.045 30.105 1.00 93.88 353 ASP A CA 1
ATOM 2760 C C . ASP A 1 353 ? -6.072 7.192 28.882 1.00 93.88 353 ASP A C 1
ATOM 2762 O O . ASP A 1 353 ? -7.129 6.562 28.857 1.00 93.88 353 ASP A O 1
ATOM 2766 N N . PHE A 1 354 ? -5.161 7.116 27.911 1.00 94.56 354 PHE A N 1
ATOM 2767 C CA . PHE A 1 354 ? -5.284 6.259 26.737 1.00 94.56 354 PHE A CA 1
ATOM 2768 C C . PHE A 1 354 ? -5.371 4.783 27.141 1.00 94.56 354 PHE A C 1
ATOM 2770 O O . PHE A 1 354 ? -6.331 4.094 26.796 1.00 94.56 354 PHE A O 1
ATOM 2777 N N . ASP A 1 355 ? -4.433 4.320 27.969 1.00 95.62 355 ASP A N 1
ATOM 2778 C CA . ASP A 1 355 ? -4.400 2.948 28.485 1.00 95.62 355 ASP A CA 1
ATOM 2779 C C . ASP A 1 355 ? -5.683 2.587 29.249 1.00 95.62 355 ASP A C 1
ATOM 2781 O O . ASP A 1 355 ? -6.228 1.491 29.088 1.00 95.62 355 ASP A O 1
ATOM 2785 N N . ARG A 1 356 ? -6.180 3.511 30.082 1.00 93.81 356 ARG A N 1
ATOM 2786 C CA . ARG A 1 356 ? -7.336 3.279 30.961 1.00 93.81 356 ARG A CA 1
ATOM 2787 C C . ARG A 1 356 ? -8.671 3.361 30.227 1.00 93.81 356 ARG A C 1
ATOM 2789 O O . ARG A 1 356 ? -9.528 2.504 30.432 1.00 93.81 356 ARG A O 1
ATOM 2796 N N . ASN A 1 357 ? -8.875 4.406 29.429 1.00 91.06 357 ASN A N 1
ATOM 2797 C CA . ASN A 1 357 ? -10.194 4.757 28.900 1.00 91.06 357 ASN A CA 1
ATOM 2798 C C . ASN A 1 357 ? -10.384 4.281 27.453 1.00 91.06 357 ASN A C 1
ATOM 2800 O O . ASN A 1 357 ? -11.495 3.872 27.100 1.00 91.06 357 ASN A O 1
ATOM 2804 N N . VAL A 1 358 ? -9.310 4.297 26.651 1.00 92.50 358 VAL A N 1
ATOM 2805 C CA . VAL A 1 358 ? -9.341 3.969 25.217 1.00 92.50 358 VAL A CA 1
ATOM 2806 C C . VAL A 1 358 ? -8.993 2.502 24.981 1.00 92.50 358 VAL A C 1
ATOM 2808 O O . VAL A 1 358 ? -9.857 1.735 24.559 1.00 92.50 358 VAL A O 1
ATOM 2811 N N . LEU A 1 359 ? -7.765 2.078 25.306 1.00 94.19 359 LEU A N 1
ATOM 2812 C CA . LEU A 1 359 ? -7.334 0.687 25.110 1.00 94.19 359 LEU A CA 1
ATOM 2813 C C . LEU A 1 359 ? -7.914 -0.272 26.148 1.00 94.19 359 LEU A C 1
ATOM 2815 O O . LEU A 1 359 ? -8.038 -1.466 25.876 1.00 94.19 359 LEU A O 1
ATOM 2819 N N . ARG A 1 360 ? -8.278 0.245 27.328 1.00 94.06 360 ARG A N 1
ATOM 2820 C CA . ARG A 1 360 ? -8.853 -0.527 28.439 1.00 94.06 360 ARG A CA 1
ATOM 2821 C C . ARG A 1 360 ? -8.003 -1.759 28.749 1.00 94.06 360 ARG A C 1
ATOM 2823 O O . ARG A 1 360 ? -8.500 -2.888 28.746 1.00 94.06 360 ARG A O 1
ATOM 2830 N N . LEU A 1 361 ? -6.707 -1.524 28.960 1.00 94.75 361 LEU A N 1
ATOM 2831 C CA . LEU A 1 361 ? -5.731 -2.591 29.158 1.00 94.75 361 LEU A CA 1
ATOM 2832 C C . LEU A 1 361 ? -6.141 -3.495 30.326 1.00 94.75 361 LEU A C 1
ATOM 2834 O O . LEU A 1 361 ? -6.566 -3.032 31.387 1.00 94.75 361 LEU A O 1
ATOM 2838 N N . ASN A 1 362 ? -6.001 -4.803 30.127 1.00 92.50 362 ASN A N 1
ATOM 2839 C CA . ASN A 1 362 ? -6.225 -5.785 31.179 1.00 92.50 362 ASN A CA 1
ATOM 2840 C C . ASN A 1 362 ? -5.090 -5.752 32.224 1.00 92.50 362 ASN A C 1
ATOM 2842 O O . ASN A 1 362 ? -4.098 -5.038 32.081 1.00 92.50 362 ASN A O 1
ATOM 2846 N N . SER A 1 363 ? -5.195 -6.566 33.278 1.00 91.56 363 SER A N 1
ATOM 2847 C CA . SER A 1 363 ? -4.172 -6.637 34.336 1.00 91.56 363 SER A CA 1
ATOM 2848 C C . SER A 1 363 ? -2.785 -7.075 33.847 1.00 91.56 363 SER A C 1
ATOM 2850 O O . SER A 1 363 ? -1.802 -6.850 34.544 1.00 91.56 363 SER A O 1
ATOM 2852 N N . GLY A 1 364 ? -2.699 -7.717 32.678 1.00 92.06 364 GLY A N 1
ATOM 2853 C CA . GLY A 1 364 ? -1.443 -8.075 32.018 1.00 92.06 364 GLY A CA 1
ATOM 2854 C C . GLY A 1 364 ? -0.849 -6.950 31.165 1.00 92.06 364 GLY A C 1
ATOM 2855 O O . GLY A 1 364 ? 0.216 -7.142 30.592 1.00 92.06 364 GLY A O 1
ATOM 2856 N N . GLY A 1 365 ? -1.512 -5.793 31.076 1.00 94.31 365 GLY A N 1
ATOM 2857 C CA . GLY A 1 365 ? -1.077 -4.663 30.256 1.00 94.31 365 GLY A CA 1
ATOM 2858 C C . GLY A 1 365 ? -1.403 -4.805 28.769 1.00 94.31 365 GLY A C 1
ATOM 2859 O O . GLY A 1 365 ? -0.845 -4.060 27.968 1.00 94.31 365 GLY A O 1
ATOM 2860 N N . TYR A 1 366 ? -2.293 -5.733 28.401 1.00 95.56 366 TYR A N 1
ATOM 2861 C CA . TYR A 1 366 ? -2.650 -5.997 27.008 1.00 95.56 366 TYR A CA 1
ATOM 2862 C C . TYR A 1 366 ? -4.075 -5.565 26.673 1.00 95.56 366 TYR A C 1
ATOM 2864 O O . TYR A 1 366 ? -4.974 -5.592 27.520 1.00 95.56 366 TYR A O 1
ATOM 2872 N N . VAL A 1 367 ? -4.276 -5.196 25.413 1.00 94.75 367 VAL A N 1
ATOM 2873 C CA . VAL A 1 367 ? -5.582 -4.865 24.851 1.00 94.75 367 VAL A CA 1
ATOM 2874 C C . VAL A 1 367 ? -6.402 -6.133 24.616 1.00 94.75 367 VAL A C 1
ATOM 2876 O O . VAL A 1 367 ? -5.888 -7.160 24.170 1.00 94.75 367 VAL A O 1
ATOM 2879 N N . ASP A 1 368 ? -7.703 -6.059 24.888 1.00 92.31 368 ASP A N 1
ATOM 2880 C CA . ASP A 1 368 ? -8.664 -7.034 24.377 1.00 92.31 368 ASP A CA 1
ATOM 2881 C C . ASP A 1 368 ? -9.313 -6.463 23.105 1.00 92.31 368 ASP A C 1
ATOM 2883 O O . ASP A 1 368 ? -10.047 -5.472 23.203 1.00 92.31 368 ASP A O 1
ATOM 2887 N N . PRO A 1 369 ? -9.096 -7.070 21.920 1.00 91.25 369 PRO A N 1
ATOM 2888 C CA . PRO A 1 369 ? -9.680 -6.596 20.667 1.00 91.25 369 PRO A CA 1
ATOM 2889 C C . PRO A 1 369 ? -11.206 -6.467 20.694 1.00 91.25 369 PRO A C 1
ATOM 2891 O O . PRO A 1 369 ? -11.764 -5.698 19.923 1.00 91.25 369 PRO A O 1
ATOM 2894 N N . GLN A 1 370 ? -11.901 -7.185 21.585 1.00 91.12 370 GLN A N 1
ATOM 2895 C CA . GLN A 1 370 ? -13.353 -7.058 21.743 1.00 91.12 370 GLN A CA 1
ATOM 2896 C C . GLN A 1 370 ? -13.778 -5.724 22.371 1.00 91.12 370 GLN A C 1
ATOM 2898 O O . GLN A 1 370 ? -14.917 -5.294 22.183 1.00 91.12 370 GLN A O 1
ATOM 2903 N N . ASN A 1 371 ? -12.897 -5.064 23.124 1.00 90.50 371 ASN A N 1
ATOM 2904 C CA . ASN A 1 371 ? -13.225 -3.868 23.900 1.00 90.50 371 ASN A CA 1
ATOM 2905 C C . ASN A 1 371 ? -12.823 -2.562 23.213 1.00 90.50 371 ASN A C 1
ATOM 2907 O O . ASN A 1 371 ? -13.350 -1.515 23.588 1.00 90.50 371 ASN A O 1
ATOM 2911 N N . VAL A 1 372 ? -11.950 -2.628 22.207 1.00 93.12 372 VAL A N 1
ATOM 2912 C CA . VAL A 1 372 ? -11.533 -1.477 21.400 1.00 93.12 372 VAL A CA 1
ATOM 2913 C C . VAL A 1 372 ? -12.302 -1.496 20.077 1.00 93.12 372 VAL A C 1
ATOM 2915 O O . VAL A 1 372 ? -12.092 -2.415 19.283 1.00 93.12 372 VAL A O 1
ATOM 2918 N N . PRO A 1 373 ? -13.195 -0.518 19.818 1.00 92.75 373 PRO A N 1
ATOM 2919 C CA . PRO A 1 373 ? -14.040 -0.504 18.625 1.00 92.75 373 PRO A CA 1
ATOM 2920 C C . PRO A 1 373 ? -13.278 -0.666 17.311 1.00 92.75 373 PRO A C 1
ATOM 2922 O O . PRO A 1 373 ? -13.694 -1.484 16.500 1.00 92.75 373 PRO A O 1
ATOM 2925 N N . ALA A 1 374 ? -12.146 0.023 17.138 1.00 92.75 374 ALA A N 1
ATOM 2926 C CA . ALA A 1 374 ? -11.329 -0.081 15.930 1.00 92.75 374 ALA A CA 1
ATOM 2927 C C . ALA A 1 374 ? -10.872 -1.527 15.672 1.00 92.75 374 ALA A C 1
ATOM 2929 O O . ALA A 1 374 ? -11.140 -2.084 14.613 1.00 92.75 374 ALA A O 1
ATOM 2930 N N . LEU A 1 375 ? -10.300 -2.193 16.684 1.00 93.69 375 LEU A N 1
ATOM 2931 C CA . LEU A 1 375 ? -9.861 -3.589 16.573 1.00 93.69 375 LEU A CA 1
ATOM 2932 C C . LEU A 1 375 ? -11.034 -4.551 16.330 1.00 93.69 375 LEU A C 1
ATOM 2934 O O . LEU A 1 375 ? -10.948 -5.439 15.480 1.00 93.69 375 LEU A O 1
ATOM 2938 N N . TYR A 1 376 ? -12.141 -4.376 17.056 1.00 95.00 376 TYR A N 1
ATOM 2939 C CA . TYR A 1 376 ? -13.342 -5.191 16.879 1.00 95.00 376 TYR A CA 1
ATOM 2940 C C . TYR A 1 376 ? -13.901 -5.052 15.457 1.00 95.00 376 TYR A C 1
ATOM 2942 O O . TYR A 1 376 ? -14.245 -6.052 14.818 1.00 95.00 376 TYR A O 1
ATOM 2950 N N . ASN A 1 377 ? -13.976 -3.821 14.956 1.00 93.56 377 ASN A N 1
ATOM 2951 C CA . ASN A 1 377 ? -14.511 -3.510 13.641 1.00 93.56 377 ASN A CA 1
ATOM 2952 C C . ASN A 1 377 ? -13.612 -4.054 12.528 1.00 93.56 377 ASN A C 1
ATOM 2954 O O . ASN A 1 377 ? -14.121 -4.717 11.625 1.00 93.56 377 ASN A O 1
ATOM 2958 N N . THR A 1 378 ? -12.290 -3.898 12.647 1.00 93.38 378 THR A N 1
ATOM 2959 C CA . THR A 1 378 ? -11.301 -4.499 11.738 1.00 93.38 378 THR A CA 1
ATOM 2960 C C . THR A 1 378 ? -11.449 -6.013 11.659 1.00 93.38 378 THR A C 1
ATOM 2962 O O . THR A 1 378 ? -11.526 -6.573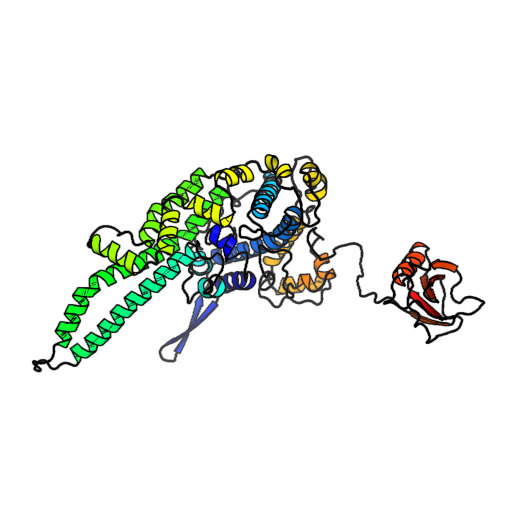 10.565 1.00 93.38 378 THR A O 1
ATOM 2965 N N . ILE A 1 379 ? -11.540 -6.700 12.803 1.00 94.62 379 ILE A N 1
ATOM 2966 C CA . ILE A 1 379 ? -11.715 -8.161 12.836 1.00 94.62 379 ILE A CA 1
ATOM 2967 C C . ILE A 1 379 ? -13.058 -8.558 12.217 1.00 94.62 379 ILE A C 1
ATOM 2969 O O . ILE A 1 379 ? -13.142 -9.554 11.498 1.00 94.62 379 ILE A O 1
ATOM 2973 N N . THR A 1 380 ? -14.115 -7.795 12.496 1.00 95.25 380 THR A N 1
ATOM 2974 C CA . THR A 1 380 ? -15.453 -8.045 11.949 1.00 95.25 380 THR A CA 1
ATOM 2975 C C . THR A 1 380 ? -15.449 -7.903 10.433 1.00 95.25 380 THR A C 1
ATOM 2977 O O . THR A 1 380 ? -15.877 -8.823 9.740 1.00 95.25 380 THR A O 1
ATOM 2980 N N . MET A 1 381 ? -14.885 -6.817 9.905 1.00 93.25 381 MET A N 1
ATOM 2981 C CA . MET A 1 381 ? -14.777 -6.616 8.465 1.00 93.25 381 MET A CA 1
ATOM 2982 C C . MET A 1 381 ? -13.884 -7.666 7.816 1.00 93.25 381 MET A C 1
ATOM 2984 O O . MET A 1 381 ? -14.292 -8.257 6.827 1.00 93.25 381 MET A O 1
ATOM 2988 N N . SER A 1 382 ? -12.740 -8.002 8.416 1.00 94.62 382 SER A N 1
ATOM 2989 C CA . SER A 1 382 ? -11.847 -9.056 7.911 1.00 94.62 382 SER A CA 1
ATOM 2990 C C . SER A 1 382 ? -12.560 -10.403 7.752 1.00 94.62 382 SER A C 1
ATOM 2992 O O . SER A 1 382 ? -12.324 -11.116 6.781 1.00 94.62 382 SER A O 1
ATOM 2994 N N . LYS A 1 383 ? -13.480 -10.746 8.665 1.00 95.44 383 LYS A N 1
ATOM 2995 C CA . LYS A 1 383 ? -14.325 -11.943 8.524 1.00 95.44 383 LYS A CA 1
ATOM 2996 C C . LYS A 1 383 ? -15.309 -11.817 7.364 1.00 95.44 383 LYS A C 1
ATOM 2998 O O . LYS A 1 383 ? -15.497 -12.784 6.637 1.00 95.44 383 LYS A O 1
ATOM 3003 N N . LEU A 1 384 ? -15.921 -10.647 7.184 1.00 94.94 384 LEU A N 1
ATOM 3004 C CA . LEU A 1 384 ? -16.845 -10.381 6.078 1.00 94.94 384 LEU A CA 1
ATOM 3005 C C . LEU A 1 384 ? -16.123 -10.420 4.719 1.00 94.94 384 LEU A C 1
ATOM 3007 O O . LEU A 1 384 ? -16.673 -10.959 3.765 1.00 94.94 384 LEU A O 1
ATOM 3011 N N . VAL A 1 385 ? -14.872 -9.951 4.634 1.00 94.12 385 VAL A N 1
ATOM 3012 C CA . VAL A 1 385 ? -14.025 -10.063 3.428 1.00 94.12 385 VAL A CA 1
ATOM 3013 C C . VAL A 1 385 ? -13.867 -11.512 2.970 1.00 94.12 385 VAL A C 1
ATOM 3015 O O . VAL A 1 385 ? -13.757 -11.765 1.774 1.00 94.12 385 VAL A O 1
ATOM 3018 N N . MET A 1 386 ? -13.870 -12.474 3.892 1.00 94.19 386 MET A N 1
ATOM 3019 C CA . MET A 1 386 ? -13.712 -13.895 3.566 1.00 94.19 386 MET A CA 1
ATOM 3020 C C . MET A 1 386 ? -15.003 -14.561 3.065 1.00 94.19 386 MET A C 1
ATOM 3022 O O . MET A 1 386 ? -14.967 -15.730 2.685 1.00 94.19 386 MET A O 1
ATOM 3026 N N . LEU A 1 387 ? -16.139 -13.859 3.080 1.00 94.56 387 LEU A N 1
ATOM 3027 C CA . LEU A 1 387 ? -17.425 -14.406 2.660 1.00 94.56 387 LEU A CA 1
ATOM 3028 C C . LEU A 1 387 ? -17.713 -14.110 1.188 1.00 94.56 387 LEU A C 1
ATOM 3030 O O . LEU A 1 387 ? -17.449 -13.021 0.677 1.00 94.56 387 LEU A O 1
ATOM 3034 N N . GLU A 1 388 ? -18.338 -15.076 0.518 1.00 93.56 388 GLU A N 1
ATOM 3035 C CA . GLU A 1 388 ? -18.899 -14.861 -0.813 1.00 93.56 388 GLU A CA 1
ATOM 3036 C C . GLU A 1 388 ? -20.106 -13.904 -0.755 1.00 93.56 388 GLU A C 1
ATOM 3038 O O . GLU A 1 388 ? -20.812 -13.847 0.262 1.00 93.56 388 GLU A O 1
ATOM 3043 N N . PRO A 1 389 ? -20.437 -13.203 -1.858 1.00 93.75 389 PRO A N 1
ATOM 3044 C CA . PRO A 1 389 ? -21.551 -12.255 -1.880 1.00 93.75 389 PRO A CA 1
ATOM 3045 C C . PRO A 1 389 ? -22.898 -12.840 -1.440 1.00 93.75 389 PRO A C 1
ATOM 3047 O O . PRO A 1 389 ? -23.698 -12.150 -0.809 1.00 93.75 389 PRO A O 1
ATOM 3050 N N . ALA A 1 390 ? -23.162 -14.116 -1.734 1.00 95.94 390 ALA A N 1
ATOM 3051 C CA . ALA A 1 390 ? -24.392 -14.786 -1.315 1.00 95.94 390 ALA A CA 1
ATOM 3052 C C . ALA A 1 390 ? -24.520 -14.877 0.218 1.00 95.94 390 ALA A C 1
ATOM 3054 O O . ALA A 1 390 ? -25.609 -14.650 0.754 1.00 95.94 390 ALA A O 1
ATOM 3055 N N . GLU A 1 391 ? -23.411 -15.144 0.912 1.00 97.06 391 GLU A N 1
ATOM 3056 C CA . GLU A 1 391 ? -23.361 -15.221 2.373 1.00 97.06 391 GLU A CA 1
ATOM 3057 C C . GLU A 1 391 ? -23.423 -13.830 3.007 1.00 97.06 391 GLU A C 1
ATOM 3059 O O . GLU A 1 391 ? -24.155 -13.642 3.975 1.00 97.06 391 GLU A O 1
ATOM 3064 N N . ILE A 1 392 ? -22.781 -12.815 2.417 1.00 95.38 392 ILE A N 1
ATOM 3065 C CA . ILE A 1 392 ? -22.962 -11.418 2.854 1.00 95.38 392 ILE A CA 1
ATOM 3066 C C . ILE A 1 392 ? -24.426 -10.990 2.739 1.00 95.38 392 ILE A C 1
ATOM 3068 O O . ILE A 1 392 ? -24.997 -10.441 3.680 1.00 95.38 392 ILE A O 1
ATOM 3072 N N . ASN A 1 393 ? -25.073 -11.301 1.616 1.00 94.56 393 ASN A N 1
ATOM 3073 C CA . ASN A 1 393 ? -26.487 -10.996 1.412 1.00 94.56 393 ASN A CA 1
ATOM 3074 C C . ASN A 1 393 ? -27.399 -11.762 2.374 1.00 94.56 393 ASN A C 1
ATOM 3076 O O . ASN A 1 393 ? -28.489 -11.293 2.697 1.00 94.56 393 ASN A O 1
ATOM 3080 N N . LYS A 1 394 ? -26.976 -12.936 2.848 1.00 95.38 394 LYS A N 1
ATOM 3081 C CA . LYS A 1 394 ? -27.665 -13.648 3.923 1.00 95.38 394 LYS A CA 1
ATOM 3082 C C . LYS A 1 394 ? -27.490 -12.939 5.263 1.00 95.38 394 LYS A C 1
ATOM 3084 O O . LYS A 1 394 ? -28.498 -12.695 5.912 1.00 95.38 394 LYS A O 1
ATOM 3089 N N . VAL A 1 395 ? -26.270 -12.529 5.616 1.00 94.31 395 VAL A N 1
ATOM 3090 C CA . VAL A 1 395 ? -26.002 -11.733 6.827 1.00 94.31 395 VAL A CA 1
ATOM 3091 C C . VAL A 1 395 ? -26.858 -10.466 6.845 1.00 94.31 395 VAL A C 1
ATOM 3093 O O . VAL A 1 395 ? -27.514 -10.205 7.845 1.00 94.31 395 VAL A O 1
ATOM 3096 N N . LEU A 1 396 ? -26.917 -9.724 5.733 1.00 90.94 396 LEU A N 1
ATOM 3097 C CA . LEU A 1 396 ? -27.746 -8.519 5.596 1.00 90.94 396 LEU A CA 1
ATOM 3098 C C . LEU A 1 396 ? -29.231 -8.799 5.870 1.00 90.94 396 LEU A C 1
ATOM 3100 O O . LEU A 1 396 ? -29.859 -8.072 6.635 1.00 90.94 396 LEU A O 1
ATOM 3104 N N . ARG A 1 397 ? -29.782 -9.887 5.317 1.00 92.69 397 ARG A N 1
ATOM 3105 C CA . ARG A 1 397 ? -31.167 -10.299 5.597 1.00 92.69 397 ARG A CA 1
ATOM 3106 C C . ARG A 1 397 ? -31.373 -10.701 7.056 1.00 92.69 397 ARG A C 1
ATOM 3108 O O . ARG A 1 397 ? -32.387 -10.328 7.640 1.00 92.69 397 ARG A O 1
ATOM 3115 N N . ASP A 1 398 ? -30.427 -11.434 7.638 1.00 93.12 398 ASP A N 1
ATOM 3116 C CA . ASP A 1 398 ? -30.513 -11.929 9.016 1.00 93.12 398 ASP A CA 1
ATOM 3117 C C . ASP A 1 398 ? -30.489 -10.777 10.040 1.00 93.12 398 ASP A C 1
ATOM 3119 O O . ASP A 1 398 ? -31.133 -10.873 11.084 1.00 93.12 398 ASP A O 1
ATOM 3123 N N . ILE A 1 399 ? -29.819 -9.660 9.722 1.00 89.38 399 ILE A N 1
ATOM 3124 C CA . ILE A 1 399 ? -29.832 -8.428 10.535 1.00 89.38 399 ILE A CA 1
ATOM 3125 C C . ILE A 1 399 ? -30.958 -7.450 10.155 1.00 89.38 399 ILE A C 1
ATOM 3127 O O . ILE A 1 399 ? -31.028 -6.349 10.697 1.00 89.38 399 ILE A O 1
ATOM 3131 N N . GLY A 1 400 ? -31.860 -7.840 9.248 1.00 85.06 400 GLY A N 1
ATOM 3132 C CA . GLY A 1 400 ? -33.032 -7.049 8.861 1.00 85.06 400 GLY A CA 1
ATOM 3133 C C . GLY A 1 400 ? -32.757 -5.909 7.875 1.00 85.06 400 GLY A C 1
ATOM 3134 O O . GLY A 1 400 ? -33.613 -5.042 7.711 1.00 85.06 400 GLY A O 1
ATOM 3135 N N . SER A 1 401 ? -31.598 -5.903 7.213 1.00 86.94 401 SER A N 1
ATOM 3136 C CA . SER A 1 401 ? -31.261 -4.925 6.178 1.00 86.94 401 SER A CA 1
ATOM 3137 C C . SER A 1 401 ? -31.912 -5.279 4.839 1.00 86.94 401 SER A C 1
ATOM 3139 O O . SER A 1 401 ? -31.966 -6.445 4.439 1.00 86.94 401 SER A O 1
ATOM 3141 N N . SER A 1 402 ? -32.378 -4.260 4.114 1.00 86.12 402 SER A N 1
ATOM 3142 C CA . SER A 1 402 ? -32.809 -4.392 2.716 1.00 86.12 402 SER A CA 1
ATOM 3143 C C . SER A 1 402 ? -31.669 -4.206 1.713 1.00 86.12 402 SER A C 1
ATOM 3145 O O . SER A 1 402 ? -31.892 -4.375 0.513 1.00 86.12 402 SER A O 1
ATOM 3147 N N . ALA A 1 403 ? -30.473 -3.827 2.176 1.00 87.06 403 ALA A N 1
ATOM 3148 C CA . ALA A 1 403 ? -29.315 -3.633 1.316 1.00 87.06 403 ALA A CA 1
ATOM 3149 C C . ALA A 1 403 ? -28.867 -4.962 0.688 1.00 87.06 403 ALA A C 1
ATOM 3151 O O . ALA A 1 403 ? -29.162 -6.057 1.177 1.00 87.06 403 ALA A O 1
ATOM 3152 N N . THR A 1 404 ? -28.167 -4.883 -0.440 1.00 89.31 404 THR A N 1
ATOM 3153 C CA . THR A 1 404 ? -27.645 -6.058 -1.146 1.00 89.31 404 THR A CA 1
ATOM 3154 C C . THR A 1 404 ? -26.271 -5.739 -1.705 1.00 89.31 404 THR A C 1
ATOM 3156 O O . THR A 1 404 ? -26.095 -4.778 -2.452 1.00 89.31 404 THR A O 1
ATOM 3159 N N . LEU A 1 405 ? -25.294 -6.581 -1.381 1.00 90.56 405 LEU A N 1
ATOM 3160 C CA . LEU A 1 405 ? -23.958 -6.501 -1.937 1.00 90.56 405 LEU A CA 1
ATOM 3161 C C . LEU A 1 405 ? -24.016 -6.874 -3.421 1.00 90.56 405 LEU A C 1
ATOM 3163 O O . LEU A 1 405 ? -24.310 -8.017 -3.780 1.00 90.56 405 LEU A O 1
ATOM 3167 N N . SER A 1 406 ? -23.720 -5.890 -4.268 1.00 87.25 406 SER A N 1
ATOM 3168 C CA . SER A 1 406 ? -23.612 -6.039 -5.724 1.00 87.25 406 SER A CA 1
ATOM 3169 C C . SER A 1 406 ? -22.184 -6.325 -6.193 1.00 87.25 406 SER A C 1
ATOM 3171 O O . SER A 1 406 ? -21.986 -6.830 -7.297 1.00 87.25 406 SER A O 1
ATOM 3173 N N . GLN A 1 407 ? -21.190 -6.009 -5.361 1.00 89.00 407 GLN A N 1
ATOM 3174 C CA . GLN A 1 407 ? -19.782 -6.201 -5.682 1.00 89.00 407 GLN A CA 1
ATOM 3175 C C . GLN A 1 407 ? -19.331 -7.643 -5.396 1.00 89.00 407 GLN A C 1
ATOM 3177 O O . GLN A 1 407 ? -19.886 -8.302 -4.516 1.00 89.00 407 GLN A O 1
ATOM 3182 N N . PRO A 1 408 ? -18.293 -8.143 -6.092 1.00 90.81 408 PRO A N 1
ATOM 3183 C CA . PRO A 1 408 ? -17.762 -9.492 -5.876 1.00 90.81 408 PRO A CA 1
ATOM 3184 C C . PRO A 1 408 ? -17.202 -9.757 -4.471 1.00 90.81 408 PRO A C 1
ATOM 3186 O O . PRO A 1 408 ? -17.066 -10.912 -4.077 1.00 90.81 408 PRO A O 1
ATOM 3189 N N . ASN A 1 409 ? -16.855 -8.707 -3.729 1.00 92.25 409 ASN A N 1
ATOM 3190 C CA . ASN A 1 409 ? -16.368 -8.776 -2.357 1.00 92.25 409 ASN A CA 1
ATOM 3191 C C . ASN A 1 409 ? -16.741 -7.482 -1.622 1.00 92.25 409 ASN A C 1
ATOM 3193 O O . ASN A 1 409 ? -16.824 -6.436 -2.261 1.00 92.25 409 ASN A O 1
ATOM 3197 N N . VAL A 1 410 ? -16.941 -7.557 -0.302 1.00 89.44 410 VAL A N 1
ATOM 3198 C CA . VAL A 1 410 ? -17.366 -6.455 0.582 1.00 89.44 410 VAL A CA 1
ATOM 3199 C C . VAL A 1 410 ? -16.321 -5.343 0.787 1.00 89.44 410 VAL A C 1
ATOM 3201 O O . VAL A 1 410 ? -16.638 -4.358 1.440 1.00 89.44 410 VAL A O 1
ATOM 3204 N N . MET A 1 411 ? -15.105 -5.459 0.237 1.00 87.38 411 MET A N 1
ATOM 3205 C CA . MET A 1 411 ? -14.086 -4.387 0.254 1.00 87.38 411 MET A CA 1
ATOM 3206 C C . MET A 1 411 ? -13.894 -3.660 -1.090 1.00 87.38 411 MET A C 1
ATOM 3208 O O . MET A 1 411 ? -13.210 -2.640 -1.147 1.00 87.38 411 MET A O 1
ATOM 3212 N N . LEU A 1 412 ? -14.528 -4.114 -2.176 1.00 87.50 412 LEU A N 1
ATOM 3213 C CA . LEU A 1 412 ? -14.329 -3.527 -3.507 1.00 87.50 412 LEU A CA 1
ATOM 3214 C C . LEU A 1 412 ? -15.260 -2.351 -3.774 1.00 87.50 412 LEU A C 1
ATOM 3216 O O . LEU A 1 412 ? -16.474 -2.503 -3.746 1.00 87.50 412 LEU A O 1
ATOM 3220 N N . GLY A 1 413 ? -14.701 -1.199 -4.149 1.00 73.31 413 GLY A N 1
ATOM 3221 C CA . GLY A 1 413 ? -15.527 -0.031 -4.457 1.00 73.31 413 GLY A CA 1
ATOM 3222 C C . GLY A 1 413 ? -16.088 0.662 -3.215 1.00 73.31 413 GLY A C 1
ATOM 3223 O O . GLY A 1 413 ? -17.127 1.312 -3.326 1.00 73.31 413 GLY A O 1
ATOM 3224 N N . PHE A 1 414 ? -15.413 0.548 -2.059 1.00 76.00 414 PHE A N 1
ATOM 3225 C CA . PHE A 1 414 ? -15.941 1.036 -0.774 1.00 76.00 414 PHE A CA 1
ATOM 3226 C C . PHE A 1 414 ? -15.093 2.064 -0.012 1.00 76.00 414 PHE A C 1
ATOM 3228 O O . PHE A 1 414 ? -15.640 2.705 0.882 1.00 76.00 414 PHE A O 1
ATOM 3235 N N . ILE A 1 415 ? -13.828 2.287 -0.381 1.00 76.38 415 ILE A N 1
ATOM 3236 C CA . ILE A 1 415 ? -12.949 3.288 0.253 1.00 76.38 415 ILE A CA 1
ATOM 3237 C C . ILE A 1 415 ? -12.298 4.155 -0.827 1.00 76.38 415 ILE A C 1
ATOM 3239 O O . ILE A 1 415 ? -11.808 3.617 -1.822 1.00 76.38 415 ILE A O 1
ATOM 3243 N N . GLU A 1 416 ? -12.320 5.475 -0.646 1.00 75.62 416 GLU A N 1
ATOM 3244 C CA . GLU A 1 416 ? -11.709 6.439 -1.575 1.00 75.62 416 GLU A CA 1
ATOM 3245 C C . GLU A 1 416 ? -10.181 6.535 -1.402 1.00 75.62 416 GLU A C 1
ATOM 3247 O O . GLU A 1 416 ? -9.450 6.532 -2.391 1.00 75.62 416 GLU A O 1
ATOM 3252 N N . THR A 1 417 ? -9.712 6.534 -0.153 1.00 77.19 417 THR A N 1
ATOM 3253 C CA . THR A 1 417 ? -8.302 6.648 0.262 1.00 77.19 417 THR A CA 1
ATOM 3254 C C . THR A 1 417 ? -8.077 5.874 1.564 1.00 77.19 417 THR A C 1
ATOM 3256 O O . THR A 1 417 ? -8.980 5.828 2.403 1.00 77.19 417 THR A O 1
ATOM 3259 N N . LEU A 1 418 ? -6.911 5.242 1.728 1.00 76.62 418 LEU A N 1
ATOM 3260 C CA . LEU A 1 418 ? -6.547 4.541 2.972 1.00 76.62 418 LEU A CA 1
ATOM 3261 C C . LEU A 1 418 ? -5.954 5.492 4.018 1.00 76.62 418 LEU A C 1
ATOM 3263 O O . LEU A 1 418 ? -6.178 5.274 5.203 1.00 76.62 418 LEU A O 1
ATOM 3267 N N . ASP A 1 419 ? -5.287 6.567 3.585 1.00 73.50 419 ASP A N 1
ATOM 3268 C CA . ASP A 1 419 ? -4.639 7.528 4.495 1.00 73.50 419 ASP A CA 1
ATOM 3269 C C . ASP A 1 419 ? -5.556 8.658 4.963 1.00 73.50 419 ASP A C 1
ATOM 3271 O O . ASP A 1 419 ? -5.213 9.403 5.883 1.00 73.50 419 ASP A O 1
ATOM 3275 N N . GLY A 1 420 ? -6.720 8.816 4.334 1.00 68.06 420 GLY A N 1
ATOM 3276 C CA . GLY A 1 420 ? -7.709 9.809 4.735 1.00 68.06 420 GLY A CA 1
ATOM 3277 C C . GLY A 1 420 ? -8.498 9.422 5.989 1.00 68.06 420 GLY A C 1
ATOM 3278 O O . GLY A 1 420 ? -8.320 8.362 6.581 1.00 68.06 420 GLY A O 1
ATOM 3279 N N . ASP A 1 421 ? -9.415 10.302 6.398 1.00 65.50 421 ASP A N 1
ATOM 3280 C CA . ASP A 1 421 ? -10.397 9.998 7.448 1.00 65.50 421 ASP A CA 1
ATOM 3281 C C . ASP A 1 421 ? -11.402 8.912 7.001 1.00 65.50 421 ASP A C 1
ATOM 3283 O O . ASP A 1 421 ? -11.158 8.163 6.065 1.00 65.50 421 ASP 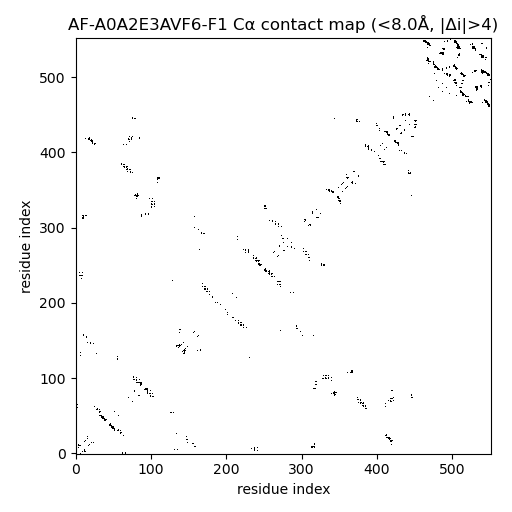A O 1
ATOM 3287 N N . ASN A 1 422 ? -12.559 8.819 7.662 1.00 65.81 422 ASN A N 1
ATOM 3288 C CA . ASN A 1 422 ? -13.739 8.009 7.321 1.00 65.81 422 ASN A CA 1
ATOM 3289 C C . ASN A 1 422 ? -14.267 8.229 5.877 1.00 65.81 422 ASN A C 1
ATOM 3291 O O . ASN A 1 422 ? -15.423 8.604 5.677 1.00 65.81 422 ASN A O 1
ATOM 3295 N N . GLN A 1 423 ? -13.454 7.998 4.850 1.00 68.56 423 GLN A N 1
ATOM 3296 C CA . GLN A 1 423 ? -13.740 8.252 3.440 1.00 68.56 423 GLN A CA 1
ATOM 3297 C C . GLN A 1 423 ? -14.468 7.054 2.826 1.00 68.56 423 GLN A C 1
ATOM 3299 O O . GLN A 1 423 ? -14.066 6.451 1.826 1.00 68.56 423 GLN A O 1
ATOM 3304 N N . TRP A 1 424 ? -15.570 6.698 3.489 1.00 75.94 424 TRP A N 1
ATOM 3305 C CA . TRP A 1 424 ? -16.515 5.692 3.041 1.00 75.94 424 TRP A CA 1
ATOM 3306 C C . TRP A 1 424 ? -17.155 6.169 1.746 1.00 75.94 424 TRP A C 1
ATOM 3308 O O . TRP A 1 424 ? -17.804 7.218 1.704 1.00 75.94 424 TRP A O 1
ATOM 3318 N N . MET A 1 425 ? -17.076 5.363 0.696 1.00 71.81 425 MET A N 1
ATOM 3319 C CA . MET A 1 425 ? -17.915 5.625 -0.462 1.00 71.81 425 MET A CA 1
ATOM 3320 C C . MET A 1 425 ? -19.358 5.215 -0.169 1.00 71.81 425 MET A C 1
ATOM 3322 O O . MET A 1 425 ? -19.618 4.240 0.541 1.00 71.81 425 MET A O 1
ATOM 3326 N N . LYS A 1 426 ? -20.312 5.914 -0.798 1.00 61.44 426 LYS A N 1
ATOM 3327 C CA . LYS A 1 426 ? -21.764 5.654 -0.693 1.00 61.44 426 LYS A CA 1
ATOM 3328 C C . LYS A 1 426 ? -22.192 4.212 -1.020 1.00 61.44 426 LYS A C 1
ATOM 3330 O O . LYS A 1 426 ? -23.358 3.893 -0.842 1.00 61.44 426 LYS A O 1
ATOM 3335 N N . GLY A 1 427 ? -21.284 3.369 -1.513 1.00 63.50 427 GLY A N 1
ATOM 3336 C CA . GLY A 1 427 ? -21.544 1.975 -1.849 1.00 63.50 427 GLY A CA 1
ATOM 3337 C C . GLY A 1 427 ? -21.302 0.966 -0.728 1.00 63.50 427 GLY A C 1
ATOM 3338 O O . GLY A 1 427 ? -21.641 -0.193 -0.938 1.00 63.50 427 GLY A O 1
ATOM 3339 N N . MET A 1 428 ? -20.701 1.322 0.420 1.00 77.50 428 MET A N 1
ATOM 3340 C CA . MET A 1 428 ? -20.444 0.308 1.453 1.00 77.50 428 MET A CA 1
ATOM 3341 C C . MET A 1 428 ? -21.768 -0.247 1.972 1.00 77.50 428 MET A C 1
ATOM 3343 O O . MET A 1 428 ? -22.478 0.425 2.710 1.00 77.50 428 MET A O 1
ATOM 3347 N N . VAL A 1 429 ? -22.054 -1.503 1.627 1.00 82.19 429 VAL A N 1
ATOM 3348 C CA . VAL A 1 429 ? -23.377 -2.114 1.815 1.00 82.19 429 VAL A CA 1
ATOM 3349 C C . VAL A 1 429 ? -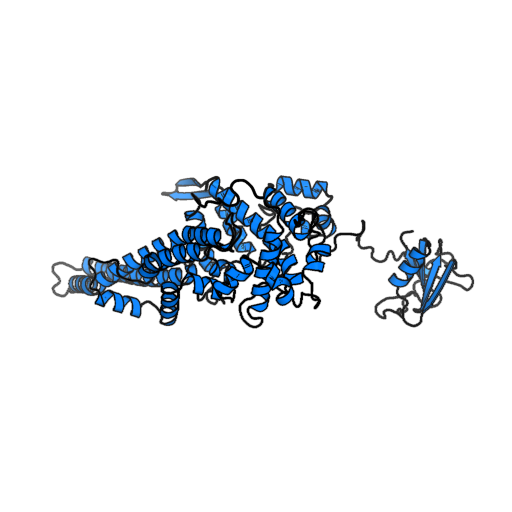23.857 -2.085 3.269 1.00 82.19 429 VAL A C 1
ATOM 3351 O O . VAL A 1 429 ? -25.027 -1.851 3.541 1.00 82.19 429 VAL A O 1
ATOM 3354 N N . PHE A 1 430 ? -22.944 -2.263 4.226 1.00 84.88 430 PHE A N 1
ATOM 3355 C CA . PHE A 1 430 ? -23.274 -2.203 5.652 1.00 84.88 430 PHE A CA 1
ATOM 3356 C C . PHE A 1 430 ? -23.409 -0.783 6.182 1.00 84.88 430 PHE A C 1
ATOM 3358 O O . PHE A 1 430 ? -23.890 -0.590 7.285 1.00 84.88 430 PHE A O 1
ATOM 3365 N N . ALA A 1 431 ? -22.947 0.193 5.418 1.00 77.12 431 ALA A N 1
ATOM 3366 C CA . ALA A 1 431 ? -22.863 1.589 5.777 1.00 77.12 431 ALA A CA 1
ATOM 3367 C C . ALA A 1 431 ? -23.908 2.436 5.011 1.00 77.12 431 ALA A C 1
ATOM 3369 O O . ALA A 1 431 ? -23.964 3.653 5.182 1.00 77.12 431 ALA A O 1
ATOM 3370 N N . GLU A 1 432 ? -24.762 1.821 4.191 1.00 77.12 432 GLU A N 1
ATOM 3371 C CA . GLU A 1 432 ? -25.879 2.511 3.531 1.00 77.12 432 GLU A CA 1
ATOM 3372 C C . GLU A 1 432 ? -26.883 3.081 4.545 1.00 77.12 432 GLU A C 1
ATOM 3374 O O . GLU A 1 432 ? -27.467 4.138 4.309 1.00 77.12 432 GLU A O 1
ATOM 3379 N N . ASP A 1 433 ? -27.028 2.433 5.703 1.00 79.31 433 ASP A N 1
ATOM 3380 C CA . ASP A 1 433 ? -27.783 2.946 6.840 1.00 79.31 433 ASP A CA 1
ATOM 3381 C C . ASP A 1 433 ? -27.103 2.609 8.176 1.00 79.31 433 ASP A C 1
ATOM 3383 O O . ASP A 1 433 ? -26.400 1.604 8.321 1.00 79.31 433 ASP A O 1
ATOM 3387 N N . ASP A 1 434 ? -27.315 3.471 9.169 1.00 79.75 434 ASP A N 1
ATOM 3388 C CA . ASP A 1 434 ? -26.662 3.352 10.473 1.00 79.75 434 ASP A CA 1
ATOM 3389 C C . ASP A 1 434 ? -27.128 2.122 11.255 1.00 79.75 434 ASP A C 1
ATOM 3391 O O . ASP A 1 434 ? -26.343 1.530 11.988 1.00 79.75 434 ASP A O 1
ATOM 3395 N N . GLN A 1 435 ? -28.382 1.690 11.111 1.00 81.62 435 GLN A N 1
ATOM 3396 C CA . GLN A 1 435 ? -28.888 0.555 11.882 1.00 81.62 435 GLN A CA 1
ATOM 3397 C C . GLN A 1 435 ? -28.245 -0.759 11.420 1.00 81.62 435 GLN A C 1
ATOM 3399 O O . GLN A 1 435 ? -27.845 -1.577 12.255 1.00 81.62 435 GLN A O 1
ATOM 3404 N N . THR A 1 436 ? -28.097 -0.941 10.109 1.00 85.38 436 THR A N 1
ATOM 3405 C CA . THR A 1 436 ? -27.357 -2.055 9.511 1.00 85.38 436 THR A CA 1
ATOM 3406 C C . THR A 1 436 ? -25.903 -2.034 9.973 1.00 85.38 436 THR A C 1
ATOM 3408 O O . THR A 1 436 ? -25.408 -3.047 10.475 1.00 85.38 436 THR A O 1
ATOM 3411 N N . PHE A 1 437 ? -25.237 -0.878 9.890 1.00 86.75 437 PHE A N 1
ATOM 3412 C CA . PHE A 1 437 ? -23.844 -0.734 10.316 1.00 86.75 437 PHE A CA 1
ATOM 3413 C C . PHE A 1 437 ? -23.678 -1.139 11.782 1.00 86.75 437 PHE A C 1
ATOM 3415 O O . PHE A 1 437 ? -22.862 -1.994 12.126 1.00 86.75 437 PHE A O 1
ATOM 3422 N N . CYS A 1 438 ? -24.527 -0.590 12.645 1.00 87.19 438 CYS A N 1
ATOM 3423 C CA . CYS A 1 438 ? -24.460 -0.776 14.087 1.00 87.19 438 CYS A CA 1
ATOM 3424 C C . CYS A 1 438 ? -24.941 -2.147 14.574 1.00 87.19 438 CYS A C 1
ATOM 3426 O O . CYS A 1 438 ? -24.774 -2.469 15.750 1.00 87.19 438 CYS A O 1
ATOM 3428 N N . SER A 1 439 ? -25.515 -2.966 13.690 1.00 88.88 439 SER A N 1
ATOM 3429 C CA . SER A 1 439 ? -25.831 -4.366 13.988 1.00 88.88 439 SER A CA 1
ATOM 3430 C C . SER A 1 439 ? -24.590 -5.262 13.951 1.00 88.88 439 SER A C 1
ATOM 3432 O O . SER A 1 439 ? -24.583 -6.322 14.574 1.00 88.88 439 SER A O 1
ATOM 3434 N N . LEU A 1 440 ? -23.536 -4.843 13.241 1.00 90.25 440 LEU A N 1
ATOM 3435 C CA . LEU A 1 440 ? -22.294 -5.607 13.095 1.00 90.25 440 LEU A CA 1
ATOM 3436 C C . LEU A 1 440 ? -21.087 -4.903 13.711 1.00 90.25 440 LEU A C 1
ATOM 3438 O O . LEU A 1 440 ? -20.239 -5.572 14.300 1.00 90.25 440 LEU A O 1
ATOM 3442 N N . PHE A 1 441 ? -21.020 -3.578 13.598 1.00 91.12 441 PHE A N 1
ATOM 3443 C CA . PHE A 1 441 ? -19.886 -2.755 14.002 1.00 91.12 441 PHE A CA 1
ATOM 3444 C C . PHE A 1 441 ? -20.187 -1.944 15.267 1.00 91.12 441 PHE A C 1
ATOM 3446 O O . PHE A 1 441 ? -21.323 -1.571 15.558 1.00 91.12 441 PHE A O 1
ATOM 3453 N N . LYS A 1 442 ? -19.138 -1.655 16.036 1.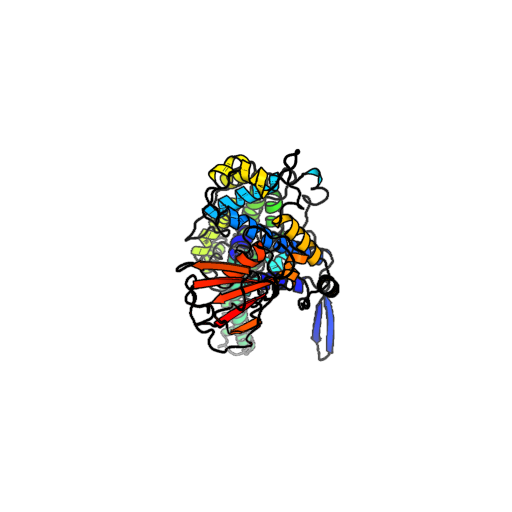00 90.31 442 LYS A N 1
ATOM 3454 C CA . LYS A 1 442 ? -19.179 -0.771 17.202 1.00 90.31 442 LYS A CA 1
ATOM 3455 C C . LYS A 1 442 ? -18.987 0.677 16.773 1.00 90.31 442 LYS A C 1
ATOM 3457 O O . LYS A 1 442 ? -18.200 0.960 15.871 1.00 90.31 442 LYS A O 1
ATOM 3462 N N . HIS A 1 443 ? -19.632 1.595 17.490 1.00 87.31 443 HIS A N 1
ATOM 3463 C CA . HIS A 1 443 ? -19.297 3.013 17.394 1.00 87.31 443 HIS A CA 1
ATOM 3464 C C . HIS A 1 443 ? -17.838 3.198 17.813 1.00 87.31 443 HIS A C 1
ATOM 3466 O O . HIS A 1 443 ? -17.441 2.719 18.879 1.00 87.31 443 HIS A O 1
ATOM 3472 N N . GLN A 1 444 ? -17.059 3.873 16.974 1.00 86.62 444 GLN A N 1
ATOM 3473 C CA . GLN A 1 444 ? -15.671 4.221 17.251 1.00 86.62 444 GLN A CA 1
ATOM 3474 C C . GLN A 1 444 ? -15.517 5.736 17.277 1.00 86.62 444 GLN A C 1
ATOM 3476 O O . GLN A 1 444 ? -16.155 6.437 16.497 1.00 86.62 444 GLN A O 1
ATOM 3481 N N . GLU A 1 445 ? -14.657 6.253 18.145 1.00 82.88 445 GLU A N 1
ATOM 3482 C CA . GLU A 1 445 ? -14.291 7.666 18.061 1.00 82.88 445 GLU A CA 1
ATOM 3483 C C . GLU A 1 445 ? -13.624 7.963 16.713 1.00 82.88 445 GLU A C 1
ATOM 3485 O O . GLU A 1 445 ? -13.004 7.088 16.109 1.00 82.88 445 GLU A O 1
ATOM 3490 N N . GLY A 1 446 ? -13.811 9.184 16.222 1.00 80.19 446 GLY A N 1
ATOM 3491 C CA . GLY A 1 446 ? -13.407 9.583 14.878 1.00 80.19 446 GLY A CA 1
ATOM 3492 C C . GLY A 1 446 ? -14.462 9.315 13.807 1.00 80.19 446 GLY A C 1
ATOM 3493 O O . GLY A 1 446 ? -14.409 9.979 12.785 1.00 80.19 446 GLY A O 1
ATOM 3494 N N . THR A 1 447 ? -15.436 8.413 14.017 1.00 78.31 447 THR A N 1
ATOM 3495 C CA . THR A 1 447 ? -16.502 8.152 13.030 1.00 78.31 447 THR A CA 1
ATOM 3496 C C . THR A 1 447 ? -17.731 9.041 13.216 1.00 78.31 447 THR A C 1
ATOM 3498 O O . THR A 1 447 ? -18.203 9.245 14.336 1.00 78.31 447 THR A O 1
ATOM 3501 N N . ASP A 1 448 ? -18.310 9.488 12.101 1.00 73.50 448 ASP A N 1
ATOM 3502 C CA . ASP A 1 448 ? -19.568 10.247 12.085 1.00 73.50 448 ASP A CA 1
ATOM 3503 C C . ASP A 1 448 ? -20.808 9.353 12.294 1.00 73.50 448 ASP A C 1
ATOM 3505 O O . ASP A 1 448 ? -21.926 9.845 12.461 1.00 73.50 448 ASP A O 1
ATOM 3509 N N . ARG A 1 449 ? -20.631 8.022 12.305 1.00 71.00 449 ARG A N 1
ATOM 3510 C CA . ARG A 1 449 ? -21.717 7.036 12.449 1.00 71.00 449 ARG A CA 1
ATOM 3511 C C . ARG A 1 449 ? -22.062 6.763 13.903 1.00 71.00 449 ARG A C 1
ATOM 3513 O O . ARG A 1 449 ? -21.226 6.295 14.675 1.00 71.00 449 ARG A O 1
ATOM 3520 N N . ALA A 1 450 ? -23.320 6.955 14.280 1.00 61.03 450 ALA A N 1
ATOM 3521 C CA . ALA A 1 450 ? -23.775 6.733 15.650 1.00 61.03 450 ALA A CA 1
ATOM 3522 C C . ALA A 1 450 ? -24.233 5.278 15.883 1.00 61.03 450 ALA A C 1
ATOM 3524 O O . ALA A 1 450 ? -25.311 4.904 15.429 1.00 61.03 450 ALA A O 1
ATOM 3525 N N . CYS A 1 451 ? -23.483 4.484 16.667 1.00 67.19 451 CYS A N 1
ATOM 3526 C CA . CYS A 1 451 ? -23.939 3.169 17.158 1.00 67.19 451 CYS A CA 1
ATOM 3527 C C . CYS A 1 451 ? -24.205 3.160 18.664 1.00 67.19 451 CYS A C 1
ATOM 3529 O O . CYS A 1 451 ? -23.282 3.151 19.475 1.00 67.19 451 CYS A O 1
ATOM 3531 N N . GLY A 1 452 ? -25.489 3.085 19.022 1.00 52.06 452 GLY A N 1
ATOM 3532 C CA . GLY A 1 452 ? -25.984 3.062 20.402 1.00 52.06 452 GLY A CA 1
ATOM 3533 C C . GLY A 1 452 ? -26.192 4.473 20.969 1.00 52.06 452 GLY A C 1
ATOM 3534 O O . GLY A 1 452 ? -25.351 5.344 20.801 1.00 52.06 452 GLY A O 1
ATOM 3535 N N . THR A 1 453 ? -27.304 4.775 21.639 1.00 32.75 453 THR A N 1
ATOM 3536 C CA . THR A 1 453 ? -28.172 3.900 22.438 1.00 32.75 453 THR A CA 1
ATOM 3537 C C . THR A 1 453 ? -29.597 3.739 21.888 1.00 32.75 453 THR A C 1
ATOM 3539 O O . THR A 1 453 ? -30.284 4.711 21.597 1.00 32.75 453 THR A O 1
ATOM 3542 N N . SER A 1 454 ? -30.046 2.478 21.869 1.00 32.88 454 SER A N 1
ATOM 3543 C CA . SER A 1 454 ? -31.422 1.999 21.670 1.00 32.88 454 SER A CA 1
ATOM 3544 C C . SER A 1 454 ? -32.080 2.211 20.301 1.00 32.88 454 SER A C 1
ATOM 3546 O O . SER A 1 454 ? -31.909 3.209 19.613 1.00 32.88 454 SER A O 1
ATOM 3548 N N . ALA A 1 455 ? -32.855 1.192 19.930 1.00 36.03 455 ALA A N 1
ATOM 3549 C CA . ALA A 1 455 ? -33.660 1.088 18.727 1.00 36.03 455 ALA A CA 1
ATOM 3550 C C . ALA A 1 455 ? -34.455 2.365 18.398 1.00 36.03 455 ALA A C 1
ATOM 3552 O O . ALA A 1 455 ? -34.967 3.045 19.285 1.00 36.03 455 ALA A O 1
ATOM 3553 N N . SER A 1 456 ? -34.630 2.593 17.094 1.00 30.03 456 SER A N 1
ATOM 3554 C CA . SER A 1 456 ? -35.385 3.683 16.471 1.00 30.03 456 SER A CA 1
ATOM 3555 C C . SER A 1 456 ? -34.720 5.067 16.508 1.00 30.03 456 SER A C 1
ATOM 3557 O O . SER A 1 456 ? -35.214 6.002 17.135 1.00 30.03 456 SER A O 1
ATOM 3559 N N . LYS A 1 457 ? -33.736 5.258 15.626 1.00 33.31 457 LYS A N 1
ATOM 3560 C CA . LYS A 1 457 ? -33.850 6.366 14.667 1.00 33.31 457 LYS A CA 1
ATOM 3561 C C . LYS A 1 457 ? -34.496 5.842 13.383 1.00 33.31 457 LYS A C 1
ATOM 3563 O O . LYS A 1 457 ? -33.930 5.919 12.301 1.00 33.31 457 LYS A O 1
ATOM 3568 N N . SER A 1 458 ? -35.736 5.351 13.496 1.00 29.73 458 SER A N 1
ATOM 3569 C CA . SER A 1 458 ? -36.664 5.734 12.437 1.00 29.73 458 SER A CA 1
ATOM 3570 C C . SER A 1 458 ? -36.621 7.261 12.394 1.00 29.73 458 SER A C 1
ATOM 3572 O O . SER A 1 458 ? -36.378 7.904 13.422 1.00 29.73 458 SER A O 1
ATOM 3574 N N . ASN A 1 459 ? -36.836 7.857 11.233 1.00 33.38 459 ASN A N 1
ATOM 3575 C CA . ASN A 1 459 ? -37.385 9.197 11.220 1.00 33.38 459 ASN A CA 1
ATOM 3576 C C . ASN A 1 459 ? -38.641 9.183 12.111 1.00 33.38 459 ASN A C 1
ATOM 3578 O O . ASN A 1 459 ? -39.752 9.024 11.619 1.00 33.38 459 ASN A O 1
ATOM 3582 N N . VAL A 1 460 ? -38.490 9.457 13.407 1.00 37.41 460 VAL A N 1
ATOM 3583 C CA . VAL A 1 460 ? -39.411 10.359 14.061 1.00 37.41 460 VAL A CA 1
ATOM 3584 C C . VAL A 1 460 ? -39.044 11.703 13.451 1.00 37.41 460 VAL A C 1
ATOM 3586 O O . VAL A 1 460 ? -38.421 12.564 14.061 1.00 37.41 460 VAL A O 1
ATOM 3589 N N . GLN A 1 461 ? -39.490 11.883 12.204 1.00 39.53 461 GLN A N 1
ATOM 3590 C CA . GLN A 1 461 ? -40.329 13.025 11.936 1.00 39.53 461 GLN A CA 1
ATOM 3591 C C . GLN A 1 461 ? -41.150 13.176 13.205 1.00 39.53 461 GLN A C 1
ATOM 3593 O O . GLN A 1 461 ? -41.893 12.251 13.549 1.00 39.53 461 GLN A O 1
ATOM 3598 N N . THR A 1 462 ? -40.826 14.214 13.979 1.00 49.69 462 THR A N 1
ATOM 3599 C CA . THR A 1 462 ? -41.670 14.773 15.026 1.00 49.69 462 THR A CA 1
ATOM 3600 C C . THR A 1 462 ? -43.064 14.210 14.833 1.00 49.69 462 THR A C 1
ATOM 3602 O O . THR A 1 462 ? -43.663 14.475 13.790 1.00 49.69 462 THR A O 1
ATOM 3605 N N . ALA A 1 463 ? -43.516 13.302 15.710 1.00 68.19 463 ALA A N 1
ATOM 3606 C CA . ALA A 1 463 ? -44.818 12.656 15.555 1.00 68.19 463 ALA A CA 1
ATOM 3607 C C . ALA A 1 463 ? -45.887 13.706 15.866 1.00 68.19 463 ALA A C 1
ATOM 3609 O O . ALA A 1 463 ? -46.554 13.666 16.896 1.00 68.19 463 ALA A O 1
ATOM 3610 N N . PHE A 1 464 ? -45.926 14.720 15.011 1.00 85.56 464 PHE A N 1
ATOM 3611 C CA . PHE A 1 464 ? -46.784 15.861 15.001 1.00 85.56 464 PHE A CA 1
ATOM 3612 C C . PHE A 1 464 ? -48.153 15.293 14.704 1.00 85.56 464 PHE A C 1
ATOM 3614 O O . PHE A 1 464 ? -48.455 14.855 13.594 1.00 85.56 464 PHE A O 1
ATOM 3621 N N . LEU A 1 465 ? -48.958 15.225 15.752 1.00 90.00 465 LEU A N 1
ATOM 3622 C CA . LEU A 1 465 ? -50.294 14.657 15.702 1.00 90.00 465 LEU A CA 1
ATOM 3623 C C . LEU A 1 465 ? -51.270 15.635 15.042 1.00 90.00 465 LEU A C 1
ATOM 3625 O O . LEU A 1 465 ? -52.391 15.258 14.695 1.00 90.00 465 LEU A O 1
ATOM 3629 N N . GLY A 1 466 ? -50.852 16.889 14.872 1.00 90.75 466 GLY A N 1
ATOM 3630 C CA . GLY A 1 466 ? -51.600 17.944 14.214 1.00 90.75 466 GLY A CA 1
ATOM 3631 C C . GLY A 1 466 ? -51.691 19.210 15.056 1.00 90.75 466 GLY A C 1
ATOM 3632 O O . GLY A 1 466 ? -51.128 19.319 16.148 1.00 90.75 466 GLY A O 1
ATOM 3633 N N . CYS A 1 467 ? -52.429 20.166 14.508 1.00 96.44 467 CYS A N 1
ATOM 3634 C CA . CYS A 1 467 ? -52.788 21.406 15.169 1.00 96.44 467 CYS A CA 1
ATOM 3635 C C . CYS A 1 467 ? -54.194 21.273 15.772 1.00 96.44 467 CYS A C 1
ATOM 3637 O O . CYS A 1 467 ? -55.127 20.846 15.084 1.00 96.44 467 CYS A O 1
ATOM 3639 N N . TYR A 1 468 ? -54.344 21.609 17.052 1.00 97.25 468 TYR A N 1
ATOM 3640 C CA . TYR A 1 468 ? -55.586 21.448 17.816 1.00 97.25 468 TYR A CA 1
ATOM 3641 C C . TYR A 1 468 ? -55.988 22.755 18.484 1.00 97.25 468 TYR A C 1
ATOM 3643 O O . TYR A 1 468 ? -55.135 23.548 18.878 1.00 97.25 468 TYR A O 1
ATOM 3651 N N . ARG A 1 469 ? -57.293 23.001 18.583 1.00 96.00 469 ARG A N 1
ATOM 3652 C CA . ARG A 1 469 ? -57.815 24.211 19.219 1.00 96.00 469 ARG A CA 1
ATOM 3653 C C . ARG A 1 469 ? -57.651 24.120 20.734 1.00 96.00 469 ARG A C 1
ATOM 3655 O O . ARG A 1 469 ? -57.866 23.065 21.320 1.00 96.00 469 ARG A O 1
ATOM 3662 N N . ASP A 1 470 ? -57.319 25.244 21.352 1.00 96.00 470 ASP A N 1
ATOM 3663 C CA . ASP A 1 470 ? -57.290 25.415 22.799 1.00 96.00 470 ASP A CA 1
ATOM 3664 C C . ASP A 1 470 ? -58.316 26.464 23.238 1.00 96.00 470 ASP A C 1
ATOM 3666 O O . ASP A 1 470 ? -58.649 27.374 22.480 1.00 96.00 470 ASP A O 1
ATOM 3670 N N . GLU A 1 471 ? -58.800 26.366 24.471 1.00 93.94 471 GLU A N 1
ATOM 3671 C CA . GLU A 1 471 ? -59.739 27.327 25.058 1.00 93.94 471 GLU A CA 1
ATOM 3672 C C . GLU A 1 471 ? -59.402 27.584 26.536 1.00 93.94 471 GLU A C 1
ATOM 3674 O O . GLU A 1 471 ? -58.424 27.065 27.071 1.00 93.94 471 GLU A O 1
ATOM 3679 N N . ASN A 1 472 ? -60.197 28.419 27.217 1.00 89.69 472 ASN A N 1
ATOM 3680 C CA . ASN A 1 472 ? -59.968 28.777 28.624 1.00 89.69 472 ASN A CA 1
ATOM 3681 C C . ASN A 1 472 ? -59.842 27.550 29.544 1.00 89.69 472 ASN A C 1
ATOM 3683 O O . ASN A 1 472 ? -59.025 27.552 30.464 1.00 89.69 472 ASN A O 1
ATOM 3687 N N . ASP A 1 473 ? -60.646 26.519 29.288 1.00 91.75 473 ASP A N 1
ATOM 3688 C CA . ASP A 1 473 ? -60.484 25.195 29.880 1.00 91.75 473 ASP A CA 1
ATOM 3689 C C . ASP A 1 473 ? -59.549 24.388 28.968 1.00 91.75 473 ASP A C 1
ATOM 3691 O O . ASP A 1 473 ? -59.975 23.920 27.916 1.00 91.75 473 ASP A O 1
ATOM 3695 N N . ARG A 1 474 ? -58.261 24.325 29.317 1.00 91.12 474 ARG A N 1
ATOM 3696 C CA . ARG A 1 474 ? -57.175 23.938 28.402 1.00 91.12 474 ARG A CA 1
ATOM 3697 C C . ARG A 1 474 ? -57.346 22.535 27.816 1.00 91.12 474 ARG A C 1
ATOM 3699 O O . ARG A 1 474 ? -57.752 21.609 28.509 1.00 91.12 474 ARG A O 1
ATOM 3706 N N . ASP A 1 475 ? -56.957 22.386 26.554 1.00 91.75 475 ASP A N 1
ATOM 3707 C CA . ASP A 1 475 ? -56.894 21.105 25.845 1.00 91.75 475 ASP A CA 1
ATOM 3708 C C . ASP A 1 475 ? -55.828 20.170 26.445 1.00 91.75 475 ASP A C 1
ATOM 3710 O O . ASP A 1 475 ? -56.054 18.973 26.577 1.00 91.75 475 ASP A O 1
ATOM 3714 N N . LEU A 1 476 ? -54.690 20.733 26.873 1.00 95.56 476 LEU A N 1
ATOM 3715 C CA . LEU A 1 476 ? -53.652 20.044 27.644 1.00 95.56 476 LEU A CA 1
ATOM 3716 C C . LEU A 1 476 ? -53.402 20.830 28.937 1.00 95.56 476 LEU A C 1
ATOM 3718 O O . LEU A 1 476 ? -53.010 21.993 28.890 1.00 95.56 476 LEU A O 1
ATOM 3722 N N . SER A 1 477 ? -53.630 20.223 30.099 1.00 93.00 477 SER A N 1
ATOM 3723 C CA . SER A 1 477 ? -53.640 20.893 31.410 1.00 93.00 477 SER A CA 1
ATOM 3724 C C . SER A 1 477 ? -52.730 20.255 32.473 1.00 93.00 477 SER A C 1
ATOM 3726 O O . SER A 1 477 ? -52.524 20.857 33.527 1.00 93.00 477 SER A O 1
ATOM 3728 N N . GLY A 1 478 ? -52.150 19.080 32.207 1.00 93.44 478 GLY A N 1
ATOM 3729 C CA . GLY A 1 478 ? -51.357 18.312 33.176 1.00 93.44 478 GLY A CA 1
ATOM 3730 C C . GLY A 1 478 ? -50.083 19.005 33.683 1.00 93.44 478 GLY A C 1
ATOM 3731 O O . GLY A 1 478 ? -49.840 19.081 34.888 1.00 93.44 478 GLY A O 1
ATOM 3732 N N . PHE A 1 479 ? -49.250 19.532 32.786 1.00 96.44 479 PHE A N 1
ATOM 3733 C CA . PHE A 1 479 ? -48.072 20.335 33.137 1.00 96.44 479 PHE A CA 1
ATOM 3734 C C . PHE A 1 479 ? -47.886 21.471 32.137 1.00 96.44 479 PHE A C 1
ATOM 3736 O O . PHE A 1 479 ? -48.177 21.302 30.960 1.00 96.44 479 PHE A O 1
ATOM 3743 N N . ARG A 1 480 ? -47.362 22.617 32.585 1.00 95.50 480 ARG A N 1
ATOM 3744 C CA . ARG A 1 480 ? -47.034 23.746 31.711 1.00 95.50 480 ARG A CA 1
ATOM 3745 C C . ARG A 1 480 ? -45.771 24.460 32.170 1.00 95.50 480 ARG A C 1
ATOM 3747 O O . ARG A 1 480 ? -45.584 24.703 33.360 1.00 95.50 480 ARG A O 1
ATOM 3754 N N . VAL A 1 481 ? -44.947 24.845 31.204 1.00 94.12 481 VAL A N 1
ATOM 3755 C CA . VAL A 1 481 ? -43.817 25.755 31.373 1.00 94.12 481 VAL A CA 1
ATOM 3756 C C . VAL A 1 481 ? -43.775 26.726 30.198 1.00 94.12 481 VAL A C 1
ATOM 3758 O O . VAL A 1 481 ? -43.921 26.324 29.047 1.00 94.12 481 VAL A O 1
ATOM 3761 N N . ASP A 1 482 ? -43.575 28.006 30.494 1.00 94.31 482 ASP A N 1
ATOM 3762 C CA . ASP A 1 482 ? -43.470 29.063 29.490 1.00 94.31 482 ASP A CA 1
ATOM 3763 C C . ASP A 1 482 ? -42.036 29.603 29.457 1.00 94.31 482 ASP A C 1
ATOM 3765 O O . ASP A 1 482 ? -41.430 29.838 30.504 1.00 94.31 482 ASP A O 1
ATOM 3769 N N . SER A 1 483 ? -41.492 29.809 28.256 1.00 88.25 483 SER A N 1
ATOM 3770 C CA . SER A 1 483 ? -40.172 30.406 28.054 1.00 88.25 483 SER A CA 1
ATOM 3771 C C . SER A 1 483 ? -40.152 31.363 26.866 1.00 88.25 483 SER A C 1
ATOM 3773 O O . SER A 1 483 ? -40.564 31.041 25.751 1.00 88.25 483 SER A O 1
ATOM 3775 N N . ASN A 1 484 ? -39.594 32.551 27.096 1.00 89.06 484 ASN A N 1
ATOM 3776 C CA . ASN A 1 484 ? -39.418 33.567 26.060 1.00 89.06 484 ASN A CA 1
ATOM 3777 C C . ASN A 1 484 ? -38.154 33.363 25.211 1.00 89.06 484 ASN A C 1
ATOM 3779 O O . ASN A 1 484 ? -37.943 34.126 24.272 1.00 89.06 484 ASN A O 1
ATOM 3783 N N . THR A 1 485 ? -37.309 32.376 25.527 1.00 82.94 485 THR A N 1
ATOM 3784 C CA . THR A 1 485 ? -35.993 32.215 24.880 1.00 82.94 485 THR A CA 1
ATOM 3785 C C . THR A 1 485 ? -35.634 30.786 24.496 1.00 82.94 485 THR A C 1
ATOM 3787 O O . THR A 1 485 ? -34.657 30.602 23.781 1.00 82.94 485 THR A O 1
ATOM 3790 N N . SER A 1 486 ? -36.356 29.772 24.977 1.00 85.94 486 SER A N 1
ATOM 3791 C CA . SER A 1 486 ? -35.888 28.380 24.888 1.00 85.94 486 SER A CA 1
ATOM 3792 C C . SER A 1 486 ? -36.953 27.364 24.479 1.00 85.94 486 SER A C 1
ATOM 3794 O O . SER A 1 486 ? -36.689 26.165 24.533 1.00 85.94 486 SER A O 1
ATOM 3796 N N . THR A 1 487 ? -38.154 27.796 24.093 1.00 92.62 487 THR A N 1
ATOM 3797 C CA . THR A 1 487 ? -39.214 26.857 23.700 1.00 92.62 487 THR A CA 1
ATOM 3798 C C . THR A 1 487 ? -38.968 26.372 22.278 1.00 92.62 487 THR A C 1
ATOM 3800 O O . THR A 1 487 ? -38.928 27.191 21.365 1.00 92.62 487 THR A O 1
ATOM 3803 N N . THR A 1 488 ? -38.828 25.058 22.099 1.00 94.38 488 THR A N 1
ATOM 3804 C CA . THR A 1 488 ? -38.890 24.342 20.810 1.00 94.38 488 THR A CA 1
ATOM 3805 C C . THR A 1 488 ? -39.755 23.082 20.984 1.00 94.38 488 THR A C 1
ATOM 3807 O O . THR A 1 488 ? -39.953 22.642 22.128 1.00 94.38 488 THR A O 1
ATOM 3810 N N . PRO A 1 489 ? -40.292 22.476 19.908 1.00 92.38 489 PRO A N 1
ATOM 3811 C CA . PRO A 1 489 ? -41.038 21.225 19.984 1.00 92.38 489 PRO A CA 1
ATOM 3812 C C . PRO A 1 489 ? -40.221 20.095 20.620 1.00 92.38 489 PRO A C 1
ATOM 3814 O O . PRO A 1 489 ? -40.736 19.406 21.498 1.00 92.38 489 PRO A O 1
ATOM 3817 N N . GLU A 1 490 ? -38.938 19.954 20.277 1.00 90.88 490 GLU A N 1
ATOM 3818 C CA . GLU A 1 490 ? -38.067 18.890 20.793 1.00 90.88 490 GLU A CA 1
ATOM 3819 C C . GLU A 1 490 ? -37.805 19.071 22.291 1.00 90.88 490 GLU A C 1
ATOM 3821 O O . GLU A 1 490 ? -37.912 18.121 23.071 1.00 90.88 490 GLU A O 1
ATOM 3826 N N . ALA A 1 491 ? -37.519 20.307 22.717 1.00 88.44 491 ALA A N 1
ATOM 3827 C CA . ALA A 1 491 ? -37.330 20.632 24.127 1.00 88.44 491 ALA A CA 1
ATOM 3828 C C . ALA A 1 491 ? -38.611 20.370 24.938 1.00 88.44 491 ALA A C 1
ATOM 3830 O O . ALA A 1 491 ? -38.551 19.861 26.065 1.00 88.44 491 ALA A O 1
ATOM 3831 N N . CYS A 1 492 ? -39.777 20.666 24.355 1.00 95.12 492 CYS A N 1
ATOM 3832 C CA . CYS A 1 492 ? -41.058 20.424 25.001 1.00 95.12 492 CYS A CA 1
ATOM 3833 C C . CYS A 1 492 ? -41.393 18.929 25.096 1.00 95.12 492 CYS A C 1
ATOM 3835 O O . CYS A 1 492 ? -41.696 18.434 26.183 1.00 95.12 492 CYS A O 1
ATOM 3837 N N . GLN A 1 493 ? -41.254 18.185 23.994 1.00 91.62 493 GLN A N 1
ATOM 3838 C CA . GLN A 1 493 ? -41.442 16.733 23.958 1.00 91.62 493 GLN A CA 1
ATOM 3839 C C . GLN A 1 493 ? -40.552 16.024 24.975 1.00 91.62 493 GLN A C 1
ATOM 3841 O O . GLN A 1 493 ? -41.035 15.164 25.716 1.00 91.62 493 GLN A O 1
ATOM 3846 N N . LYS A 1 494 ? -39.278 16.425 25.071 1.00 88.75 494 LYS A N 1
ATOM 3847 C CA . LYS A 1 494 ? -38.354 15.893 26.073 1.00 88.75 494 LYS A CA 1
ATOM 3848 C C . LYS A 1 494 ? -38.843 16.177 27.493 1.00 88.75 494 LYS A C 1
ATOM 3850 O O . LYS A 1 494 ? -38.915 15.260 28.304 1.00 88.75 494 LYS A O 1
ATOM 3855 N N . THR A 1 495 ? -39.232 17.418 27.780 1.00 90.69 495 THR A N 1
ATOM 3856 C CA . THR A 1 495 ? -39.727 17.820 29.107 1.00 90.69 495 THR A CA 1
ATOM 3857 C C . THR A 1 495 ? -40.957 17.012 29.528 1.00 90.69 495 THR A C 1
ATOM 3859 O O . THR A 1 495 ? -41.044 16.569 30.6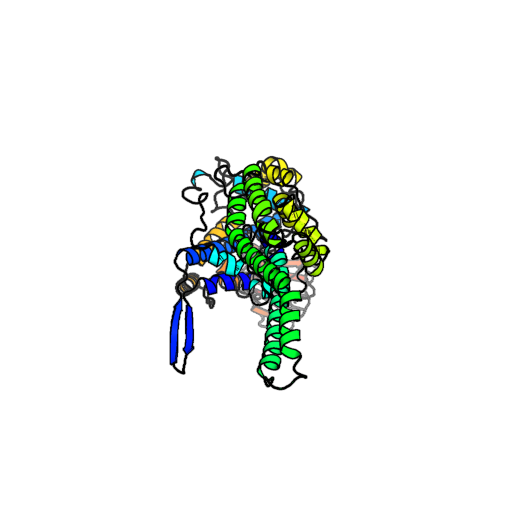74 1.00 90.69 495 THR A O 1
ATOM 3862 N N . CYS A 1 496 ? -41.898 16.791 28.610 1.00 94.31 496 CYS A N 1
ATOM 3863 C CA . CYS A 1 496 ? -43.108 16.015 28.874 1.00 94.31 496 CYS A CA 1
ATOM 3864 C C . CYS A 1 496 ? -42.832 14.515 29.019 1.00 94.31 496 CYS A C 1
ATOM 3866 O O . CYS A 1 496 ? -43.388 13.880 29.917 1.00 94.31 496 CYS A O 1
ATOM 3868 N N . SER A 1 497 ? -41.925 13.967 28.203 1.00 91.12 497 SER A N 1
ATOM 3869 C CA . SER A 1 497 ? -41.477 12.575 28.312 1.00 91.12 497 SER A CA 1
ATOM 3870 C C . SER A 1 497 ? -40.777 12.313 29.649 1.00 91.12 497 SER A C 1
ATOM 3872 O O . SER A 1 497 ? -41.127 11.365 30.353 1.00 91.12 497 SER A O 1
ATOM 3874 N N . ASP A 1 498 ? -39.863 13.196 30.066 1.00 89.75 498 ASP A N 1
ATOM 3875 C CA . ASP A 1 498 ? -39.155 13.109 31.353 1.00 89.75 498 ASP A CA 1
ATOM 3876 C C . ASP A 1 498 ? -40.124 13.175 32.549 1.00 89.75 498 ASP A C 1
ATOM 3878 O O . ASP A 1 498 ? -39.857 12.619 33.614 1.00 89.75 498 ASP A O 1
ATOM 3882 N N . LYS A 1 499 ? -41.280 13.823 32.364 1.00 88.69 499 LYS A N 1
ATOM 3883 C CA . LYS A 1 499 ? -42.358 13.925 33.358 1.00 88.69 499 LYS A CA 1
ATOM 3884 C C . LYS A 1 499 ? -43.397 12.805 33.274 1.00 88.69 499 LYS A C 1
ATOM 3886 O O . LYS A 1 499 ? -44.308 12.781 34.095 1.00 88.69 499 LYS A O 1
ATOM 3891 N N . GLY A 1 500 ? -43.255 11.875 32.329 1.00 91.12 500 GLY A N 1
ATOM 3892 C CA . GLY A 1 500 ? -44.128 10.709 32.193 1.00 91.12 500 GLY A CA 1
ATOM 3893 C C . GLY A 1 500 ? -45.481 10.979 31.527 1.00 91.12 500 GLY A C 1
ATOM 3894 O O . GLY A 1 500 ? -46.392 10.175 31.700 1.00 91.12 500 GLY A O 1
ATOM 3895 N N . TYR A 1 501 ? -45.626 12.079 30.782 1.00 94.50 501 TYR A N 1
ATOM 3896 C CA . TYR A 1 501 ? -46.836 12.383 30.009 1.00 94.50 501 TYR A CA 1
ATOM 3897 C C . TYR A 1 501 ? -46.752 11.818 28.589 1.00 94.50 501 TYR A C 1
ATOM 3899 O O . TYR A 1 501 ? -45.671 11.829 28.000 1.00 94.50 501 TYR A O 1
ATOM 3907 N N . LYS A 1 502 ? -47.882 11.376 28.023 1.00 93.44 502 LYS A N 1
ATOM 3908 C CA . LYS A 1 502 ? -47.983 10.804 26.661 1.00 93.44 502 LYS A CA 1
ATOM 3909 C C . LYS A 1 502 ? -47.883 11.836 25.538 1.00 93.44 502 LYS A C 1
ATOM 3911 O O . LYS A 1 502 ? -47.427 11.511 24.438 1.00 93.44 502 LYS A O 1
ATOM 3916 N N . TYR A 1 503 ? -48.296 13.072 25.809 1.00 95.69 503 TYR A N 1
ATOM 3917 C CA . TYR A 1 503 ? -48.363 14.136 24.815 1.00 95.69 503 TYR A CA 1
ATOM 3918 C C . TYR A 1 503 ? -47.657 15.398 25.296 1.00 95.69 503 TYR A C 1
ATOM 3920 O O . TYR A 1 503 ? -47.648 15.727 26.485 1.00 95.69 503 TYR A O 1
ATOM 3928 N N . ALA A 1 504 ? -47.067 16.096 24.334 1.00 97.12 504 ALA A N 1
ATOM 3929 C CA . ALA A 1 504 ? -46.505 17.424 24.486 1.00 97.12 504 ALA A CA 1
ATOM 3930 C C . ALA A 1 504 ? -47.192 18.365 23.503 1.00 97.12 504 ALA A C 1
ATOM 3932 O O . ALA A 1 504 ? -47.453 17.987 22.361 1.00 97.12 504 ALA A O 1
ATOM 3933 N N . SER A 1 505 ? -47.437 19.602 23.907 1.00 97.12 505 SER A N 1
ATOM 3934 C CA . SER A 1 505 ? -47.930 20.637 23.012 1.00 97.12 505 SER A CA 1
ATOM 3935 C C . SER A 1 505 ? -47.162 21.927 23.182 1.00 97.12 505 SER A C 1
ATOM 3937 O O . SER A 1 505 ? -46.912 22.364 24.306 1.00 97.12 505 SER A O 1
ATOM 3939 N N . VAL A 1 506 ? -46.865 22.575 22.062 1.00 97.56 506 VAL A N 1
ATOM 3940 C CA . VAL A 1 506 ? -46.346 23.942 22.054 1.00 97.56 506 VAL A CA 1
ATOM 3941 C C . VAL A 1 506 ? -47.406 24.914 21.549 1.00 97.56 506 VAL A C 1
ATOM 3943 O O . VAL A 1 506 ? -48.143 24.603 20.611 1.00 97.56 506 VAL A O 1
ATOM 3946 N N . GLN A 1 507 ? -47.498 26.075 22.199 1.00 97.19 507 GLN A N 1
ATOM 3947 C CA . GLN A 1 507 ? -48.503 27.103 21.919 1.00 97.19 507 GLN A CA 1
ATOM 3948 C C . GLN A 1 507 ? -47.883 28.501 21.979 1.00 97.19 507 GLN A C 1
ATOM 3950 O O . GLN A 1 507 ? -47.030 28.782 22.823 1.00 97.19 507 GLN A O 1
ATOM 3955 N N . TYR A 1 508 ? -48.362 29.401 21.116 1.00 95.44 508 TYR A N 1
ATOM 3956 C CA . TYR A 1 508 ? -48.023 30.826 21.130 1.00 95.44 508 TYR A CA 1
ATOM 3957 C C . TYR A 1 508 ? -46.508 31.125 21.093 1.00 95.44 508 TYR A C 1
ATOM 3959 O O . TYR A 1 508 ? -46.041 32.126 21.636 1.00 95.44 508 TYR A O 1
ATOM 3967 N N . GLY A 1 509 ? -45.705 30.229 20.513 1.00 93.38 509 GLY A N 1
ATOM 3968 C CA . GLY A 1 509 ? -44.250 30.377 20.415 1.00 93.38 509 GLY A CA 1
ATOM 3969 C C . GLY A 1 509 ? -43.475 30.154 21.721 1.00 93.38 509 GLY A C 1
ATOM 3970 O O . GLY A 1 509 ? -42.300 29.797 21.666 1.00 93.38 509 GLY A O 1
ATOM 3971 N N . ILE A 1 510 ? -44.112 30.347 22.880 1.00 94.62 510 ILE A N 1
ATOM 3972 C CA . ILE A 1 510 ? -43.458 30.384 24.199 1.00 94.62 510 ILE A CA 1
ATOM 3973 C C . ILE A 1 510 ? -43.833 29.223 25.109 1.00 94.62 510 ILE A C 1
ATOM 3975 O O . ILE A 1 510 ? -43.082 28.911 26.032 1.00 94.62 510 ILE A O 1
ATOM 3979 N N . SER A 1 511 ? -44.977 28.589 24.887 1.00 95.56 511 SER A N 1
ATOM 3980 C CA . SER A 1 511 ? -45.534 27.644 25.846 1.00 95.56 511 SER A CA 1
ATOM 3981 C C . SER A 1 511 ? -45.191 26.217 25.503 1.00 95.56 511 SER A C 1
ATOM 3983 O O . SER A 1 511 ? -45.303 25.825 24.349 1.00 95.56 511 SER A O 1
ATOM 3985 N N . CYS A 1 512 ? -44.854 25.441 26.526 1.00 97.31 512 CYS A N 1
ATOM 3986 C CA . CYS A 1 512 ? -44.782 23.992 26.490 1.00 97.31 512 CYS A CA 1
ATOM 3987 C C . CYS A 1 512 ? -45.758 23.418 27.516 1.00 97.31 512 CYS A C 1
ATOM 3989 O O . CYS A 1 512 ? -45.722 23.793 28.689 1.00 97.31 512 CYS A O 1
ATOM 3991 N N . MET A 1 513 ? -46.629 22.512 27.087 1.00 97.31 513 MET A N 1
ATOM 3992 C CA . MET A 1 513 ? -47.632 21.875 27.935 1.00 97.31 513 MET A CA 1
ATOM 3993 C C . MET A 1 513 ? -47.598 20.359 27.739 1.00 97.31 513 MET A C 1
ATOM 3995 O O . MET A 1 513 ? -47.229 19.883 26.669 1.00 97.31 513 MET A O 1
ATOM 3999 N N . CYS A 1 514 ? -47.959 19.606 28.772 1.00 97.44 514 CYS A N 1
ATOM 4000 C CA . CYS A 1 514 ? -47.963 18.149 28.772 1.00 97.44 514 CYS A CA 1
ATOM 4001 C C . CYS A 1 514 ? -49.288 17.627 29.309 1.00 97.44 514 CYS A C 1
ATOM 4003 O O . CYS A 1 514 ? -49.800 18.155 30.297 1.00 97.44 514 CYS A O 1
ATOM 4005 N N . ASP A 1 515 ? -49.795 16.557 28.711 1.00 96.50 515 ASP A N 1
ATOM 4006 C CA . ASP A 1 515 ? -50.969 15.846 29.209 1.00 96.50 515 ASP A CA 1
ATOM 4007 C C . ASP A 1 515 ? -50.965 14.394 28.700 1.00 96.50 515 ASP A C 1
ATOM 4009 O O . ASP A 1 515 ? -50.101 13.980 27.922 1.00 96.50 515 ASP A O 1
ATOM 4013 N N . ASN A 1 516 ? -51.907 13.593 29.181 1.00 96.56 516 ASN A N 1
ATOM 4014 C CA . ASN A 1 516 ? -52.156 12.227 28.735 1.00 96.56 516 ASN A CA 1
ATOM 4015 C C . ASN A 1 516 ? -53.366 12.111 27.798 1.00 96.56 516 ASN A C 1
ATOM 4017 O O . ASN A 1 516 ? -53.678 10.994 27.385 1.00 96.56 516 ASN A O 1
ATOM 4021 N N . ASP A 1 517 ? -54.003 13.233 27.459 1.00 93.69 517 ASP A N 1
ATOM 4022 C CA . ASP A 1 517 ? -55.082 13.357 26.476 1.00 93.69 517 ASP A CA 1
ATOM 4023 C C . ASP A 1 517 ? -54.943 14.674 25.680 1.00 93.69 517 ASP A C 1
ATOM 4025 O O . ASP A 1 517 ? -54.214 15.569 26.108 1.00 93.69 517 ASP A O 1
ATOM 4029 N N . TYR A 1 518 ? -55.582 14.780 24.511 1.00 95.88 518 TYR A N 1
ATOM 4030 C CA . TYR A 1 518 ? -55.606 16.000 23.689 1.00 95.88 518 TYR A CA 1
ATOM 4031 C C . TYR A 1 518 ? -56.770 15.995 22.683 1.00 95.88 518 TYR A C 1
ATOM 4033 O O . TYR A 1 518 ? -57.359 14.958 22.377 1.00 95.88 518 TYR A O 1
ATOM 4041 N N . GLY A 1 519 ? -57.055 17.150 22.080 1.00 92.56 519 GLY A N 1
ATOM 4042 C CA . GLY A 1 519 ? -58.013 17.279 20.982 1.00 92.56 519 GLY A CA 1
ATOM 4043 C C . GLY A 1 519 ? -59.470 17.440 21.417 1.00 92.56 519 GLY A C 1
ATOM 4044 O O . GLY A 1 519 ? -60.372 17.248 20.598 1.00 92.56 519 GLY A O 1
ATOM 4045 N N . LYS A 1 520 ? -59.715 17.855 22.664 1.00 94.06 520 LYS A N 1
ATOM 4046 C CA . LYS A 1 520 ? -61.039 18.128 23.246 1.00 94.06 520 LYS A CA 1
ATOM 4047 C C . LYS A 1 520 ? -61.876 19.091 22.402 1.00 94.06 520 LYS A C 1
ATOM 4049 O O . LYS A 1 520 ? -63.092 18.929 22.313 1.00 94.06 520 LYS A O 1
ATOM 4054 N N . TYR A 1 521 ? -61.234 20.069 21.763 1.00 94.38 521 TYR A N 1
ATOM 4055 C CA . TYR A 1 521 ? -61.891 21.086 20.928 1.00 94.38 521 TYR A CA 1
ATOM 4056 C C . TYR A 1 521 ? -61.723 20.859 19.419 1.00 94.38 521 TYR A C 1
ATOM 4058 O O . TYR A 1 521 ? -62.120 21.702 18.611 1.00 94.38 521 TYR A O 1
ATOM 4066 N N . GLY A 1 522 ? -61.160 19.715 19.019 1.00 91.62 522 GLY A N 1
ATOM 4067 C CA . GLY A 1 522 ? -60.920 19.367 17.621 1.00 91.62 522 GLY A CA 1
ATOM 4068 C C . GLY A 1 522 ? -59.729 20.092 16.982 1.00 91.62 522 GLY A C 1
ATOM 4069 O O . GLY A 1 522 ? -58.910 20.726 17.651 1.00 91.62 522 GLY A O 1
ATOM 4070 N N . LYS A 1 523 ? -59.604 19.945 15.658 1.00 93.69 523 LYS A N 1
ATOM 4071 C CA . LYS A 1 523 ? -58.469 20.465 14.882 1.00 93.69 523 LYS A CA 1
ATOM 4072 C C . LYS A 1 523 ? -58.538 21.982 14.686 1.00 93.69 523 LYS A C 1
ATOM 4074 O O . LYS A 1 523 ? -59.618 22.569 14.615 1.00 93.69 523 LYS A O 1
ATOM 4079 N N . ALA A 1 524 ? -57.367 22.587 14.553 1.00 92.75 524 ALA A N 1
ATOM 4080 C CA . ALA A 1 524 ? -57.163 23.974 14.167 1.00 92.75 524 ALA A CA 1
ATOM 4081 C C . ALA A 1 524 ? -56.173 24.041 12.994 1.00 92.75 524 ALA A C 1
ATOM 4083 O O . ALA A 1 524 ? -55.452 23.079 12.744 1.00 92.75 524 ALA A O 1
ATOM 4084 N N . ASP A 1 525 ? -56.123 25.182 12.306 1.00 90.81 525 ASP A N 1
ATOM 4085 C CA . ASP A 1 525 ? -55.265 25.378 11.127 1.00 90.81 525 ASP A CA 1
ATOM 4086 C C . ASP A 1 525 ? -54.273 26.546 11.304 1.00 90.81 525 ASP A C 1
ATOM 4088 O O . ASP A 1 525 ? -53.534 26.883 10.385 1.00 90.81 525 ASP A O 1
ATOM 4092 N N . ASN A 1 526 ? -54.236 27.170 12.488 1.00 93.38 526 ASN A N 1
ATOM 4093 C CA . ASN A 1 526 ? -53.437 28.363 12.794 1.00 93.38 526 ASN A CA 1
ATOM 4094 C C . ASN A 1 526 ? -52.234 28.068 13.711 1.00 93.38 526 ASN A C 1
ATOM 4096 O O . ASN A 1 526 ? -51.959 28.827 14.636 1.00 93.38 526 ASN A O 1
ATOM 4100 N N . CYS A 1 527 ? -51.539 26.948 13.493 1.00 95.56 527 CYS A N 1
ATOM 4101 C CA . CYS A 1 527 ? -50.297 26.617 14.203 1.00 95.56 527 CYS A CA 1
ATOM 4102 C C . CYS A 1 527 ? -49.055 27.096 13.436 1.00 95.56 527 CYS A C 1
ATOM 4104 O O . CYS A 1 527 ? -48.200 26.301 13.046 1.00 95.56 527 CYS A O 1
ATOM 4106 N N . ASP A 1 528 ? -48.992 28.397 13.185 1.00 93.06 528 ASP A N 1
ATOM 4107 C CA . ASP A 1 528 ? -48.029 29.074 12.314 1.00 93.06 528 ASP A CA 1
ATOM 4108 C C . ASP A 1 528 ? -47.114 30.064 13.062 1.00 93.06 528 ASP A C 1
ATOM 4110 O O . ASP A 1 528 ? -46.425 30.880 12.448 1.00 93.06 528 ASP A O 1
ATOM 4114 N N . MET A 1 529 ? -47.077 30.005 14.398 1.00 91.31 529 MET A N 1
ATOM 4115 C CA . MET A 1 529 ? -46.264 30.903 15.214 1.00 91.31 529 MET A CA 1
ATOM 4116 C C . MET A 1 529 ? -44.857 30.350 15.438 1.00 91.31 529 MET A C 1
ATOM 4118 O O . MET A 1 529 ? -44.688 29.267 15.994 1.00 91.31 529 MET A O 1
ATOM 4122 N N . ALA A 1 530 ? -43.837 31.130 15.080 1.00 92.75 530 ALA A N 1
ATOM 4123 C CA . ALA A 1 530 ? -42.443 30.736 15.259 1.00 92.75 530 ALA A CA 1
ATOM 4124 C C . ALA A 1 530 ? -42.065 30.544 16.740 1.00 92.75 530 ALA A C 1
ATOM 4126 O O . ALA A 1 530 ? -42.431 31.351 17.604 1.00 92.75 530 ALA A O 1
ATOM 4127 N N . CYS A 1 531 ? -41.268 29.518 17.026 1.00 94.69 531 CYS A N 1
ATOM 4128 C CA . CYS A 1 531 ? -40.792 29.216 18.372 1.00 94.69 531 CYS A CA 1
ATOM 4129 C C . CYS A 1 531 ? -39.849 30.305 18.928 1.00 94.69 531 CYS A C 1
ATOM 4131 O O . CYS A 1 531 ? -39.268 31.112 18.192 1.00 94.69 531 CYS A O 1
ATOM 4133 N N . THR A 1 532 ? -39.694 30.380 20.253 1.00 90.88 532 THR A N 1
ATOM 4134 C CA . THR A 1 532 ? -38.728 31.300 20.883 1.00 90.88 532 THR A CA 1
ATOM 4135 C C . THR A 1 532 ? -37.313 30.755 20.972 1.00 90.88 532 THR A C 1
ATOM 4137 O O . THR A 1 532 ? -36.386 31.556 20.895 1.00 90.88 532 THR A O 1
ATOM 4140 N N . GLY A 1 533 ? -37.146 29.437 21.092 1.00 84.31 533 GLY A N 1
ATOM 4141 C CA . GLY A 1 533 ? -35.839 28.775 21.092 1.00 84.31 533 GLY A CA 1
ATOM 4142 C C . GLY A 1 533 ? -35.238 28.597 19.697 1.00 84.31 533 GLY A C 1
ATOM 4143 O O . GLY A 1 533 ? -34.020 28.584 19.565 1.00 84.31 533 GLY A O 1
ATOM 4144 N N . ASP A 1 534 ? -36.078 28.515 18.661 1.00 89.69 534 ASP A N 1
ATOM 4145 C CA . ASP A 1 534 ? -35.653 28.407 17.262 1.00 89.69 534 ASP A CA 1
ATOM 4146 C C . ASP A 1 534 ? -36.693 29.038 16.322 1.00 89.69 534 ASP A C 1
ATOM 4148 O O . ASP A 1 534 ? -37.808 28.546 16.161 1.00 89.69 534 ASP A O 1
ATOM 4152 N N . LYS A 1 535 ? -36.333 30.142 15.659 1.00 88.25 535 LYS A N 1
ATOM 4153 C CA . LYS A 1 535 ? -37.251 30.870 14.767 1.00 88.25 535 LYS A CA 1
ATOM 4154 C C . LYS A 1 535 ? -37.563 30.138 13.459 1.00 88.25 535 LYS A C 1
ATOM 4156 O O . LYS A 1 535 ? -38.448 30.587 12.735 1.00 88.25 535 LYS A O 1
ATOM 4161 N N . THR A 1 536 ? -36.866 29.045 13.151 1.00 84.00 536 THR A N 1
ATOM 4162 C CA . THR A 1 536 ? -37.098 28.230 11.950 1.00 84.00 536 THR A CA 1
ATOM 4163 C C . THR A 1 536 ? -38.195 27.175 12.135 1.00 84.00 536 THR A C 1
ATOM 4165 O O . THR A 1 536 ? -38.632 26.566 11.160 1.00 84.00 536 THR A O 1
ATOM 4168 N N . GLN A 1 537 ? -38.690 26.993 13.364 1.00 86.38 537 GLN A N 1
ATOM 4169 C CA . GLN A 1 537 ? -39.704 26.003 13.724 1.00 86.38 537 GLN A CA 1
ATOM 4170 C C . GLN A 1 537 ? -41.020 26.650 14.182 1.00 86.38 537 GLN A C 1
ATOM 4172 O O . GLN A 1 537 ? -41.035 27.794 14.641 1.00 86.38 537 GLN A O 1
ATOM 4177 N N . MET A 1 538 ? -42.124 25.895 14.105 1.00 92.38 538 MET A N 1
ATOM 4178 C CA . MET A 1 538 ? -43.465 26.353 14.498 1.00 92.38 538 MET A CA 1
ATOM 4179 C C . MET A 1 538 ? -43.907 25.768 15.847 1.00 92.38 538 MET A C 1
ATOM 4181 O O . MET A 1 538 ? -43.909 24.553 16.053 1.00 92.38 538 MET A O 1
ATOM 4185 N N . CYS A 1 539 ? -44.343 26.645 16.750 1.00 95.81 539 CYS A N 1
ATOM 4186 C CA . CYS A 1 539 ? -44.737 26.350 18.123 1.00 95.81 539 CYS A CA 1
ATOM 4187 C C . CYS A 1 539 ? -46.188 26.763 18.411 1.00 95.81 539 CYS A C 1
ATOM 4189 O O . CYS A 1 539 ? -46.462 27.599 19.280 1.00 95.81 539 CYS A O 1
ATOM 4191 N N . GLY A 1 540 ? -47.120 26.154 17.676 1.00 96.38 540 GLY A N 1
ATOM 4192 C CA . GLY A 1 540 ? -48.554 26.398 17.802 1.00 96.38 540 GLY A CA 1
ATOM 4193 C C . GLY A 1 540 ? -48.960 27.773 17.281 1.00 96.38 540 GLY A C 1
ATOM 4194 O O . GLY A 1 540 ? -48.349 28.305 16.360 1.00 96.38 540 GLY A O 1
ATOM 4195 N N . GLY A 1 541 ? -50.002 28.348 17.869 1.00 94.38 541 GLY A N 1
ATOM 4196 C CA . GLY A 1 541 ? -50.488 29.686 17.547 1.00 94.38 541 GLY A CA 1
ATOM 4197 C C . GLY A 1 541 ? -51.393 30.239 18.637 1.00 94.38 541 GLY A C 1
ATOM 4198 O O . GLY A 1 541 ? -51.460 29.702 19.744 1.00 94.38 541 GLY A O 1
ATOM 4199 N N . THR A 1 542 ? -52.080 31.342 18.351 1.00 95.12 542 THR A N 1
ATOM 4200 C CA . THR A 1 542 ? -53.033 31.936 19.298 1.00 95.12 542 THR A CA 1
ATOM 4201 C C . THR A 1 542 ? -54.177 30.956 19.552 1.00 95.12 542 THR A C 1
ATOM 4203 O O . THR A 1 542 ? -54.947 30.671 18.635 1.00 95.12 542 THR A O 1
ATOM 4206 N N . TRP A 1 543 ? -54.271 30.439 20.785 1.00 96.06 543 TRP A N 1
ATOM 4207 C CA . TRP A 1 543 ? -55.237 29.400 21.181 1.00 96.06 543 TRP A CA 1
ATOM 4208 C C . TRP A 1 543 ? -55.193 28.141 20.294 1.00 96.06 543 TRP A C 1
ATOM 4210 O O . TRP A 1 543 ? -56.215 27.505 20.044 1.00 96.06 543 TRP A O 1
ATOM 4220 N N . ALA A 1 544 ? -54.002 27.788 19.799 1.00 97.25 544 ALA A N 1
ATOM 4221 C CA . ALA A 1 544 ? -53.792 26.612 18.963 1.00 97.25 544 ALA A CA 1
ATOM 4222 C C . ALA A 1 544 ? -52.518 25.863 19.374 1.00 97.25 544 ALA A C 1
ATOM 4224 O O . ALA A 1 544 ? -51.439 26.450 19.487 1.00 97.25 544 ALA A O 1
ATOM 4225 N N . ASN A 1 545 ? -52.657 24.562 19.598 1.00 97.44 545 ASN A N 1
ATOM 4226 C CA . ASN A 1 545 ? -51.622 23.657 20.073 1.00 97.44 545 ASN A CA 1
ATOM 4227 C C . ASN A 1 545 ? -51.044 22.855 18.910 1.00 97.44 545 ASN A C 1
ATOM 4229 O O . ASN A 1 545 ? -51.765 22.074 18.289 1.00 97.44 545 ASN A O 1
ATOM 4233 N N . SER A 1 546 ? -49.737 22.969 18.668 1.00 97.25 546 SER A N 1
ATOM 4234 C CA . SER A 1 546 ? -49.029 21.943 17.898 1.00 97.25 546 SER A CA 1
ATOM 4235 C C . SER A 1 546 ? -48.750 20.770 18.830 1.00 97.25 546 SER A C 1
ATOM 4237 O O . SER A 1 546 ? -47.938 20.913 19.746 1.00 97.25 546 SER A O 1
ATOM 4239 N N . VAL A 1 547 ? -49.436 19.643 18.627 1.00 96.56 547 VAL A N 1
ATOM 4240 C CA . VAL A 1 547 ? -49.372 18.479 19.526 1.00 96.56 547 VAL A CA 1
ATOM 4241 C C . VAL A 1 547 ? -48.441 17.412 18.965 1.00 96.56 547 VAL A C 1
ATOM 4243 O O . VAL A 1 547 ? -48.467 17.103 17.774 1.00 96.56 547 VAL A O 1
ATOM 4246 N N . TYR A 1 548 ? -47.646 16.816 19.846 1.00 94.50 548 TYR A N 1
ATOM 4247 C CA . TYR A 1 548 ? -46.651 15.808 19.531 1.00 94.50 548 TYR A CA 1
ATOM 4248 C C . TYR A 1 548 ? -46.720 14.639 20.519 1.00 94.50 548 TYR A C 1
ATOM 4250 O O . TYR A 1 548 ? -46.928 14.833 21.719 1.00 94.50 548 TYR A O 1
ATOM 4258 N N . ALA A 1 549 ? -46.488 13.418 20.037 1.00 90.50 549 ALA A N 1
ATOM 4259 C CA . ALA A 1 549 ? -46.300 12.265 20.919 1.00 90.50 549 ALA A CA 1
ATOM 4260 C C . ALA A 1 549 ? -44.924 12.311 21.615 1.00 90.50 549 ALA A C 1
ATOM 4262 O O . ALA A 1 549 ? -43.931 12.730 21.015 1.00 90.50 549 ALA A O 1
ATOM 4263 N N . THR A 1 550 ? -44.847 11.858 22.870 1.00 84.81 550 THR A N 1
ATOM 4264 C CA . THR A 1 550 ? -43.599 11.823 23.670 1.00 84.81 550 THR A CA 1
ATOM 4265 C C . THR A 1 550 ? -42.924 10.447 23.705 1.00 84.81 550 THR A C 1
ATOM 4267 O O . THR A 1 550 ? -41.815 10.321 24.231 1.00 84.81 550 THR A O 1
ATOM 4270 N N . GLY A 1 551 ? -43.604 9.416 23.187 1.00 73.56 551 GLY A N 1
ATOM 4271 C CA . GLY A 1 551 ? -43.165 8.018 23.237 1.00 73.56 551 GLY A CA 1
ATOM 4272 C C . GLY A 1 551 ? -43.406 7.306 24.578 1.00 73.56 551 GLY A C 1
ATOM 4273 O O . GLY A 1 551 ? -42.784 6.271 24.812 1.00 73.56 551 GLY A O 1
ATOM 4274 N N . LYS A 1 552 ? -44.254 7.860 25.460 1.00 70.75 552 LYS A N 1
ATOM 4275 C CA . LYS A 1 552 ? -44.639 7.278 26.761 1.00 70.75 552 LYS A CA 1
ATOM 4276 C C . LYS A 1 552 ? -45.929 6.467 26.739 1.00 70.75 552 LYS A C 1
ATOM 4278 O O . LYS A 1 552 ? -46.813 6.760 25.904 1.00 70.75 552 LYS A O 1
#

Secondary structure (DSSP, 8-state):
--TTTSS-HHHIIIIISSS-HHHHHHHHHHHHS-EEEEEEETTEEEEEEE---HHHHHHHHHHHHHHHHHHHHHHHHHHHHSSS---STTT-THHHHHHHHHHHHHHHTS-GGGS-SGGGG---TTTHHHHIIIII---TTSHHHHHTS-TT-TT-TT-HHHHHHHHHHHHHHHHHHHHHHHHHHHHHHHTS-TT-TT--HHHHHHHHHHHHHHHHHHHHHHHHHHHHHHTTHHHHHHHHHHHHTS-TT-S--HHHHHHHHHHHIIIIIHHHTT---SSSS-HHHHHHHHHHHS-HHHHHHHHHHHHHHHHHHHHHHHSS-HHHHHHHHH-HHHHHHHH----TTS----HHHIIIIIS---TTS---TTTSHHHHHHHHHHHHHTS-HHHHHHHHHHTT------SSSTTTT-BS-SSSSS-B-TT-GGGSSHHHHHHHS---TT-S----S-S--S-----EEEEEE--SS-SS-SEEEE-SS---HHHHHHHHHHTT-SEEEEETTTEEEEES---TT-B-S---PBPSS-TTSB--BTTEEEEEE---

Mean predicted aligned error: 13.21 Å

Sequence (552 aa):
MGPDAYPDILTGQQAIHPQETNKWLKNIWDNSQTRIVKSSFFGQTIERKIDPGPEVKAFSLGYLTHAAGDMFGHTFVNNYSGGPFEVLPPSGPENAIKHVVLEGYVDKKLDPSRMGGDFFNAKIDGVENFIYENLVDARRDTVLGNTIFPANAKGGDFSIPHIFSYLRNDLQAEIDGYYAEKARLQKKADSCSYFDPSCYDTAKLNAYMVANGPRTTYMEYWRDDIDNGLKKLPRVSHDIALALFFNKERKADIKEAKKVAQKYATVSITSMAGAPDAVGIVTNAASDVVDAITPDFLLDQIDDLKKELLSTLVEEAMGMSLEELESYLSSPEQYFDSVMTQGSKGERISRADFDRNVLRLNSGGYVDPQNVPALYNTITMSKLVMLEPAEINKVLRDIGSSATLSQPNVMLGFIETLDGDNQWMKGMVFAEDDQTFCSLFKHQEGTDRACGTSASKSNVQTAFLGCYRDENDRDLSGFRVDSNTSTTPEACQKTCSDKGYKYASVQYGISCMCDNDYGKYGKADNCDMACTGDKTQMCGGTWANSVYATGK

Nearest PDB structures (foldseek):
  7bzt-assembly1_E  TM=8.281E-01  e=3.738E-06  Homo sapiens
  8d9o-assembly1_A  TM=4.708E-01  e=6.317E-02  synthetic construct
  8d9p-assembly1_A  TM=4.338E-01  e=3.250E-01  synthetic construct
  5c5b-assembly2_C  TM=1.915E-01  e=3.884E+00  Homo sapiens
  6sd8-assembly1_X  TM=2.247E-01  e=7.836E+00  Bdellovibrio bacteriovorus HD100

Foldseek 3Di:
DALCLPLFNQCSQQFQFFFQVQLLLVLLVVVQDWDWDWDADPNDTDIDIDHLDPLSVVVSLVNLLVLLLLLLVLLQQQQQLQFFCDCDPDVHLLSLLSSLLVVLVQVVQADVVVVDDCQLVDDCVSCLVVSLQRTQQLACPGPCVVGRPDPPRDSLLQDLSNLLNVLLVLLVVVLVVLVVVLVVLVVLLVPDDPPDPPSCSVVVSVVSCVVCVLVNVLSVQLSVLSVVLSSCSNVLSVQLCSQQARHPLQAHNVVSNQVSQQVSLQPRLCSNLQNDPDDDRDNVSSVVSSVVRRDPSSVVSSVCSNPRVVQVSCCSSNVDGPVSSRCSNHCSVVCNQVSSCQGNVRDGDDPVNCQCPAQNRDPVSHRDLVVHQSSQSSVLLSVQQPDAQVVVQVLCVVLPHPFGDPDRGQSNPFARRSRGHSRGDCRNRCVVDLSSVLSRGDDHNSDPRDRDDDDDPPPPPQQFVAKAAADPPGQFDPDKDWAQAADDSVVLLQVQVVVVAFKWWFEAQTMIGGHNGGRPRHHDDQQAHAHRNGRVHTGAYDRMIRMGTSPD

Solvent-accessible surface area (backbone atoms only — not comparable to full-atom values): 28796 Å² total; per-residue (Å²): 120,37,42,70,28,39,39,26,48,30,42,6,52,49,36,47,27,60,45,55,29,22,62,52,53,38,52,49,46,60,67,34,42,74,43,78,48,76,47,74,57,96,89,42,78,46,78,44,81,47,70,63,51,69,58,32,38,51,51,41,51,45,33,50,36,36,54,34,33,34,52,34,43,32,20,44,43,20,34,48,37,43,41,45,69,36,43,56,83,93,76,33,29,62,27,26,51,26,44,49,25,50,52,33,37,54,52,74,24,52,51,63,89,79,65,62,82,57,73,61,60,73,76,60,85,85,29,43,67,59,42,24,68,58,54,34,42,29,36,78,90,32,69,34,14,57,69,54,49,38,97,85,46,77,70,45,84,80,23,66,42,45,52,49,27,50,54,38,50,54,41,48,52,55,44,50,52,52,53,52,50,51,51,57,32,45,56,51,31,71,69,50,60,97,85,46,94,80,67,55,40,54,58,50,40,52,52,51,46,68,73,43,43,65,60,43,54,50,40,53,51,33,38,49,35,32,60,55,32,56,60,46,34,47,59,51,22,44,53,32,37,32,27,44,70,42,35,88,82,58,37,42,35,61,67,58,24,43,53,54,35,50,54,43,15,67,55,30,51,40,32,44,68,49,49,77,82,86,81,87,73,65,70,70,61,46,53,59,48,45,65,73,72,50,56,69,76,57,53,57,52,51,53,48,39,50,74,42,36,54,50,54,38,41,32,67,43,41,48,41,52,65,70,54,50,37,46,31,44,57,47,13,78,81,43,38,58,77,55,34,59,38,15,58,86,68,50,61,57,47,59,72,53,38,40,58,74,56,46,47,44,45,98,87,60,25,48,48,49,85,73,24,35,38,52,36,35,20,55,50,45,35,55,49,54,74,38,53,40,72,55,51,40,45,53,31,49,75,72,70,38,89,56,66,63,84,46,85,36,82,64,49,58,23,39,47,25,45,38,40,57,76,43,64,35,89,61,30,56,51,66,69,42,57,69,50,28,43,73,77,37,59,47,39,70,62,52,93,60,75,41,79,85,74,90,76,85,56,86,71,61,72,52,63,78,44,32,20,31,43,54,96,76,52,39,50,71,72,41,76,52,75,32,87,61,62,24,39,65,68,59,30,25,49,54,18,32,79,69,71,21,35,27,13,29,21,27,60,13,23,35,28,28,15,16,81,60,72,54,82,67,35,75,42,88,58,43,75,27,47,15,40,47,39,74,92,42,63,15,1,10,86,57,16,29,32,30,29,59,34,87,95

pLDDT: mean 85.61, std 12.31, range [29.73, 97.94]